Protein AF-A0A947RFD3-F1 (afdb_monomer_lite)

pLDDT: mean 79.84, std 18.46, range [27.92, 98.12]

Secondary structure (DSSP, 8-state):
-----------HHHHHHHHHHHHHHHHS-----------------TTPPBSEEE-BTTEEEEEEEEEEEE-SSSSEEEEEEEEEEEETTEEEEEEEEEEEEES----EEEEEEEEEEEE-TTSSEEEHHHHHTEEEEEEEEEEE-TTS-SSSTTTTS-EEEEEEEEEEEETTT-PEEEEEEEEEEEEEE--SS----SEEEEEEEEEEEEEEEEEEEE-----TTS-HHHHHHHHHHHHHT-----HHHHHHHHHHHHHHHHHHH-TTHHHHHHHHHSSS-SHHHHHHHHHHHHHHHT-TTS--GGGS--S-HHHHHHHHTHHHHHHHHHHHHHHHHHHHTTT--SEEE---EEEEEEETTSEEEEEEEHHHHHTTSTT--GGGGTTPEEEEEPPHHHHHHH---EEEEE-BTTEEEEEEE-S----EEE-EEE-S-GGGTT-EEE--EEEEEEE-

Sequence (456 aa):
MNLKNQYSLLHPRNVFKLTFFLLLLGVLIAPVSAQDESPINREMEFGTQYPDMGTFNGASFWVGYGASFSENYNPESESYGWVVHFAPEGMYVSLQKAKAVYSGVDVNAGFEFFYGVVHSPDGNSITKQYFNDMSGITFSTSDFSLSAAPTGPLSNLSVGISSGTTFYKNSATKKVVRAIQYSTGFSTTFALISIPFPFGVSLEKESEVTAGFYPIAVWDIWKNGQDPVDAIMNGLKQIASREDDSFVNIQLKEFSNPVQSFLEQFPLQSEVRTFVQSSGDSPVDRLITEVQEWYDTGETKNLPEKLKPQTPPKAIYPVMKGIQSATTAAFEAGYKHGYDAKNRDDTIFADCLETVKCAEGQTCSLVVTSVEISALIEGSSPADFEGITVIFDAVPELYLASQTTEKKIKIEDGKAVYEFVVSSSTPILLGVRIAKCPATGNKTVELCRRKVVFTD

Foldseek 3Di:
DDDDDDDDDDDPVVVVVVVVVVVVVVVVPPPPPVPPPDAPPDDAAFLDFDQKGWAQQQKKKKKWKKKWWDPAQFQKIKMWIWMWIDHLFAIWTFIKIWMWGKPGRFGKIKMKIKMKMFGHPVGTMDGLVQLQQKFKKKKKFKDFDLPLFCAFLCNPFRKIKMKIKIWIAGNPVRATHLMIMIMIIIMTTPDPDPDDPRMIIIGGGRMHRPGHTGGLDTDNQDDRPDQVLVSLLVVLVVLLPDPDLALSSVLSNLLSVLVSQLCVPPPCNVQVSQSVPDPQDGPSSVLSVLVRVVVVVVPPPDDDPSNHDPDDSVRNCVSRLSSHQSSVSSVSSSVVSSCVVVVDDQEQEDSAADEFEDAANDKGKDKDFLCQVQVRAPPADSVLQAQFWKKKQDDPSVCVNPVDGIDIFGQDPGMTMDIGHHSDQRKHKMWMWGAQDVRRVRGIYTGHIYIYGHDD

Radius of gyration: 27.97 Å; chains: 1; bounding box: 59×63×124 Å

Structure (mmCIF, N/CA/C/O backbone):
data_AF-A0A947RFD3-F1
#
_entry.id   AF-A0A947RFD3-F1
#
loop_
_atom_site.group_PDB
_atom_site.id
_atom_site.type_symbol
_atom_site.label_atom_id
_atom_site.label_alt_id
_atom_site.label_comp_id
_atom_site.label_asym_id
_atom_site.label_entity_id
_atom_site.label_seq_id
_atom_site.pdbx_PDB_ins_code
_atom_site.Cartn_x
_atom_site.Cartn_y
_atom_site.Cartn_z
_atom_site.occupancy
_atom_site.B_iso_or_equiv
_atom_site.auth_seq_id
_atom_site.auth_comp_id
_atom_site.auth_asym_id
_atom_site.auth_atom_id
_atom_site.pdbx_PDB_model_num
ATOM 1 N N . MET A 1 1 ? 16.493 -28.707 -92.622 1.00 36.91 1 MET A N 1
ATOM 2 C CA . MET A 1 1 ? 16.652 -30.176 -92.531 1.00 36.91 1 MET A CA 1
ATOM 3 C C . MET A 1 1 ? 17.752 -30.457 -91.510 1.00 36.91 1 MET A C 1
ATOM 5 O O . MET A 1 1 ? 18.758 -29.768 -91.561 1.00 36.91 1 MET A O 1
ATOM 9 N N . ASN A 1 2 ? 17.524 -31.418 -90.607 1.00 29.50 2 ASN A N 1
ATOM 10 C CA . ASN A 1 2 ? 18.342 -31.847 -89.452 1.00 29.50 2 ASN A CA 1
ATOM 11 C C . ASN A 1 2 ? 18.272 -31.034 -88.143 1.00 29.50 2 ASN A C 1
ATOM 13 O O . ASN A 1 2 ? 19.084 -30.159 -87.867 1.00 29.50 2 ASN A O 1
ATOM 17 N N . LEU A 1 3 ? 17.325 -31.462 -87.299 1.00 36.03 3 LEU A N 1
ATOM 18 C CA . LEU A 1 3 ? 17.369 -31.430 -85.836 1.00 36.03 3 LEU A CA 1
ATOM 19 C C . LEU A 1 3 ? 18.296 -32.552 -85.337 1.00 36.03 3 LEU A C 1
ATOM 21 O O . LEU A 1 3 ? 18.048 -33.718 -85.646 1.00 36.03 3 LEU A O 1
ATOM 25 N N . LYS A 1 4 ? 19.314 -32.231 -84.532 1.00 31.55 4 LYS A N 1
ATOM 26 C CA . LYS A 1 4 ? 19.973 -33.195 -83.638 1.00 31.55 4 LYS A CA 1
ATOM 27 C C . LYS A 1 4 ? 20.556 -32.496 -82.408 1.00 31.55 4 LYS A C 1
ATOM 29 O O . LYS A 1 4 ? 21.312 -31.544 -82.541 1.00 31.55 4 LYS A O 1
ATOM 34 N N . ASN A 1 5 ? 20.258 -33.105 -81.259 1.00 34.56 5 ASN A N 1
ATOM 35 C CA . ASN A 1 5 ? 20.956 -33.054 -79.971 1.00 34.56 5 ASN A CA 1
ATOM 36 C C . ASN A 1 5 ? 20.803 -31.787 -79.113 1.00 34.56 5 ASN A C 1
ATOM 38 O O . ASN A 1 5 ? 21.477 -30.794 -79.340 1.00 34.56 5 ASN A O 1
ATOM 42 N N . GLN A 1 6 ? 20.040 -31.896 -78.020 1.00 32.31 6 GLN A N 1
ATOM 43 C CA . GLN A 1 6 ? 20.600 -32.167 -76.683 1.00 32.31 6 GLN A CA 1
ATOM 44 C C . GLN A 1 6 ? 19.465 -32.317 -75.649 1.00 32.31 6 GLN A C 1
ATOM 46 O O . GLN A 1 6 ? 18.933 -31.342 -75.139 1.00 32.31 6 GLN A O 1
ATOM 51 N N . TYR A 1 7 ? 19.118 -33.561 -75.313 1.00 33.38 7 TYR A N 1
ATOM 52 C CA . TYR A 1 7 ? 18.448 -33.900 -74.056 1.00 33.38 7 TYR A CA 1
ATOM 53 C C . TYR A 1 7 ? 19.217 -35.060 -73.436 1.00 33.38 7 TYR A C 1
ATOM 55 O O . TYR A 1 7 ? 19.102 -36.198 -73.882 1.00 33.38 7 TYR A O 1
ATOM 63 N N . SER A 1 8 ? 20.013 -34.777 -72.411 1.00 36.50 8 SER A N 1
ATOM 64 C CA . SER A 1 8 ? 20.397 -35.790 -71.435 1.00 36.50 8 SER A CA 1
ATOM 65 C C . SER A 1 8 ? 20.773 -35.124 -70.120 1.00 36.50 8 SER A C 1
ATOM 67 O O . SER A 1 8 ? 21.566 -34.187 -70.127 1.00 36.50 8 SER A O 1
ATOM 69 N N . LEU A 1 9 ? 20.279 -35.718 -69.030 1.00 37.19 9 LEU A N 1
ATOM 70 C CA . LEU A 1 9 ? 20.731 -35.582 -67.640 1.00 37.19 9 LEU A CA 1
ATOM 71 C C . LEU A 1 9 ? 20.002 -34.542 -66.775 1.00 37.19 9 LEU A C 1
ATOM 73 O O . LEU A 1 9 ? 20.589 -33.589 -66.279 1.00 37.19 9 LEU A O 1
ATOM 77 N N . LEU A 1 10 ? 18.747 -34.847 -66.438 1.00 38.78 10 LEU A N 1
ATOM 78 C CA . LEU A 1 10 ? 18.243 -34.588 -65.086 1.00 38.78 10 LEU A CA 1
ATOM 79 C C . LEU A 1 10 ? 18.050 -35.934 -64.386 1.00 38.78 10 LEU A C 1
ATOM 81 O O . LEU A 1 10 ? 17.159 -36.719 -64.699 1.00 38.78 10 LEU A O 1
ATOM 85 N N . HIS A 1 11 ? 18.979 -36.233 -63.483 1.00 41.75 11 HIS A N 1
ATOM 86 C CA . HIS A 1 11 ? 18.996 -37.445 -62.675 1.00 41.75 11 HIS A CA 1
ATOM 87 C C . HIS A 1 11 ? 17.824 -37.438 -61.669 1.00 41.75 11 HIS A C 1
ATOM 89 O O . HIS A 1 11 ? 17.666 -36.454 -60.938 1.00 41.75 11 HIS A O 1
ATOM 95 N N . PRO A 1 12 ? 17.059 -38.539 -61.526 1.00 44.56 12 PRO A N 1
ATOM 96 C CA . PRO A 1 12 ? 15.893 -38.604 -60.633 1.00 44.56 12 PRO A CA 1
ATOM 97 C C . PRO A 1 12 ? 16.240 -38.472 -59.137 1.00 44.56 12 PRO A C 1
ATOM 99 O O . PRO A 1 12 ? 15.364 -38.232 -58.313 1.00 44.56 12 PRO A O 1
ATOM 102 N N . ARG A 1 13 ? 17.528 -38.547 -58.769 1.00 43.50 13 ARG A N 1
ATOM 103 C CA . ARG A 1 13 ? 18.010 -38.331 -57.393 1.00 43.50 13 ARG A CA 1
ATOM 104 C C . ARG A 1 13 ? 18.078 -36.860 -56.960 1.00 43.50 13 ARG A C 1
ATOM 106 O O . ARG A 1 13 ? 18.049 -36.606 -55.759 1.00 43.50 13 ARG A O 1
ATOM 113 N N . ASN A 1 14 ? 18.139 -35.907 -57.893 1.00 43.97 14 ASN A N 1
ATOM 114 C CA . ASN A 1 14 ? 18.231 -34.479 -57.555 1.00 43.97 14 ASN A CA 1
ATOM 115 C C . ASN A 1 14 ? 16.867 -33.782 -57.516 1.00 43.97 14 ASN A C 1
ATOM 117 O O . ASN A 1 14 ? 16.703 -32.835 -56.755 1.00 43.97 14 ASN A O 1
ATOM 121 N N . VAL A 1 15 ? 15.870 -34.295 -58.245 1.00 49.47 15 VAL A N 1
ATOM 122 C CA . VAL A 1 15 ? 14.486 -33.800 -58.151 1.00 49.47 15 VAL A CA 1
ATOM 123 C C . VAL A 1 15 ? 13.902 -34.142 -56.778 1.00 49.47 15 VAL A C 1
ATOM 125 O O . VAL A 1 15 ? 13.363 -33.267 -56.116 1.00 49.47 15 VAL A O 1
ATOM 128 N N . PHE A 1 16 ? 14.141 -35.358 -56.273 1.00 48.16 16 PHE A N 1
ATOM 129 C CA . PHE A 1 16 ? 13.659 -35.773 -54.950 1.00 48.16 16 PHE A CA 1
ATOM 130 C C . PHE A 1 16 ? 14.279 -34.962 -53.799 1.00 48.16 16 PHE A C 1
ATOM 132 O O . PHE A 1 16 ? 13.593 -34.640 -52.835 1.00 48.16 16 PHE A O 1
ATOM 139 N N . LYS A 1 17 ? 15.557 -34.569 -53.910 1.00 46.59 17 LYS A N 1
ATOM 140 C CA . LYS A 1 17 ? 16.214 -33.704 -52.915 1.00 46.59 17 LYS A CA 1
ATOM 141 C C . LYS A 1 17 ? 15.701 -32.265 -52.959 1.00 46.59 17 LYS A C 1
ATOM 143 O O . LYS A 1 17 ? 15.549 -31.671 -51.901 1.00 46.59 17 LYS A O 1
ATOM 148 N N . LEU A 1 18 ? 15.396 -31.726 -54.141 1.00 49.19 18 LEU A N 1
ATOM 149 C CA . LEU A 1 18 ? 14.878 -30.362 -54.282 1.00 49.19 18 LEU A CA 1
ATOM 150 C C . LEU A 1 18 ? 13.422 -30.251 -53.797 1.00 49.19 18 LEU A C 1
ATOM 152 O O . LEU A 1 18 ? 13.074 -29.283 -53.128 1.00 49.19 18 LEU A O 1
ATOM 156 N N . THR A 1 19 ? 12.591 -31.269 -54.052 1.00 54.34 19 THR A N 1
ATOM 157 C CA . THR A 1 19 ? 11.212 -31.319 -53.538 1.00 54.34 19 THR A CA 1
ATOM 158 C C . THR A 1 19 ? 11.182 -31.531 -52.022 1.00 54.34 19 THR A C 1
ATOM 160 O O . THR A 1 19 ? 10.378 -30.900 -51.348 1.00 54.34 19 THR A O 1
ATOM 163 N N . PHE A 1 20 ? 12.094 -32.337 -51.460 1.00 53.84 20 PHE A N 1
ATOM 164 C CA . PHE A 1 20 ? 12.200 -32.529 -50.007 1.00 53.84 20 PHE A CA 1
ATOM 165 C C . PHE A 1 20 ? 12.735 -31.279 -49.285 1.00 53.84 20 PHE A C 1
ATOM 167 O O . PHE A 1 20 ? 12.271 -30.965 -48.194 1.00 53.84 20 PHE A O 1
ATOM 174 N N . PHE A 1 21 ? 13.650 -30.519 -49.905 1.00 50.38 21 PHE A N 1
ATOM 175 C CA . PHE A 1 21 ? 14.151 -29.257 -49.341 1.00 50.38 21 PHE A CA 1
ATOM 176 C C . PHE A 1 21 ? 13.101 -28.139 -49.384 1.00 50.38 21 PHE A C 1
ATOM 178 O O . PHE A 1 21 ? 13.008 -27.371 -48.436 1.00 50.38 21 PHE A O 1
ATOM 185 N N . LEU A 1 22 ? 12.266 -28.074 -50.430 1.00 50.94 22 LEU A N 1
ATOM 186 C CA . LEU A 1 22 ? 11.142 -27.129 -50.509 1.00 50.94 22 LEU A CA 1
ATOM 187 C C . LEU A 1 22 ? 9.983 -27.505 -49.571 1.00 50.94 22 LEU A C 1
ATOM 189 O O . LEU A 1 22 ? 9.340 -26.609 -49.031 1.00 50.94 22 LEU A O 1
ATOM 193 N N . LEU A 1 23 ? 9.753 -28.799 -49.311 1.00 48.50 23 LEU A N 1
ATOM 194 C CA . LEU A 1 23 ? 8.790 -29.240 -48.293 1.00 48.50 23 LEU A CA 1
ATOM 195 C C . LEU A 1 23 ? 9.293 -28.960 -46.867 1.00 48.50 23 LEU A C 1
ATOM 197 O O . LEU A 1 23 ? 8.495 -28.575 -46.022 1.00 48.50 23 LEU A O 1
ATOM 201 N N . LEU A 1 24 ? 10.603 -29.073 -46.602 1.00 42.75 24 LEU A N 1
ATOM 202 C CA . LEU A 1 24 ? 11.188 -28.654 -45.320 1.00 42.75 24 LEU A CA 1
ATOM 203 C C . LEU A 1 24 ? 11.215 -27.126 -45.150 1.00 42.75 24 LEU A C 1
ATOM 205 O O . LEU A 1 24 ? 11.002 -26.644 -44.041 1.00 42.75 24 LEU A O 1
ATOM 209 N N . LEU A 1 25 ? 11.419 -26.357 -46.227 1.00 42.34 25 LEU A N 1
ATOM 210 C CA . LEU A 1 25 ? 11.345 -24.890 -46.177 1.00 42.34 25 LEU A CA 1
ATOM 211 C C . LEU A 1 25 ? 9.903 -24.388 -45.985 1.00 42.34 25 LEU A C 1
ATOM 213 O O . LEU A 1 25 ? 9.696 -23.373 -45.331 1.00 42.34 25 LEU A O 1
ATOM 217 N N . GLY A 1 26 ? 8.907 -25.115 -46.506 1.00 39.88 26 GLY A N 1
ATOM 218 C CA . GLY A 1 26 ? 7.483 -24.824 -46.298 1.00 39.88 26 GLY A CA 1
ATOM 219 C C . GLY A 1 26 ? 6.957 -25.183 -44.902 1.00 39.88 26 GLY A C 1
ATOM 220 O O . GLY A 1 26 ? 5.916 -24.673 -44.503 1.00 39.88 26 GLY A O 1
ATOM 221 N N . VAL A 1 27 ? 7.679 -26.015 -44.142 1.00 43.97 27 VAL A N 1
ATOM 222 C CA . VAL A 1 27 ? 7.350 -26.374 -42.746 1.00 43.97 27 VAL A CA 1
ATOM 223 C C . VAL A 1 27 ? 8.054 -25.455 -41.728 1.00 43.97 27 VAL A C 1
ATOM 225 O O . VAL A 1 27 ? 7.696 -25.452 -40.556 1.00 43.97 27 VAL A O 1
ATOM 228 N N . LEU A 1 28 ? 8.997 -24.609 -42.163 1.00 44.22 28 LEU A N 1
ATOM 229 C CA . LEU A 1 28 ? 9.716 -23.650 -41.305 1.00 44.22 28 LEU A CA 1
ATOM 230 C C . LEU A 1 28 ? 9.257 -22.190 -41.455 1.00 44.22 28 LEU A C 1
ATOM 232 O O . LEU A 1 28 ? 9.843 -21.297 -40.851 1.00 44.22 28 LEU A O 1
ATOM 236 N N . ILE A 1 29 ? 8.187 -21.945 -42.213 1.00 47.34 29 ILE A N 1
ATOM 237 C CA . ILE A 1 29 ? 7.478 -20.660 -42.234 1.00 47.34 29 ILE A CA 1
ATOM 238 C C . ILE A 1 29 ? 5.987 -20.945 -42.037 1.00 47.34 29 ILE A C 1
ATOM 240 O O . ILE A 1 29 ? 5.138 -20.575 -42.845 1.00 47.34 29 ILE A O 1
ATOM 244 N N . ALA A 1 30 ? 5.652 -21.629 -40.942 1.00 36.69 30 ALA A N 1
ATOM 245 C CA . ALA A 1 30 ? 4.396 -21.279 -40.305 1.00 36.69 30 ALA A CA 1
ATOM 246 C C . ALA A 1 30 ? 4.565 -19.811 -39.885 1.00 36.69 30 ALA A C 1
ATOM 248 O O . ALA A 1 30 ? 5.591 -19.498 -39.268 1.00 36.69 30 ALA A O 1
ATOM 249 N N . PRO A 1 31 ? 3.645 -18.886 -40.219 1.00 39.09 31 PRO A N 1
ATOM 250 C CA . PRO A 1 31 ? 3.597 -17.661 -39.446 1.00 39.09 31 PRO A CA 1
ATOM 251 C C . PRO A 1 31 ? 3.571 -18.121 -37.992 1.00 39.09 31 PRO A C 1
ATOM 253 O O . PRO A 1 31 ? 2.757 -18.978 -37.633 1.00 39.09 31 PRO A O 1
ATOM 256 N N . VAL A 1 32 ? 4.495 -17.617 -37.176 1.00 37.31 32 VAL A N 1
ATOM 257 C CA . VAL A 1 32 ? 4.266 -17.570 -35.739 1.00 37.31 32 VAL A CA 1
ATOM 258 C C . VAL A 1 32 ? 3.033 -16.684 -35.615 1.00 37.31 32 VAL A C 1
ATOM 260 O O . VAL A 1 32 ? 3.115 -15.467 -35.507 1.00 37.31 32 VAL A O 1
ATOM 263 N N . SER A 1 33 ? 1.864 -17.300 -35.792 1.00 33.91 33 SER A N 1
ATOM 264 C CA . SER A 1 33 ? 0.650 -16.897 -35.134 1.00 33.91 33 SER A CA 1
ATOM 265 C C . SER A 1 33 ? 1.112 -16.759 -33.703 1.00 33.91 33 SER A C 1
ATOM 267 O O . SER A 1 33 ? 1.396 -17.775 -33.069 1.00 33.91 33 SER A O 1
ATOM 269 N N . ALA A 1 34 ? 1.284 -15.522 -33.236 1.00 35.91 34 ALA A N 1
ATOM 270 C CA . ALA A 1 34 ? 1.149 -15.259 -31.821 1.00 35.91 34 ALA A CA 1
ATOM 271 C C . ALA A 1 34 ? -0.118 -16.024 -31.443 1.00 35.91 34 ALA A C 1
ATOM 273 O O . ALA A 1 34 ? -1.193 -15.753 -31.986 1.00 35.91 34 ALA A O 1
ATOM 274 N N . GLN A 1 35 ? 0.035 -17.125 -30.707 1.00 35.31 35 GLN A N 1
ATOM 275 C CA . GLN A 1 35 ? -1.122 -17.679 -30.044 1.00 35.31 35 GLN A CA 1
ATOM 276 C C . GLN A 1 35 ? -1.633 -16.496 -29.232 1.00 35.31 35 GLN A C 1
ATOM 278 O O . GLN A 1 35 ? -0.855 -15.858 -28.524 1.00 35.31 35 GLN A O 1
ATOM 283 N N . ASP A 1 36 ? -2.886 -16.115 -29.469 1.00 41.47 36 ASP A N 1
ATOM 284 C CA . ASP A 1 36 ? -3.633 -15.241 -28.575 1.00 41.47 36 ASP A CA 1
ATOM 285 C C . ASP A 1 36 ? -3.677 -15.995 -27.239 1.00 41.47 36 ASP A C 1
ATOM 287 O O . ASP A 1 36 ? -4.598 -16.764 -26.954 1.00 41.47 36 ASP A O 1
ATOM 291 N N . GLU A 1 37 ? -2.591 -15.905 -26.478 1.00 44.97 37 GLU A N 1
ATOM 292 C CA . GLU A 1 37 ? -2.474 -16.535 -25.183 1.00 44.97 37 GLU A CA 1
ATOM 293 C C . GLU A 1 37 ? -3.304 -15.668 -24.249 1.00 44.97 37 GLU A C 1
ATOM 295 O O . GLU A 1 37 ? -2.939 -14.560 -23.865 1.00 44.97 37 GLU A O 1
ATOM 300 N N . SER A 1 38 ? -4.522 -16.148 -24.010 1.00 48.88 38 SER A N 1
ATOM 301 C CA . SER A 1 38 ? -5.458 -15.531 -23.082 1.00 48.88 38 SER A CA 1
ATOM 302 C C . SER A 1 38 ? -4.802 -15.377 -21.705 1.00 48.88 38 SER A C 1
ATOM 304 O O . SER A 1 38 ? -3.957 -16.205 -21.343 1.00 48.88 38 SER A O 1
ATOM 306 N N . PRO A 1 39 ? -5.202 -14.363 -20.916 1.00 55.44 39 PRO A N 1
ATOM 307 C CA . PRO A 1 39 ? -4.759 -14.238 -19.530 1.00 55.44 39 PRO A CA 1
ATOM 308 C C . PRO A 1 39 ? -4.991 -15.552 -18.772 1.00 55.44 39 PRO A C 1
ATOM 310 O O . PRO A 1 39 ? -5.891 -16.322 -19.127 1.00 55.44 39 PRO A O 1
ATOM 313 N N . ILE A 1 40 ? -4.175 -15.818 -17.743 1.00 59.62 40 ILE A N 1
ATOM 314 C CA . ILE A 1 40 ? -4.340 -16.988 -16.872 1.00 59.62 40 ILE A CA 1
ATOM 315 C C . ILE A 1 40 ? -5.789 -16.999 -16.369 1.00 59.62 40 ILE A C 1
ATOM 317 O O . ILE A 1 40 ? -6.157 -16.253 -15.468 1.00 59.62 40 ILE A O 1
ATOM 321 N N . ASN A 1 41 ? -6.618 -17.872 -16.939 1.00 59.78 41 ASN A N 1
ATOM 322 C CA . ASN A 1 41 ? -8.004 -18.025 -16.525 1.00 59.78 41 ASN A CA 1
ATOM 323 C C . ASN A 1 41 ? -8.035 -18.975 -15.321 1.00 59.78 41 ASN A C 1
ATOM 325 O O . ASN A 1 41 ? -8.314 -20.169 -15.449 1.00 59.78 41 ASN A O 1
ATOM 329 N N . ARG A 1 42 ? -7.596 -18.467 -14.165 1.00 69.06 42 ARG A N 1
ATOM 330 C CA . ARG A 1 42 ? -7.556 -19.197 -12.895 1.00 69.06 42 ARG A CA 1
ATOM 331 C C . ARG A 1 42 ? -8.667 -18.681 -11.990 1.00 69.06 42 ARG A C 1
ATOM 333 O O . ARG A 1 42 ? -8.746 -17.489 -11.714 1.00 69.06 42 ARG A O 1
ATOM 340 N N . GLU A 1 43 ? -9.479 -19.598 -11.475 1.00 80.75 43 GLU A N 1
ATOM 341 C CA . GLU A 1 43 ? -10.408 -19.293 -10.388 1.00 80.75 43 GLU A CA 1
ATOM 342 C C . GLU A 1 43 ? -9.606 -18.949 -9.124 1.00 80.75 43 GLU A C 1
ATOM 344 O O . GLU A 1 43 ? -8.785 -19.744 -8.655 1.00 80.75 43 GLU A O 1
ATOM 349 N N . MET A 1 44 ? -9.785 -17.729 -8.617 1.00 87.50 44 MET A N 1
ATOM 350 C CA . MET A 1 44 ? -9.043 -17.238 -7.459 1.00 87.50 44 MET A CA 1
ATOM 351 C C . MET A 1 44 ? -9.778 -17.539 -6.158 1.00 87.50 44 MET A C 1
ATOM 353 O O . MET A 1 44 ? -10.968 -17.264 -6.021 1.00 87.50 44 MET A O 1
ATOM 357 N N . GLU A 1 45 ? -9.029 -18.025 -5.177 1.00 92.19 45 GLU A N 1
ATOM 358 C CA . GLU A 1 45 ? -9.493 -18.308 -3.826 1.00 92.19 45 GLU A CA 1
ATOM 359 C C . GLU A 1 45 ? -8.890 -17.292 -2.849 1.00 92.19 45 GLU A C 1
ATOM 361 O O . GLU A 1 45 ? -7.669 -17.126 -2.753 1.00 92.19 45 GLU A O 1
ATOM 366 N N . PHE A 1 46 ? -9.753 -16.595 -2.113 1.00 94.25 46 PHE A N 1
ATOM 367 C CA . PHE A 1 46 ? -9.335 -15.631 -1.101 1.00 94.25 46 PHE A CA 1
ATOM 368 C C . PHE A 1 46 ? -8.652 -16.312 0.091 1.00 94.25 46 PHE A C 1
ATOM 370 O O . PHE A 1 46 ? -9.042 -17.391 0.523 1.00 94.25 46 PHE A O 1
ATOM 377 N N . GLY A 1 47 ? -7.609 -15.672 0.629 1.00 89.19 47 GLY A N 1
ATOM 378 C CA . GLY A 1 47 ? -6.791 -16.228 1.714 1.00 89.19 47 GLY A CA 1
ATOM 379 C C . GLY A 1 47 ? -5.734 -17.249 1.271 1.00 89.19 47 GLY A C 1
ATOM 380 O O . GLY A 1 47 ? -4.875 -17.610 2.080 1.00 89.19 47 GLY A O 1
ATOM 381 N N . THR A 1 48 ? -5.731 -17.648 -0.004 1.00 90.81 48 THR A N 1
ATOM 382 C CA . THR A 1 48 ? -4.714 -18.524 -0.599 1.00 90.81 48 THR A CA 1
ATOM 383 C C . THR A 1 48 ? -3.600 -17.701 -1.249 1.00 90.81 48 THR A C 1
ATOM 385 O O . THR A 1 48 ? -3.844 -16.724 -1.954 1.00 90.81 48 THR A O 1
ATOM 388 N N . GLN A 1 49 ? -2.347 -18.096 -1.010 1.00 89.88 49 GLN A N 1
ATOM 389 C CA . GLN A 1 49 ? -1.184 -17.477 -1.644 1.00 89.88 49 GLN A CA 1
ATOM 390 C C . GLN A 1 49 ? -0.919 -18.094 -3.018 1.00 89.88 49 GLN A C 1
ATOM 392 O O . GLN A 1 49 ? -0.759 -19.310 -3.123 1.00 89.88 49 GLN A O 1
ATOM 397 N N . TYR A 1 50 ? -0.725 -17.255 -4.033 1.00 89.56 50 TYR A N 1
ATOM 398 C CA . TYR A 1 50 ? -0.297 -17.676 -5.364 1.00 89.56 50 TYR A CA 1
ATOM 399 C C . TYR A 1 50 ? 1.191 -17.372 -5.622 1.00 89.56 50 TYR A C 1
ATOM 401 O O . TYR A 1 50 ? 1.732 -16.377 -5.117 1.00 89.56 50 TYR A O 1
ATOM 409 N N . PRO A 1 51 ? 1.891 -18.245 -6.374 1.00 89.31 51 PRO A N 1
ATOM 410 C CA . PRO A 1 51 ? 3.291 -18.043 -6.751 1.00 89.31 51 PRO A CA 1
ATOM 411 C C . PRO A 1 51 ? 3.459 -17.108 -7.959 1.00 89.31 51 PRO A C 1
ATOM 413 O O . PRO A 1 51 ? 4.567 -16.638 -8.215 1.00 89.31 51 PRO A O 1
ATOM 416 N N . ASP A 1 52 ? 2.383 -16.859 -8.695 1.00 90.62 52 ASP A N 1
ATOM 417 C CA . ASP A 1 52 ? 2.321 -16.119 -9.948 1.00 90.62 52 ASP A CA 1
ATOM 418 C C . ASP A 1 52 ? 0.992 -15.361 -10.069 1.00 90.62 52 ASP A C 1
ATOM 420 O O . ASP A 1 52 ? 0.034 -15.639 -9.344 1.00 90.62 52 ASP A O 1
ATOM 424 N N . MET A 1 53 ? 0.962 -14.401 -10.987 1.00 90.88 53 MET A N 1
ATOM 425 C CA . MET A 1 53 ? -0.235 -13.672 -11.407 1.00 90.88 53 MET A CA 1
ATOM 426 C C . MET A 1 53 ? -0.169 -13.391 -12.912 1.00 90.88 53 MET A C 1
ATOM 428 O O . MET A 1 53 ? 0.921 -13.375 -13.496 1.00 90.88 53 MET A O 1
ATOM 432 N N . GLY A 1 54 ? -1.324 -13.194 -13.539 1.00 91.50 54 GLY A N 1
ATOM 433 C CA . GLY A 1 54 ? -1.455 -12.833 -14.942 1.00 91.50 54 GLY A CA 1
ATOM 434 C C . GLY A 1 54 ? -0.894 -11.447 -15.258 1.00 91.50 54 GLY A C 1
ATOM 435 O O . GLY A 1 54 ? -0.669 -10.615 -14.378 1.00 91.50 54 GLY A O 1
ATOM 436 N N . THR A 1 55 ? -0.666 -11.187 -16.542 1.00 91.88 55 THR A N 1
ATOM 437 C CA . THR A 1 55 ? -0.189 -9.890 -17.041 1.00 91.88 55 THR A CA 1
ATOM 438 C C . THR A 1 55 ? -1.095 -9.361 -18.147 1.00 91.88 55 THR A C 1
ATOM 440 O O . THR A 1 55 ? -1.779 -10.108 -18.845 1.00 91.88 55 THR A O 1
ATOM 443 N N . PHE A 1 56 ? -1.060 -8.052 -18.358 1.00 91.12 56 PHE A N 1
ATOM 444 C CA . PHE A 1 56 ? -1.707 -7.394 -19.482 1.00 91.12 56 PHE A CA 1
ATOM 445 C C . PHE A 1 56 ? -0.763 -7.405 -20.695 1.00 91.12 56 PHE A C 1
ATOM 447 O O . PHE A 1 56 ? -0.024 -6.444 -20.915 1.00 91.12 56 PHE A O 1
ATOM 454 N N . ASN A 1 57 ? -0.748 -8.495 -21.473 1.00 86.12 57 ASN A N 1
ATOM 455 C CA . ASN A 1 57 ? 0.157 -8.670 -22.625 1.00 86.12 57 ASN A CA 1
ATOM 456 C C . ASN A 1 57 ? 1.641 -8.463 -22.255 1.00 86.12 57 ASN A C 1
ATOM 458 O O . ASN A 1 57 ? 2.364 -7.692 -22.888 1.00 86.12 57 ASN A O 1
ATOM 462 N N . GLY A 1 58 ? 2.108 -9.101 -21.183 1.00 88.69 58 GLY A N 1
ATOM 463 C CA . GLY A 1 58 ? 3.469 -8.888 -20.688 1.00 88.69 58 GLY A CA 1
ATOM 464 C C . GLY A 1 58 ? 3.570 -7.822 -19.612 1.00 88.69 58 GLY A C 1
ATOM 465 O O . GLY A 1 58 ? 4.441 -7.942 -18.763 1.00 88.69 58 GLY A O 1
ATOM 466 N N . ALA A 1 59 ? 2.703 -6.809 -19.577 1.00 91.44 59 ALA A N 1
ATOM 467 C CA . ALA A 1 59 ? 2.815 -5.741 -18.588 1.00 91.44 59 ALA A CA 1
ATOM 468 C C . ALA A 1 59 ? 2.150 -6.108 -17.252 1.00 91.44 59 ALA A C 1
ATOM 470 O O . ALA A 1 59 ? 1.008 -6.559 -17.212 1.00 91.44 59 ALA A O 1
ATOM 471 N N . SER A 1 60 ? 2.843 -5.857 -16.146 1.00 91.75 60 SER A N 1
ATOM 472 C CA . SER A 1 60 ? 2.316 -5.955 -14.784 1.00 91.75 60 SER A CA 1
ATOM 473 C C . SER A 1 60 ? 2.519 -4.631 -14.064 1.00 91.75 60 SER A C 1
ATOM 475 O O . SER A 1 60 ? 3.576 -4.017 -14.195 1.00 91.75 60 SER A O 1
ATOM 477 N N . PHE A 1 61 ? 1.528 -4.217 -13.277 1.00 94.62 61 PHE A N 1
ATOM 478 C CA . PHE A 1 61 ? 1.503 -2.922 -12.596 1.00 94.62 61 PHE A CA 1
ATOM 479 C C . PHE A 1 61 ? 1.373 -3.106 -11.091 1.00 94.62 61 PHE A C 1
ATOM 481 O O . PHE A 1 61 ? 0.729 -4.052 -10.636 1.00 94.62 61 PHE A O 1
ATOM 488 N N . TRP A 1 62 ? 1.925 -2.175 -10.318 1.00 94.62 62 TRP A N 1
ATOM 489 C CA . TRP A 1 62 ? 1.753 -2.168 -8.871 1.00 94.62 62 TRP A CA 1
ATOM 490 C C . TRP A 1 62 ? 1.728 -0.760 -8.295 1.00 94.62 62 TRP A C 1
ATOM 492 O O . TRP A 1 62 ? 2.361 0.157 -8.814 1.00 94.62 62 TRP A O 1
ATOM 502 N N . VAL A 1 63 ? 1.015 -0.609 -7.185 1.00 95.06 63 VAL A N 1
ATOM 503 C CA . VAL A 1 63 ? 1.060 0.565 -6.309 1.00 95.06 63 VAL A CA 1
ATOM 504 C C . VAL A 1 63 ? 1.378 0.118 -4.897 1.00 95.06 63 VAL A C 1
ATOM 506 O O . VAL A 1 63 ? 1.058 -1.001 -4.498 1.00 95.06 63 VAL A O 1
ATOM 509 N N . GLY A 1 64 ? 1.988 0.989 -4.113 1.00 90.31 64 GLY A N 1
ATOM 510 C CA . GLY A 1 64 ? 2.211 0.682 -2.716 1.00 90.31 64 GLY A CA 1
ATOM 511 C C . GLY A 1 64 ? 2.784 1.841 -1.940 1.00 90.31 64 GLY A C 1
ATOM 512 O O . GLY A 1 64 ? 3.029 2.926 -2.472 1.00 90.31 64 GLY A O 1
ATOM 513 N N . TYR A 1 65 ? 3.017 1.580 -0.666 1.00 83.44 65 TYR A N 1
ATOM 514 C CA . TYR A 1 65 ? 3.872 2.422 0.145 1.00 83.44 65 TYR A CA 1
ATOM 515 C C . TYR A 1 65 ? 4.836 1.554 0.934 1.00 83.44 65 TYR A C 1
ATOM 517 O O . TYR A 1 65 ? 4.561 0.389 1.228 1.00 83.44 65 TYR A O 1
ATOM 525 N N . GLY A 1 66 ? 5.974 2.127 1.284 1.00 77.06 66 GLY A N 1
ATOM 526 C CA . GLY A 1 66 ? 6.957 1.465 2.108 1.00 77.06 66 GLY A CA 1
ATOM 527 C C . GLY A 1 66 ? 7.618 2.418 3.076 1.00 77.06 66 GLY A C 1
ATOM 528 O O . GLY A 1 66 ? 7.630 3.631 2.881 1.00 77.06 66 GLY A O 1
ATOM 529 N N . ALA A 1 67 ? 8.166 1.836 4.129 1.00 71.31 67 ALA A N 1
ATOM 530 C CA . ALA A 1 67 ? 9.029 2.530 5.060 1.00 71.31 67 ALA A CA 1
ATOM 531 C C . ALA A 1 67 ? 10.444 1.971 4.942 1.00 71.31 67 ALA A C 1
ATOM 533 O O . ALA A 1 67 ? 10.615 0.764 4.770 1.00 71.31 67 ALA A O 1
ATOM 534 N N . SER A 1 68 ? 11.441 2.842 5.022 1.00 70.88 68 SER A N 1
ATOM 535 C CA . SER A 1 68 ? 12.858 2.494 4.950 1.00 70.88 68 SER A CA 1
ATOM 536 C C . SER A 1 68 ? 13.586 2.985 6.191 1.00 70.88 68 SER A C 1
ATOM 538 O O . SER A 1 68 ? 13.358 4.115 6.612 1.00 70.88 68 SER A O 1
ATOM 540 N N . PHE A 1 69 ? 14.495 2.185 6.737 1.00 70.88 69 PHE A N 1
ATOM 541 C CA . PHE A 1 69 ? 15.239 2.504 7.950 1.00 70.88 69 PHE A CA 1
ATOM 542 C C . PHE A 1 69 ? 16.719 2.150 7.781 1.00 70.88 69 PHE A C 1
ATOM 544 O O . PHE A 1 69 ? 17.058 1.118 7.206 1.00 70.88 69 PHE A O 1
ATOM 551 N N . SER A 1 70 ? 17.595 3.012 8.290 1.00 67.00 70 SER A N 1
ATOM 552 C CA . SER A 1 70 ? 19.041 2.796 8.398 1.00 67.00 70 SER A CA 1
ATOM 553 C C . SER A 1 70 ? 19.422 2.997 9.858 1.00 67.00 70 SER A C 1
ATOM 555 O O . SER A 1 70 ? 19.380 4.125 10.342 1.00 67.00 70 SER A O 1
ATOM 557 N N . GLU A 1 71 ? 19.737 1.918 10.577 1.00 58.38 71 GLU A N 1
ATOM 558 C CA . GLU A 1 71 ? 20.004 1.960 12.028 1.00 58.38 71 GLU A CA 1
ATOM 559 C C . GLU A 1 71 ? 21.446 2.350 12.376 1.00 58.38 71 GLU A C 1
ATOM 561 O O . GLU A 1 71 ? 21.744 2.718 13.513 1.00 58.38 71 GLU A O 1
ATOM 566 N N . ASN A 1 72 ? 22.362 2.261 11.414 1.00 55.81 72 ASN A N 1
ATOM 567 C CA . ASN A 1 72 ? 23.771 2.573 11.599 1.00 55.81 72 ASN A CA 1
ATOM 568 C C . ASN A 1 72 ? 24.241 3.582 10.539 1.00 55.81 72 ASN A C 1
ATOM 570 O O . ASN A 1 72 ? 23.515 3.932 9.612 1.00 55.81 72 ASN A O 1
ATOM 574 N N . TYR A 1 73 ? 25.466 4.079 10.707 1.00 55.59 73 TYR A N 1
ATOM 575 C CA . TYR A 1 73 ? 26.115 4.967 9.738 1.00 55.59 73 TYR A CA 1
ATOM 576 C C . TYR A 1 73 ? 26.693 4.208 8.538 1.00 55.59 73 TYR A C 1
ATOM 578 O O . TYR A 1 73 ? 27.396 4.806 7.724 1.00 55.59 73 TYR A O 1
ATOM 586 N N . ASN A 1 74 ? 26.450 2.897 8.425 1.00 55.50 74 ASN A N 1
ATOM 587 C CA . ASN A 1 74 ? 26.758 2.231 7.174 1.00 55.50 74 ASN A CA 1
ATOM 588 C C . ASN A 1 74 ? 25.706 2.677 6.152 1.00 55.50 74 ASN A C 1
ATOM 590 O O . ASN A 1 74 ? 24.550 2.889 6.517 1.00 55.50 74 ASN A O 1
ATOM 594 N N . PRO A 1 75 ? 26.086 2.817 4.878 1.00 55.03 75 PRO A N 1
ATOM 595 C CA . PRO A 1 75 ? 25.173 3.173 3.800 1.00 55.03 75 PRO A CA 1
ATOM 596 C C . PRO A 1 75 ? 24.186 2.039 3.468 1.00 55.03 75 PRO A C 1
ATOM 598 O O . PRO A 1 75 ? 23.986 1.734 2.303 1.00 55.03 75 PRO A O 1
ATOM 601 N N . GLU A 1 76 ? 23.596 1.373 4.456 1.00 58.12 76 GLU A N 1
ATOM 602 C CA . GLU A 1 76 ? 22.712 0.219 4.305 1.00 58.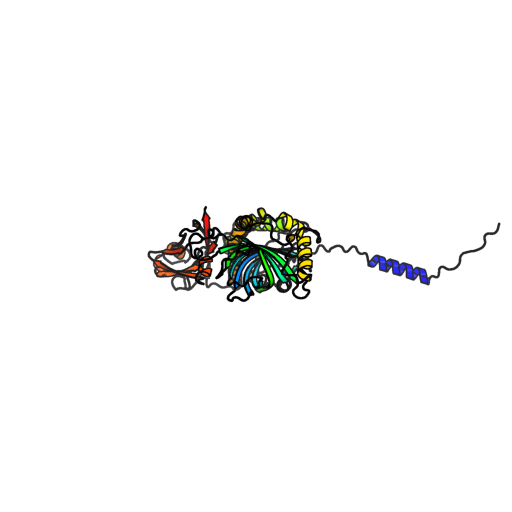12 76 GLU A CA 1
ATOM 603 C C . GLU A 1 76 ? 21.316 0.575 4.815 1.00 58.12 76 GLU A C 1
ATOM 605 O O . GLU A 1 76 ? 21.170 1.122 5.903 1.00 58.12 76 GLU A O 1
ATOM 610 N N . SER A 1 77 ? 20.274 0.267 4.048 1.00 65.00 77 SER A N 1
ATOM 611 C CA . SER A 1 77 ? 18.891 0.442 4.492 1.00 65.00 77 SER A CA 1
ATOM 612 C C . SER A 1 77 ? 18.103 -0.853 4.389 1.00 65.00 77 SER A C 1
ATOM 614 O O . SER A 1 77 ? 18.324 -1.662 3.488 1.00 65.00 77 SER A O 1
ATOM 616 N N . GLU A 1 78 ? 17.159 -1.033 5.307 1.00 61.53 78 GLU A N 1
ATOM 617 C CA . GLU A 1 78 ? 16.106 -2.036 5.213 1.00 61.53 78 GLU A CA 1
ATOM 618 C C . GLU A 1 78 ? 14.782 -1.334 4.919 1.00 61.53 78 GLU A C 1
ATOM 620 O O . GLU A 1 78 ? 14.459 -0.315 5.522 1.00 61.53 78 GLU A O 1
ATOM 625 N N . SER A 1 79 ? 14.022 -1.842 3.956 1.00 69.25 79 SER A N 1
ATOM 626 C CA . SER A 1 79 ? 12.716 -1.304 3.588 1.00 69.25 79 SER A CA 1
ATOM 627 C C . SER A 1 79 ? 11.647 -2.374 3.687 1.00 69.25 79 SER A C 1
ATOM 629 O O . SER A 1 79 ? 11.893 -3.521 3.335 1.00 69.25 79 SER A O 1
ATOM 631 N N . TYR A 1 80 ? 10.446 -1.986 4.094 1.00 70.38 80 TYR A N 1
ATOM 632 C CA . TYR A 1 80 ? 9.265 -2.841 4.099 1.00 70.38 80 TYR A CA 1
ATOM 633 C C . TYR A 1 80 ? 8.156 -2.142 3.328 1.00 70.38 80 TYR A C 1
ATOM 635 O O . TYR A 1 80 ? 7.826 -0.996 3.621 1.00 70.38 80 TYR A O 1
ATOM 643 N N . GLY A 1 81 ? 7.622 -2.824 2.320 1.00 78.62 81 GLY A N 1
ATOM 644 C CA . GLY A 1 81 ? 6.650 -2.310 1.373 1.00 78.62 81 GLY A CA 1
ATOM 645 C C . GLY A 1 81 ? 5.368 -3.125 1.391 1.00 78.62 81 GLY A C 1
ATOM 646 O O . GLY A 1 81 ? 5.372 -4.343 1.216 1.00 78.62 81 GLY A O 1
ATOM 647 N N . TRP A 1 82 ? 4.266 -2.420 1.550 1.00 83.06 82 TRP A N 1
ATOM 648 C CA . TRP A 1 82 ? 2.919 -2.909 1.347 1.00 83.06 82 TRP A CA 1
ATOM 649 C C . TRP A 1 82 ? 2.545 -2.636 -0.111 1.00 83.06 82 TRP A C 1
ATOM 651 O O . TRP A 1 82 ? 2.534 -1.480 -0.532 1.00 83.06 82 TRP A O 1
ATOM 661 N N . VAL A 1 83 ? 2.303 -3.688 -0.900 1.00 90.88 83 VAL A N 1
ATOM 662 C CA . VAL A 1 83 ? 2.138 -3.574 -2.359 1.00 90.88 83 VAL A CA 1
ATOM 663 C C . VAL A 1 83 ? 0.851 -4.227 -2.828 1.00 90.88 83 VAL A C 1
ATOM 665 O O . VAL A 1 83 ? 0.587 -5.379 -2.482 1.00 90.88 83 VAL A O 1
ATOM 668 N N . VAL A 1 84 ? 0.102 -3.505 -3.661 1.00 95.75 84 VAL A N 1
ATOM 669 C CA . VAL A 1 84 ? -1.021 -4.020 -4.443 1.00 95.75 84 VAL A CA 1
ATOM 670 C C . VAL A 1 84 ? -0.595 -4.156 -5.898 1.00 95.75 84 VAL A C 1
ATOM 672 O O . VAL A 1 84 ? -0.172 -3.184 -6.522 1.00 95.75 84 VAL A O 1
ATOM 675 N N . HIS A 1 85 ? -0.729 -5.361 -6.437 1.00 95.06 85 HIS A N 1
ATOM 676 C CA . HIS A 1 85 ? -0.467 -5.691 -7.832 1.00 95.06 85 HIS A CA 1
ATOM 677 C C . HIS A 1 85 ? -1.773 -5.793 -8.606 1.00 95.06 85 HIS A C 1
ATOM 679 O O . HIS A 1 85 ? -2.762 -6.323 -8.093 1.00 95.06 85 HIS A O 1
ATOM 685 N N . PHE A 1 86 ? -1.754 -5.323 -9.848 1.00 95.31 86 PHE A N 1
ATOM 686 C CA . PHE A 1 86 ? -2.873 -5.437 -10.774 1.00 95.31 86 PHE A CA 1
ATOM 687 C C . PHE A 1 86 ? -2.589 -6.517 -11.808 1.00 95.31 86 PHE A C 1
ATOM 689 O O . PHE A 1 86 ? -1.551 -6.483 -12.472 1.00 95.31 86 PHE A O 1
ATOM 696 N N . ALA A 1 87 ? -3.558 -7.405 -11.986 1.00 93.31 87 ALA A N 1
ATOM 697 C CA . ALA A 1 87 ? -3.581 -8.423 -13.021 1.00 93.31 87 ALA A CA 1
ATOM 698 C C . ALA A 1 87 ? -4.932 -8.388 -13.765 1.00 93.31 87 ALA A C 1
ATOM 700 O O . ALA A 1 87 ? -5.909 -7.838 -13.236 1.00 93.31 87 ALA A O 1
ATOM 701 N N . PRO A 1 88 ? -5.021 -8.964 -14.976 1.00 92.31 88 PRO A N 1
ATOM 702 C CA . PRO A 1 88 ? -6.281 -9.099 -15.710 1.00 92.31 88 PRO A CA 1
ATOM 703 C C . PRO A 1 88 ? -7.422 -9.723 -14.897 1.00 92.31 88 PRO A C 1
ATOM 705 O O . PRO A 1 88 ? -8.555 -9.250 -14.969 1.00 92.31 88 PRO A O 1
ATOM 708 N N . GLU A 1 89 ? -7.096 -10.752 -14.115 1.00 92.25 89 GLU A N 1
ATOM 709 C CA . GLU A 1 89 ? -8.019 -11.565 -13.323 1.00 92.25 89 GLU A CA 1
ATOM 710 C C . GLU A 1 89 ? -8.301 -11.003 -11.920 1.00 92.25 89 GLU A C 1
ATOM 712 O O . GLU A 1 89 ? -9.235 -11.438 -11.239 1.00 92.25 89 GLU A O 1
ATOM 717 N N . GLY A 1 90 ? -7.505 -10.042 -11.444 1.00 93.19 90 GLY A N 1
ATOM 718 C CA . GLY A 1 90 ? -7.654 -9.574 -10.072 1.00 93.19 90 GLY A CA 1
ATOM 719 C C . GLY A 1 90 ? -6.680 -8.522 -9.583 1.00 93.19 90 GLY A C 1
ATOM 720 O O . GLY A 1 90 ? -5.802 -8.035 -10.294 1.00 93.19 90 GLY A O 1
ATOM 721 N N . MET A 1 91 ? -6.836 -8.212 -8.300 1.00 95.56 91 MET A N 1
ATOM 722 C CA . MET A 1 91 ? -5.855 -7.473 -7.514 1.00 95.56 91 MET A CA 1
ATOM 723 C C . MET A 1 91 ? -5.275 -8.368 -6.434 1.00 95.56 91 MET A C 1
ATOM 725 O O . MET A 1 91 ? -6.017 -9.099 -5.771 1.00 95.56 91 MET A O 1
ATOM 729 N N . TYR A 1 92 ? -3.973 -8.236 -6.200 1.00 94.62 92 TYR A N 1
ATOM 730 C CA . TYR A 1 92 ? -3.253 -9.007 -5.194 1.00 94.62 92 TYR A CA 1
ATOM 731 C C . TYR A 1 92 ? -2.525 -8.100 -4.221 1.00 94.62 92 TYR A C 1
ATOM 733 O O . TYR A 1 92 ? -1.892 -7.138 -4.639 1.00 94.62 92 TYR A O 1
ATOM 741 N N . VAL A 1 93 ? -2.529 -8.448 -2.939 1.00 93.44 93 VAL A N 1
ATOM 742 C CA . VAL A 1 93 ? -1.617 -7.855 -1.957 1.00 93.44 93 VAL A CA 1
ATOM 743 C C . VAL A 1 93 ? -0.388 -8.730 -1.772 1.00 93.44 93 VAL A C 1
ATOM 745 O O . VAL A 1 93 ? -0.461 -9.959 -1.828 1.00 93.44 93 VAL A O 1
ATOM 748 N N . SER A 1 94 ? 0.747 -8.087 -1.517 1.00 88.31 94 SER A N 1
ATOM 749 C CA . SER A 1 94 ? 1.992 -8.749 -1.135 1.00 88.31 94 SER A CA 1
ATOM 750 C C . SER A 1 94 ? 2.775 -7.894 -0.143 1.00 88.31 94 SER A C 1
ATOM 752 O O . SER A 1 94 ? 2.706 -6.663 -0.187 1.00 88.31 94 SER A O 1
ATOM 754 N N . LEU A 1 95 ? 3.552 -8.545 0.721 1.00 80.12 95 LEU A N 1
ATOM 755 C CA . LEU A 1 95 ? 4.526 -7.866 1.571 1.00 80.12 95 LEU A CA 1
ATOM 756 C C . LEU A 1 95 ? 5.905 -7.992 0.931 1.00 80.12 95 LEU A C 1
ATOM 758 O O . LEU A 1 95 ? 6.407 -9.101 0.730 1.00 80.12 95 LEU A O 1
ATOM 762 N N . GLN A 1 96 ? 6.533 -6.861 0.656 1.00 78.38 96 GLN A N 1
ATOM 763 C CA . GLN A 1 96 ? 7.901 -6.792 0.170 1.00 78.38 96 GLN A CA 1
ATOM 764 C C . GLN A 1 96 ? 8.814 -6.338 1.301 1.00 78.38 96 GLN A C 1
ATOM 766 O O . GLN A 1 96 ? 8.470 -5.443 2.066 1.00 78.38 96 GLN A O 1
ATOM 771 N N . LYS A 1 97 ? 9.993 -6.937 1.404 1.00 72.50 97 LYS A N 1
ATOM 772 C CA . LYS A 1 97 ? 11.118 -6.339 2.124 1.00 72.50 97 LYS A CA 1
ATOM 773 C C . LYS A 1 97 ? 12.209 -6.024 1.118 1.00 72.50 97 LYS A C 1
ATOM 775 O O . LYS A 1 97 ? 12.263 -6.655 0.065 1.00 72.50 97 LYS A O 1
ATOM 780 N N . ALA A 1 98 ? 13.067 -5.066 1.406 1.00 66.06 98 ALA A N 1
ATOM 781 C CA . ALA A 1 98 ? 14.226 -4.800 0.583 1.00 66.06 98 ALA A CA 1
ATOM 782 C C . ALA A 1 98 ? 15.429 -4.401 1.424 1.00 66.06 98 ALA A C 1
ATOM 784 O O . ALA A 1 98 ? 15.271 -3.843 2.505 1.00 66.06 98 ALA A O 1
ATOM 785 N N . LYS A 1 99 ? 16.623 -4.666 0.905 1.00 66.38 99 LYS A N 1
ATOM 786 C CA . LYS A 1 99 ? 17.883 -4.150 1.437 1.00 66.38 99 LYS A CA 1
ATOM 787 C C . LYS A 1 99 ? 18.573 -3.356 0.350 1.00 66.38 99 LYS A C 1
ATOM 789 O O . LYS A 1 99 ? 18.541 -3.786 -0.795 1.00 66.38 99 LYS A O 1
ATOM 794 N N . ALA A 1 100 ? 19.152 -2.209 0.676 1.00 63.16 100 ALA A N 1
ATOM 795 C CA . ALA A 1 100 ? 19.824 -1.378 -0.317 1.00 63.16 100 ALA A CA 1
ATOM 796 C C . ALA A 1 100 ? 21.112 -0.771 0.224 1.00 63.16 100 ALA A C 1
ATOM 798 O O . ALA A 1 100 ? 21.208 -0.501 1.421 1.00 63.16 100 ALA A O 1
ATOM 799 N N . VAL A 1 101 ? 22.055 -0.492 -0.681 1.00 62.41 101 VAL A N 1
ATOM 800 C CA . VAL A 1 101 ? 23.224 0.342 -0.392 1.00 62.41 101 VAL A CA 1
ATOM 801 C C . VAL A 1 101 ? 23.014 1.727 -1.016 1.00 62.41 101 VAL A C 1
ATOM 803 O O . VAL A 1 101 ? 22.581 1.838 -2.166 1.00 62.41 101 VAL A O 1
ATOM 806 N N . TYR A 1 102 ? 23.263 2.816 -0.291 1.00 62.47 102 TYR A N 1
ATOM 807 C CA . TYR A 1 102 ? 23.026 4.181 -0.792 1.00 62.47 102 TYR A CA 1
ATOM 808 C C . TYR A 1 102 ? 24.251 5.089 -0.659 1.00 62.47 102 TYR A C 1
ATOM 810 O O . TYR A 1 102 ? 25.175 4.825 0.092 1.00 62.47 102 TYR A O 1
ATOM 818 N N . SER A 1 103 ? 24.317 6.171 -1.432 1.00 51.00 103 SER A N 1
ATOM 819 C CA . SER A 1 103 ? 25.525 7.011 -1.499 1.00 51.00 103 SER A CA 1
ATOM 820 C C . SER A 1 103 ? 25.753 7.944 -0.290 1.00 51.00 103 SER A C 1
ATOM 822 O O . SER A 1 103 ? 26.654 8.778 -0.348 1.00 51.00 103 SER A O 1
ATOM 824 N N . GLY A 1 104 ? 24.940 7.856 0.770 1.00 55.62 104 GLY A N 1
ATOM 825 C CA . GLY A 1 104 ? 24.973 8.735 1.951 1.00 55.62 104 GLY A CA 1
ATOM 826 C C . GLY A 1 104 ? 25.381 7.998 3.232 1.00 55.62 104 GLY A C 1
ATOM 827 O O . GLY A 1 104 ? 25.254 6.782 3.311 1.00 55.62 104 GLY A O 1
ATOM 828 N N . VAL A 1 105 ? 25.878 8.727 4.235 1.00 48.38 105 VAL A N 1
ATOM 829 C CA . VAL A 1 105 ? 26.308 8.192 5.543 1.00 48.38 105 VAL A CA 1
ATOM 830 C C . VAL A 1 105 ? 25.348 8.730 6.604 1.00 48.38 105 VAL A C 1
ATOM 832 O O . VAL A 1 105 ? 25.722 9.613 7.368 1.00 48.38 105 VAL A O 1
ATOM 835 N N . ASP A 1 106 ? 24.094 8.270 6.619 1.00 53.66 106 ASP A N 1
ATOM 836 C CA . ASP A 1 106 ? 23.073 8.861 7.492 1.00 53.66 106 ASP A CA 1
ATOM 837 C C . ASP A 1 106 ? 22.122 7.824 8.096 1.00 53.66 106 ASP A C 1
ATOM 839 O O . ASP A 1 106 ? 21.462 7.070 7.390 1.00 53.66 106 ASP A O 1
ATOM 843 N N . VAL A 1 107 ? 21.938 7.862 9.419 1.00 50.62 107 VAL A N 1
ATOM 844 C CA . VAL A 1 107 ? 20.770 7.217 10.033 1.00 50.62 107 VAL A CA 1
ATOM 845 C C . VAL A 1 107 ? 19.533 7.904 9.449 1.00 50.62 107 VAL A C 1
ATOM 847 O O . VAL A 1 107 ? 19.388 9.129 9.523 1.00 50.62 107 VAL A O 1
ATOM 850 N N . ASN A 1 108 ? 18.669 7.122 8.812 1.00 65.12 108 ASN A N 1
ATOM 851 C CA . ASN A 1 108 ? 17.547 7.620 8.027 1.00 65.12 108 ASN A CA 1
ATOM 852 C C . ASN A 1 108 ? 16.301 6.806 8.358 1.00 65.12 108 ASN A C 1
ATOM 854 O O . ASN A 1 108 ? 16.366 5.581 8.448 1.00 65.12 108 ASN A O 1
ATOM 858 N N . ALA A 1 109 ? 15.177 7.496 8.519 1.00 66.38 109 ALA A N 1
ATOM 859 C CA . ALA A 1 109 ? 13.859 6.893 8.432 1.00 66.38 109 ALA A CA 1
ATOM 860 C C . ALA A 1 109 ? 13.103 7.565 7.282 1.00 66.38 109 ALA A C 1
ATOM 862 O O . ALA A 1 109 ? 13.022 8.791 7.200 1.00 66.38 109 ALA A O 1
ATOM 863 N N . GLY A 1 110 ? 12.577 6.757 6.373 1.00 70.50 110 GLY A N 1
ATOM 864 C CA . GLY A 1 110 ? 11.899 7.201 5.168 1.00 70.50 110 GLY A CA 1
ATOM 865 C C . GLY A 1 110 ? 10.545 6.537 5.027 1.00 70.50 110 GLY A C 1
ATOM 866 O O . GLY A 1 110 ? 10.327 5.426 5.504 1.00 70.50 110 GLY A O 1
ATOM 867 N N . PHE A 1 111 ? 9.641 7.236 4.363 1.00 73.12 111 PHE A N 1
ATOM 868 C CA . PHE A 1 111 ? 8.310 6.779 4.027 1.00 73.12 111 PHE A CA 1
ATOM 869 C C . PHE A 1 111 ? 8.020 7.182 2.584 1.00 73.12 111 PHE A C 1
ATOM 871 O O . PHE A 1 111 ? 7.989 8.372 2.284 1.00 73.12 111 PHE A O 1
ATOM 878 N N . GLU A 1 112 ? 7.832 6.218 1.686 1.00 78.88 112 GLU A N 1
ATOM 879 C CA . GLU A 1 112 ? 7.606 6.462 0.260 1.00 78.88 112 GLU A CA 1
ATOM 880 C C . GLU A 1 112 ? 6.320 5.805 -0.237 1.00 78.88 112 GLU A C 1
ATOM 882 O O . GLU A 1 112 ? 6.001 4.680 0.131 1.00 78.88 112 GLU A O 1
ATOM 887 N N . PHE A 1 113 ? 5.605 6.495 -1.118 1.00 86.19 113 PHE A N 1
ATOM 888 C CA . PHE A 1 113 ? 4.544 5.949 -1.955 1.00 86.19 113 PHE A CA 1
ATOM 889 C C . PHE A 1 113 ? 5.115 5.696 -3.347 1.00 86.19 113 PHE A C 1
ATOM 891 O O . PHE A 1 113 ? 5.918 6.495 -3.836 1.00 86.19 113 PHE A O 1
ATOM 898 N N . PHE A 1 114 ? 4.684 4.632 -4.015 1.00 89.88 114 PHE A N 1
ATOM 899 C CA . PHE A 1 114 ? 5.209 4.272 -5.326 1.00 89.88 114 PHE A CA 1
ATOM 900 C C . PHE A 1 114 ? 4.169 3.675 -6.270 1.00 89.88 114 PHE A C 1
ATOM 902 O O . PHE A 1 114 ? 3.174 3.086 -5.851 1.00 89.88 114 PHE A O 1
ATOM 909 N N . TYR A 1 115 ? 4.448 3.824 -7.563 1.00 93.38 115 TYR A N 1
ATOM 910 C CA . TYR A 1 115 ? 3.746 3.191 -8.673 1.00 93.38 115 TYR A CA 1
ATOM 911 C C . TYR A 1 115 ? 4.771 2.660 -9.668 1.00 93.38 115 TYR A C 1
ATOM 913 O O . TYR A 1 115 ? 5.687 3.389 -10.054 1.00 93.38 115 TYR A O 1
ATOM 921 N N . GLY A 1 116 ? 4.630 1.409 -10.087 1.00 93.12 116 GLY A N 1
ATOM 922 C CA . GLY A 1 116 ? 5.566 0.792 -11.012 1.00 93.12 116 GLY A CA 1
ATOM 923 C C . GLY A 1 116 ? 4.912 -0.110 -12.039 1.00 93.12 116 GLY A C 1
ATOM 924 O O . GLY A 1 116 ? 3.744 -0.490 -11.935 1.00 93.12 116 GLY A O 1
ATOM 925 N N . VAL A 1 117 ? 5.702 -0.406 -13.065 1.00 94.62 117 VAL A N 1
ATOM 926 C CA . VAL A 1 117 ? 5.340 -1.265 -14.184 1.00 94.62 117 VAL A CA 1
ATOM 927 C C . VAL A 1 117 ? 6.547 -2.089 -14.623 1.00 94.62 117 VAL A C 1
ATOM 929 O O . VAL A 1 117 ? 7.683 -1.610 -14.635 1.00 94.62 117 VAL A O 1
ATOM 932 N N . VAL A 1 118 ? 6.302 -3.342 -14.996 1.00 92.56 118 VAL A N 1
ATOM 933 C CA . VAL A 1 118 ? 7.316 -4.276 -15.492 1.00 92.56 118 VAL A CA 1
ATOM 934 C C . VAL A 1 118 ? 6.769 -5.093 -16.647 1.00 92.56 118 VAL A C 1
ATOM 936 O O . VAL A 1 118 ? 5.607 -5.488 -16.631 1.00 92.56 118 VAL A O 1
ATOM 939 N N . HIS A 1 119 ? 7.619 -5.372 -17.632 1.00 90.88 119 HIS A N 1
ATOM 940 C CA . HIS A 1 119 ? 7.345 -6.382 -18.642 1.00 90.88 119 HIS A CA 1
ATOM 941 C C . HIS A 1 119 ? 7.882 -7.740 -18.198 1.00 90.88 119 HIS A C 1
ATOM 943 O O . HIS A 1 119 ? 9.087 -7.915 -18.011 1.00 90.88 119 HIS A O 1
ATOM 949 N N . SER A 1 120 ? 6.975 -8.703 -18.066 1.00 85.62 120 SER A N 1
ATOM 950 C CA . SER A 1 120 ? 7.308 -10.097 -17.839 1.00 85.62 120 SER A CA 1
ATOM 951 C C . SER A 1 120 ? 8.068 -10.673 -19.038 1.00 85.62 120 SER A C 1
ATOM 953 O O . SER A 1 120 ? 7.639 -10.481 -20.181 1.00 85.62 120 SER A O 1
ATOM 955 N N . PRO A 1 121 ? 9.162 -11.417 -18.801 1.00 74.69 121 PRO A N 1
ATOM 956 C CA . PRO A 1 121 ? 9.853 -12.149 -19.855 1.00 74.69 121 PRO A CA 1
ATOM 957 C C . PRO A 1 121 ? 8.996 -13.280 -20.444 1.00 74.69 121 PRO A C 1
ATOM 959 O O . PRO A 1 121 ? 9.170 -13.614 -21.612 1.00 74.69 121 PRO A O 1
ATOM 962 N N . ASP A 1 122 ? 8.064 -13.832 -19.662 1.00 75.50 122 ASP A N 1
ATOM 963 C CA . ASP A 1 122 ? 7.240 -14.990 -20.033 1.00 75.50 122 ASP A CA 1
ATOM 964 C C . ASP A 1 122 ? 5.928 -14.587 -20.730 1.00 75.50 122 ASP A C 1
ATOM 966 O O . ASP A 1 122 ? 5.069 -15.426 -20.996 1.00 75.50 122 ASP A O 1
ATOM 970 N N . GLY A 1 123 ? 5.731 -13.294 -21.004 1.00 80.81 123 GLY A N 1
ATOM 971 C CA . GLY A 1 123 ? 4.489 -12.789 -21.578 1.00 80.81 123 GLY A CA 1
ATOM 972 C C . GLY A 1 123 ? 3.367 -12.821 -20.545 1.00 80.81 123 GLY A C 1
ATOM 973 O O . GLY A 1 123 ? 3.230 -11.879 -19.778 1.00 80.81 123 GLY A O 1
ATOM 974 N N . ASN A 1 124 ? 2.567 -13.880 -20.479 1.00 85.56 124 ASN A N 1
ATOM 975 C CA . ASN A 1 124 ? 1.221 -13.826 -19.874 1.00 85.56 124 ASN A CA 1
ATOM 976 C C . ASN A 1 124 ? 1.171 -13.963 -18.352 1.00 85.56 124 ASN A C 1
ATOM 978 O O . ASN A 1 124 ? 0.096 -13.876 -17.760 1.00 85.56 124 ASN A O 1
ATOM 982 N N . SER A 1 125 ? 2.309 -14.211 -17.714 1.00 89.88 125 SER A N 1
ATOM 983 C CA . SER A 1 125 ? 2.390 -14.398 -16.269 1.00 89.88 125 SER A CA 1
ATOM 984 C C . SER A 1 125 ? 3.659 -13.791 -15.717 1.00 89.88 125 SER A C 1
ATOM 986 O O . SER A 1 125 ? 4.681 -13.799 -16.399 1.00 89.88 125 SER A O 1
ATOM 988 N N . ILE A 1 126 ? 3.624 -13.322 -14.478 1.00 88.81 126 ILE A N 1
ATOM 989 C CA . ILE A 1 126 ? 4.810 -12.905 -13.739 1.00 88.81 126 ILE A CA 1
ATOM 990 C C . ILE A 1 126 ? 4.881 -13.660 -12.418 1.00 88.81 126 ILE A C 1
ATOM 992 O O . ILE A 1 126 ? 3.895 -13.795 -11.692 1.00 88.81 126 ILE A O 1
ATOM 996 N N . THR A 1 127 ? 6.064 -14.186 -12.114 1.00 89.38 127 THR A N 1
ATOM 997 C CA . THR A 1 127 ? 6.273 -15.008 -10.924 1.00 89.38 127 THR A CA 1
ATOM 998 C C . THR A 1 127 ? 6.809 -14.179 -9.767 1.00 89.38 127 THR A C 1
ATOM 1000 O O . THR A 1 127 ? 7.534 -13.198 -9.941 1.00 89.38 127 THR A O 1
ATOM 1003 N N . LYS A 1 128 ? 6.528 -14.639 -8.550 1.00 86.12 128 LYS A N 1
ATOM 1004 C CA . LYS A 1 128 ? 7.157 -14.145 -7.324 1.00 86.12 128 LYS A CA 1
ATOM 1005 C C . LYS A 1 128 ? 8.685 -14.170 -7.431 1.00 86.12 128 LYS A C 1
ATOM 1007 O O . LYS A 1 128 ? 9.350 -13.232 -7.000 1.00 86.12 128 LYS A O 1
ATOM 1012 N N . GLN A 1 129 ? 9.237 -15.243 -8.004 1.00 85.44 129 GLN A N 1
ATOM 1013 C CA . GLN A 1 129 ? 10.683 -15.398 -8.142 1.00 85.44 129 GLN A CA 1
ATOM 1014 C C . GLN A 1 129 ? 11.278 -14.327 -9.053 1.00 85.44 129 GLN A C 1
ATOM 1016 O O . GLN A 1 129 ? 12.320 -13.779 -8.722 1.00 85.44 129 GLN A O 1
ATOM 1021 N N . TYR A 1 130 ? 10.591 -13.966 -10.138 1.00 87.19 130 T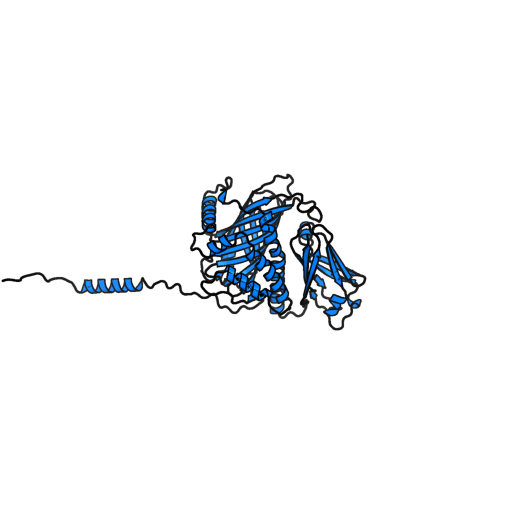YR A N 1
ATOM 1022 C CA . TYR A 1 130 ? 11.047 -12.889 -11.008 1.00 87.19 130 TYR A CA 1
ATOM 1023 C C . TYR A 1 130 ? 11.183 -11.559 -10.251 1.00 87.19 130 TYR A C 1
ATOM 1025 O O . TYR A 1 130 ? 12.202 -10.891 -10.396 1.00 87.19 130 TYR A O 1
ATOM 1033 N N . PHE A 1 131 ? 10.226 -11.206 -9.380 1.00 84.12 131 PHE A N 1
ATOM 1034 C CA . PHE A 1 131 ? 10.365 -10.034 -8.501 1.00 84.12 131 PHE A CA 1
ATOM 1035 C C . PHE A 1 131 ? 11.540 -10.159 -7.526 1.00 84.12 131 PHE A C 1
ATOM 1037 O O . PHE A 1 131 ? 12.282 -9.196 -7.360 1.00 84.12 131 PHE A O 1
ATOM 1044 N N . ASN A 1 132 ? 11.737 -11.335 -6.927 1.00 81.75 132 ASN A N 1
ATOM 1045 C CA . ASN A 1 132 ? 12.851 -11.591 -6.008 1.00 81.75 132 ASN A CA 1
ATOM 1046 C C . ASN A 1 132 ? 14.226 -11.534 -6.695 1.00 81.75 132 ASN A C 1
ATOM 1048 O O . ASN A 1 132 ? 15.232 -11.215 -6.066 1.00 81.75 132 ASN A O 1
ATOM 1052 N N . ASP A 1 133 ? 14.271 -11.847 -7.988 1.00 84.06 133 ASP A N 1
ATOM 1053 C CA . ASP A 1 133 ? 15.483 -11.796 -8.799 1.00 84.06 133 ASP A CA 1
ATOM 1054 C C . ASP A 1 133 ? 15.785 -10.381 -9.310 1.00 84.06 133 ASP A C 1
ATOM 1056 O O . ASP A 1 133 ? 16.797 -10.190 -9.985 1.00 84.06 133 ASP A O 1
ATOM 1060 N N . MET A 1 134 ? 14.945 -9.383 -9.019 1.00 83.12 134 MET A N 1
ATOM 1061 C CA . MET A 1 134 ? 15.195 -7.992 -9.384 1.00 83.12 134 MET A CA 1
ATOM 1062 C C . MET A 1 134 ? 15.917 -7.227 -8.264 1.00 83.12 134 MET A C 1
ATOM 1064 O O . MET A 1 134 ? 15.544 -7.281 -7.095 1.00 83.12 134 MET A O 1
ATOM 1068 N N . SER A 1 135 ? 16.923 -6.432 -8.635 1.00 79.56 135 SER A N 1
ATOM 1069 C CA . SER A 1 135 ? 17.507 -5.396 -7.773 1.00 79.56 135 SER A CA 1
ATOM 1070 C C . SER A 1 135 ? 17.238 -4.009 -8.346 1.00 79.56 135 SER A C 1
ATOM 1072 O O . SER A 1 135 ? 17.465 -3.778 -9.533 1.00 79.56 135 SER A O 1
ATOM 1074 N N . GLY A 1 136 ? 16.820 -3.068 -7.504 1.00 81.12 136 GLY A N 1
ATOM 1075 C CA . GLY A 1 136 ? 16.582 -1.681 -7.891 1.00 81.12 136 GLY A CA 1
ATOM 1076 C C . GLY A 1 136 ? 17.857 -0.835 -8.003 1.00 81.12 136 GLY A C 1
ATOM 1077 O O . GLY A 1 136 ? 18.814 -1.013 -7.245 1.00 81.12 136 GLY A O 1
ATOM 1078 N N . ILE A 1 137 ? 17.832 0.116 -8.934 1.00 82.62 137 ILE A N 1
ATOM 1079 C CA . ILE A 1 137 ? 18.742 1.253 -9.087 1.00 82.62 137 ILE A CA 1
ATOM 1080 C C . ILE A 1 137 ? 17.863 2.502 -9.033 1.00 82.62 137 ILE A C 1
ATOM 1082 O O . ILE A 1 137 ? 17.089 2.751 -9.958 1.00 82.62 137 ILE A O 1
ATOM 1086 N N . THR A 1 138 ? 17.950 3.265 -7.948 1.00 82.50 138 THR A N 1
ATOM 1087 C CA . THR A 1 138 ? 17.085 4.429 -7.720 1.00 82.50 138 THR A CA 1
ATOM 1088 C C . THR A 1 138 ? 17.866 5.718 -7.875 1.00 82.50 138 THR A C 1
ATOM 1090 O O . THR A 1 138 ? 18.898 5.892 -7.231 1.00 82.50 138 THR A O 1
ATOM 1093 N N . PHE A 1 139 ? 17.318 6.642 -8.658 1.00 82.19 139 PHE A N 1
ATOM 1094 C CA . PHE A 1 139 ? 17.764 8.028 -8.754 1.00 82.19 139 PHE A CA 1
ATOM 1095 C C . PHE A 1 139 ? 16.706 8.915 -8.109 1.00 82.19 139 PHE A C 1
ATOM 1097 O O . PHE A 1 139 ? 15.532 8.814 -8.465 1.00 82.19 139 PHE A O 1
ATOM 1104 N N . SER A 1 140 ? 17.089 9.766 -7.161 1.00 77.38 140 SER A N 1
ATOM 1105 C CA . SER A 1 140 ? 16.147 10.606 -6.417 1.00 77.38 140 SER A CA 1
ATOM 1106 C C . SER A 1 140 ? 16.580 12.062 -6.359 1.00 77.38 140 SER A C 1
ATOM 1108 O O . SER A 1 140 ? 17.766 12.377 -6.369 1.00 77.38 140 SER A O 1
ATOM 1110 N N . THR A 1 141 ? 15.599 12.955 -6.288 1.00 75.69 141 THR A N 1
ATOM 1111 C CA . THR A 1 141 ? 15.772 14.369 -5.954 1.00 75.69 141 THR A CA 1
ATOM 1112 C C . THR A 1 141 ? 15.065 14.662 -4.641 1.00 75.69 141 THR A C 1
ATOM 1114 O O . THR A 1 141 ? 14.010 14.092 -4.350 1.00 75.69 141 THR A O 1
ATOM 1117 N N . SER A 1 142 ? 15.648 15.557 -3.848 1.00 72.12 142 SER A N 1
ATOM 1118 C CA . SER A 1 142 ? 15.120 15.937 -2.537 1.00 72.12 142 SER A CA 1
ATOM 1119 C C . SER A 1 142 ? 14.983 17.450 -2.441 1.00 72.12 142 SER A C 1
ATOM 1121 O O . SER A 1 142 ? 15.878 18.191 -2.847 1.00 72.12 142 SER A O 1
ATOM 1123 N N . ASP A 1 143 ? 13.871 17.902 -1.872 1.00 67.50 143 ASP A N 1
ATOM 1124 C CA . ASP A 1 143 ? 13.647 19.286 -1.469 1.00 67.50 143 ASP A CA 1
ATOM 1125 C C . ASP A 1 143 ? 13.578 19.327 0.064 1.00 67.50 143 ASP A C 1
ATOM 1127 O O . ASP A 1 143 ? 12.709 18.712 0.691 1.00 67.50 143 ASP A O 1
ATOM 1131 N N . PHE A 1 144 ? 14.536 20.019 0.681 1.00 60.06 144 PHE A N 1
ATOM 1132 C CA . PHE A 1 144 ? 14.547 20.225 2.123 1.00 60.06 144 PHE A CA 1
ATOM 1133 C C . PHE A 1 144 ? 13.667 21.419 2.457 1.00 60.06 144 PHE A C 1
ATOM 1135 O O . PHE A 1 144 ? 13.995 22.565 2.151 1.00 60.06 144 PHE A O 1
ATOM 1142 N N . SER A 1 145 ? 12.569 21.159 3.157 1.00 52.28 145 SER A N 1
ATOM 1143 C CA . SER A 1 145 ? 11.738 22.213 3.710 1.00 52.28 145 SER A CA 1
ATOM 1144 C C . SER A 1 145 ? 11.750 22.108 5.231 1.00 52.28 145 SER A C 1
ATOM 1146 O O . SER A 1 145 ? 11.007 21.331 5.816 1.00 52.28 145 SER A O 1
ATOM 1148 N N . LEU A 1 146 ? 12.553 22.961 5.879 1.00 43.09 146 LEU A N 1
ATOM 1149 C CA . LEU A 1 146 ? 12.500 23.204 7.334 1.00 43.09 146 LEU A CA 1
ATOM 1150 C C . LEU A 1 146 ? 11.113 23.694 7.808 1.00 43.09 146 LEU A C 1
ATOM 1152 O O . LEU A 1 146 ? 10.858 23.758 9.003 1.00 43.09 146 LEU A O 1
ATOM 1156 N N . SER A 1 147 ? 10.223 24.051 6.876 1.00 42.44 147 SER A N 1
ATOM 1157 C CA . SER A 1 147 ? 8.846 24.485 7.119 1.00 42.44 147 SER A CA 1
ATOM 1158 C C . SER A 1 147 ? 7.789 23.403 6.862 1.00 42.44 147 SER A C 1
ATOM 1160 O O . SER A 1 147 ? 6.612 23.709 7.004 1.00 42.44 147 SER A O 1
ATOM 1162 N N . ALA A 1 148 ? 8.157 22.178 6.463 1.00 41.97 148 ALA A N 1
ATOM 1163 C CA . ALA A 1 148 ? 7.183 21.128 6.127 1.00 41.97 148 ALA A CA 1
ATOM 1164 C C . ALA A 1 148 ? 6.525 20.462 7.350 1.00 41.97 148 ALA A C 1
ATOM 1166 O O . ALA A 1 148 ? 5.528 19.774 7.192 1.00 41.97 148 ALA A O 1
ATOM 1167 N N . ALA A 1 149 ? 7.057 20.666 8.558 1.00 48.69 149 ALA A N 1
ATOM 1168 C CA . ALA A 1 149 ? 6.446 20.208 9.805 1.00 48.69 149 ALA A CA 1
ATOM 1169 C C . ALA A 1 149 ? 6.560 21.305 10.880 1.00 48.69 149 ALA A C 1
ATOM 1171 O O . ALA A 1 149 ? 7.387 21.201 11.784 1.00 48.69 149 ALA A O 1
ATOM 1172 N N . PRO A 1 150 ? 5.785 22.403 10.794 1.00 46.31 150 PRO A N 1
ATOM 1173 C CA . PRO A 1 150 ? 5.901 23.515 11.742 1.00 46.31 150 PRO A CA 1
ATOM 1174 C C . PRO A 1 150 ? 5.480 23.130 13.173 1.00 46.31 150 PRO A C 1
ATOM 1176 O O . PRO A 1 150 ? 5.843 23.815 14.129 1.00 46.31 150 PRO A O 1
ATOM 1179 N N . THR A 1 151 ? 4.726 22.038 13.330 1.00 55.97 151 THR A N 1
ATOM 1180 C CA . THR A 1 151 ? 4.195 21.506 14.593 1.00 55.97 151 THR A CA 1
ATOM 1181 C C . THR A 1 151 ? 4.097 19.976 14.526 1.00 55.97 151 THR A C 1
ATOM 1183 O O . THR A 1 151 ? 4.060 19.405 13.438 1.00 55.97 151 THR A O 1
ATOM 1186 N N . GLY A 1 152 ? 4.043 19.301 15.680 1.00 59.88 152 GLY A N 1
ATOM 1187 C CA . GLY A 1 152 ? 3.900 17.839 15.777 1.00 59.88 152 GLY A CA 1
ATOM 1188 C C . GLY A 1 152 ? 5.209 17.096 16.089 1.00 59.88 152 GLY A C 1
ATOM 1189 O O . GLY A 1 152 ? 6.249 17.727 16.269 1.00 59.88 152 GLY A O 1
ATOM 1190 N N . PRO A 1 153 ? 5.187 15.753 16.190 1.00 60.19 153 PRO A N 1
ATOM 1191 C CA . PRO A 1 153 ? 6.361 14.961 16.578 1.00 60.19 153 PRO A CA 1
ATOM 1192 C C . PRO A 1 153 ? 7.561 15.128 15.633 1.00 60.19 153 PRO A C 1
ATOM 1194 O O . PRO A 1 153 ? 8.704 14.953 16.055 1.00 60.19 153 PRO A O 1
ATOM 1197 N N . LEU A 1 154 ? 7.305 15.498 14.373 1.00 61.06 154 LEU A N 1
ATOM 1198 C CA . LEU A 1 154 ? 8.328 15.709 13.352 1.00 61.06 154 LEU A CA 1
ATOM 1199 C C . LEU A 1 154 ? 8.915 17.129 13.336 1.00 61.06 154 LEU A C 1
ATOM 1201 O O . LEU A 1 154 ? 9.897 17.348 12.633 1.00 61.06 154 LEU A O 1
ATOM 1205 N N . SER A 1 155 ? 8.397 18.083 14.123 1.00 58.72 155 SER A N 1
ATOM 1206 C CA . SER A 1 155 ? 8.856 19.486 14.083 1.00 58.72 155 SER A CA 1
ATOM 1207 C C . SER A 1 155 ? 10.305 19.693 14.533 1.00 58.72 155 SER A C 1
ATOM 1209 O O . SER A 1 155 ? 10.891 20.744 14.292 1.00 58.72 155 SER A O 1
ATOM 1211 N N . ASN A 1 156 ? 10.885 18.697 15.206 1.00 56.34 156 ASN A N 1
ATOM 1212 C CA . ASN A 1 156 ? 12.281 18.699 15.644 1.00 56.34 156 ASN A CA 1
ATOM 1213 C C . ASN A 1 156 ? 13.203 17.902 14.705 1.00 56.34 156 ASN A C 1
ATOM 1215 O O . ASN A 1 156 ? 14.400 17.803 14.971 1.00 56.34 156 ASN A O 1
ATOM 1219 N N . LEU A 1 157 ? 12.663 17.307 13.636 1.00 59.75 157 LEU A N 1
ATOM 1220 C CA . LEU A 1 157 ? 13.414 16.520 12.662 1.00 59.75 157 LEU A CA 1
ATOM 1221 C C . LEU A 1 157 ? 13.609 17.322 11.372 1.00 59.75 157 LEU A C 1
ATOM 1223 O O . LEU A 1 157 ? 12.724 18.045 10.923 1.00 59.75 157 LEU A O 1
ATOM 1227 N N . SER A 1 158 ? 14.775 17.166 10.739 1.00 59.78 158 SER A N 1
ATOM 1228 C CA . SER A 1 158 ? 14.979 17.652 9.371 1.00 59.78 158 SER A CA 1
ATOM 1229 C C . SER A 1 158 ? 14.258 16.713 8.404 1.00 59.78 158 SER A C 1
ATOM 1231 O O . SER A 1 158 ? 14.828 15.715 7.963 1.00 59.78 158 SER A O 1
ATOM 1233 N N . VAL A 1 159 ? 12.986 17.007 8.123 1.00 65.38 159 VAL A N 1
ATOM 1234 C CA . VAL A 1 159 ? 12.169 16.275 7.147 1.00 65.38 159 VAL A CA 1
ATOM 1235 C C . VAL A 1 159 ? 12.404 16.863 5.752 1.00 65.38 159 VAL A C 1
ATOM 1237 O O . VAL A 1 159 ? 12.181 18.051 5.514 1.00 65.38 159 VAL A O 1
ATOM 1240 N N . GLY A 1 160 ? 12.853 16.031 4.817 1.00 69.38 160 GLY A N 1
ATOM 1241 C CA . GLY A 1 160 ? 12.894 16.339 3.390 1.00 69.38 160 GLY A CA 1
ATOM 1242 C C . GLY A 1 160 ? 11.768 15.623 2.652 1.00 69.38 160 GLY A C 1
ATOM 1243 O O . GLY A 1 160 ? 11.426 14.490 2.994 1.00 69.38 160 GLY A O 1
ATOM 1244 N N . ILE A 1 161 ? 11.211 16.268 1.628 1.00 73.88 161 ILE A N 1
ATOM 1245 C CA . ILE A 1 161 ? 10.341 15.597 0.660 1.00 73.88 161 ILE A CA 1
ATOM 1246 C C . ILE A 1 161 ? 11.189 15.160 -0.533 1.00 73.88 161 ILE A C 1
ATOM 1248 O O . ILE A 1 161 ? 11.993 15.939 -1.048 1.00 73.88 161 ILE A O 1
ATOM 1252 N N . SER A 1 162 ? 11.031 13.918 -0.974 1.00 78.38 162 SER A N 1
ATOM 1253 C CA . SER A 1 162 ? 11.797 13.355 -2.083 1.00 78.38 162 SER A CA 1
ATOM 1254 C C . SER A 1 162 ? 10.895 12.757 -3.153 1.00 78.38 162 SER A C 1
ATOM 1256 O O . SER A 1 162 ? 9.732 12.411 -2.925 1.00 78.38 162 SER A O 1
ATOM 1258 N N . SER A 1 163 ? 11.437 12.663 -4.360 1.00 80.19 163 SER A N 1
ATOM 1259 C CA . SER A 1 163 ? 10.860 11.896 -5.458 1.00 80.19 163 SER A CA 1
ATOM 1260 C C . SER A 1 163 ? 11.955 11.143 -6.184 1.00 80.19 163 SER A C 1
ATOM 1262 O O . SER A 1 163 ? 13.070 11.647 -6.318 1.00 80.19 163 SER A O 1
ATOM 1264 N N . GLY A 1 164 ? 11.646 9.944 -6.659 1.00 83.12 164 GLY A N 1
ATOM 1265 C CA . GLY A 1 164 ? 12.615 9.071 -7.290 1.00 83.12 164 GLY A CA 1
ATOM 1266 C C . GLY A 1 164 ? 12.064 8.298 -8.472 1.00 83.12 164 GLY A C 1
ATOM 1267 O O . GLY A 1 164 ? 10.858 8.163 -8.678 1.00 83.12 164 GLY A O 1
ATOM 1268 N N . THR A 1 165 ? 12.995 7.796 -9.270 1.00 86.94 165 THR A N 1
ATOM 1269 C CA . THR A 1 165 ? 12.748 6.816 -10.320 1.00 86.94 165 THR A CA 1
ATOM 1270 C C . THR A 1 165 ? 13.674 5.632 -10.089 1.00 86.94 165 THR A C 1
ATOM 1272 O O . THR A 1 165 ? 14.895 5.789 -10.024 1.00 86.94 165 THR A O 1
ATOM 1275 N N . THR A 1 166 ? 13.084 4.454 -9.939 1.00 87.56 166 THR A N 1
ATOM 1276 C CA . THR A 1 166 ? 13.773 3.182 -9.761 1.00 87.56 166 THR A CA 1
ATOM 1277 C C . THR A 1 166 ? 13.694 2.380 -11.049 1.00 87.56 166 THR A C 1
ATOM 1279 O O . THR A 1 166 ? 12.615 2.139 -11.582 1.00 87.56 166 THR A O 1
ATOM 1282 N N . PHE A 1 167 ? 14.850 1.935 -11.519 1.00 90.88 167 PHE A N 1
ATOM 1283 C CA . PHE A 1 167 ? 15.006 0.947 -12.580 1.00 90.88 167 PHE A CA 1
ATOM 1284 C C . PHE A 1 167 ? 15.404 -0.382 -11.954 1.00 90.88 167 PHE A C 1
ATOM 1286 O O . PHE A 1 167 ? 15.943 -0.398 -10.850 1.00 90.88 167 PHE A O 1
ATOM 1293 N N . TYR A 1 168 ? 15.180 -1.497 -12.640 1.00 89.25 168 TYR A N 1
ATOM 1294 C CA . TYR A 1 168 ? 15.484 -2.812 -12.078 1.00 89.25 168 TYR A CA 1
ATOM 1295 C C . TYR A 1 168 ? 16.475 -3.558 -12.949 1.00 89.25 168 TYR A C 1
ATOM 1297 O O . TYR A 1 168 ? 16.414 -3.481 -14.170 1.00 89.25 168 TYR A O 1
ATOM 1305 N N . LYS A 1 169 ? 17.372 -4.315 -12.323 1.00 89.25 169 LYS A N 1
ATOM 1306 C CA . LYS A 1 169 ? 18.256 -5.275 -12.986 1.00 89.25 169 LYS A CA 1
ATOM 1307 C C . LYS A 1 169 ? 17.983 -6.677 -12.488 1.00 89.25 169 LYS A C 1
ATOM 1309 O O . LYS A 1 169 ? 17.657 -6.862 -11.322 1.00 89.25 169 LYS A O 1
ATOM 1314 N N . ASN A 1 170 ? 18.187 -7.668 -13.342 1.00 89.12 170 ASN A N 1
ATOM 1315 C CA . ASN A 1 170 ? 18.208 -9.053 -12.905 1.00 89.12 170 ASN A CA 1
ATOM 1316 C C . ASN A 1 170 ? 19.506 -9.317 -12.116 1.00 89.12 170 ASN A C 1
ATOM 1318 O O . ASN A 1 170 ? 20.612 -9.082 -12.608 1.00 89.12 170 ASN A O 1
ATOM 1322 N N . SER A 1 171 ? 19.375 -9.809 -10.888 1.00 81.56 171 SER A N 1
ATOM 1323 C CA . SER A 1 171 ? 20.462 -10.005 -9.927 1.00 81.56 171 SER A CA 1
ATOM 1324 C C . SER A 1 171 ? 21.550 -10.953 -10.434 1.00 81.56 171 SER A C 1
ATOM 1326 O O . SER A 1 171 ? 22.723 -10.744 -10.110 1.00 81.56 171 SER A O 1
ATOM 1328 N N . ALA A 1 172 ? 21.183 -11.953 -11.245 1.00 84.12 172 ALA A N 1
ATOM 1329 C CA . ALA A 1 172 ? 22.096 -12.960 -11.781 1.00 84.12 172 ALA A CA 1
ATOM 1330 C C . ALA A 1 172 ? 22.859 -12.464 -13.018 1.00 84.12 172 ALA A C 1
ATOM 1332 O O . ALA A 1 172 ? 24.077 -12.601 -13.097 1.00 84.12 172 ALA A O 1
ATOM 1333 N N . THR A 1 173 ? 22.156 -11.862 -13.978 1.00 87.75 173 THR A N 1
ATOM 1334 C CA . THR A 1 173 ? 22.753 -11.393 -15.244 1.00 87.75 173 THR A CA 1
ATOM 1335 C C . THR A 1 173 ? 23.338 -9.986 -15.151 1.00 87.75 173 THR A C 1
ATOM 1337 O O . THR A 1 173 ? 24.092 -9.580 -16.032 1.00 87.75 173 THR A O 1
ATOM 1340 N N . LYS A 1 174 ? 22.979 -9.234 -14.102 1.00 85.38 174 LYS A N 1
ATOM 1341 C CA . LYS A 1 174 ? 23.289 -7.809 -13.905 1.00 85.38 174 LYS A CA 1
ATOM 1342 C C . LYS A 1 174 ? 22.781 -6.899 -15.032 1.00 85.38 174 LYS A C 1
ATOM 1344 O O . LYS A 1 174 ? 23.193 -5.746 -15.109 1.00 85.38 174 LYS A O 1
ATOM 1349 N N . LYS A 1 175 ? 21.876 -7.392 -15.884 1.00 91.75 175 LYS A N 1
ATOM 1350 C CA . LYS A 1 175 ? 21.254 -6.609 -16.954 1.00 91.75 175 LYS A CA 1
ATOM 1351 C C . LYS A 1 175 ? 19.998 -5.911 -16.459 1.00 91.75 175 LYS A C 1
ATOM 1353 O O . LYS A 1 175 ? 19.174 -6.534 -15.788 1.00 91.75 175 LYS A O 1
ATOM 1358 N N . VAL A 1 176 ? 19.877 -4.626 -16.783 1.00 91.19 176 VAL A N 1
ATOM 1359 C CA . VAL A 1 176 ? 18.682 -3.822 -16.537 1.00 91.19 176 VAL A CA 1
ATOM 1360 C C . VAL A 1 176 ? 17.536 -4.434 -17.341 1.00 91.19 176 VAL A C 1
ATOM 1362 O O . VAL A 1 176 ? 17.674 -4.723 -18.530 1.00 91.19 176 VAL A O 1
ATOM 1365 N N . VAL A 1 177 ? 16.428 -4.705 -16.662 1.00 92.00 177 VAL A N 1
ATOM 1366 C CA . VAL A 1 177 ? 15.217 -5.280 -17.241 1.00 92.00 177 VAL A CA 1
ATOM 1367 C C . VAL A 1 177 ? 14.230 -4.177 -17.586 1.00 92.00 177 VAL A C 1
ATOM 1369 O O . VAL A 1 177 ? 14.347 -3.035 -17.138 1.00 92.00 177 VAL A O 1
ATOM 1372 N N . ARG A 1 178 ? 13.224 -4.530 -18.384 1.00 92.94 178 ARG A N 1
ATOM 1373 C CA . ARG A 1 178 ? 12.182 -3.610 -18.827 1.00 92.94 178 ARG A CA 1
ATOM 1374 C C . ARG A 1 178 ? 11.171 -3.330 -17.708 1.00 92.94 178 ARG A C 1
ATOM 1376 O O . ARG A 1 178 ? 10.041 -3.809 -17.743 1.00 92.94 178 ARG A O 1
ATOM 1383 N N . ALA A 1 179 ? 11.605 -2.568 -16.708 1.00 92.00 179 ALA A N 1
ATOM 1384 C CA . ALA A 1 179 ? 10.842 -2.214 -15.517 1.00 92.00 179 ALA A CA 1
ATOM 1385 C C . ALA A 1 179 ? 11.185 -0.802 -15.027 1.00 92.00 179 ALA A C 1
ATOM 1387 O O . ALA A 1 179 ? 12.345 -0.387 -15.072 1.00 92.00 179 ALA A O 1
ATOM 1388 N N . ILE A 1 180 ? 10.186 -0.098 -14.499 1.00 92.38 180 ILE A N 1
ATOM 1389 C CA . ILE A 1 180 ? 10.343 1.228 -13.903 1.00 92.38 180 ILE A CA 1
ATOM 1390 C C . ILE A 1 180 ? 9.367 1.410 -12.738 1.00 92.38 180 ILE A C 1
ATOM 1392 O O . ILE A 1 180 ? 8.238 0.925 -12.776 1.00 92.38 180 ILE A O 1
ATOM 1396 N N . GLN A 1 181 ? 9.791 2.132 -11.707 1.00 91.56 181 GLN A N 1
ATOM 1397 C CA . GLN A 1 181 ? 8.948 2.564 -10.600 1.00 91.56 181 GLN A CA 1
ATOM 1398 C C . GLN A 1 181 ? 9.200 4.038 -10.303 1.00 91.56 181 GLN A C 1
ATOM 1400 O O . GLN A 1 181 ? 10.339 4.488 -10.239 1.00 91.56 181 GLN A O 1
ATOM 1405 N N . TYR A 1 182 ? 8.127 4.780 -10.078 1.00 89.81 182 TYR A N 1
ATOM 1406 C CA . TYR A 1 182 ? 8.161 6.158 -9.618 1.00 89.81 182 TYR A CA 1
ATOM 1407 C C . TYR A 1 182 ? 7.790 6.191 -8.145 1.00 89.81 182 TYR A C 1
ATOM 1409 O O . TYR A 1 182 ? 6.819 5.543 -7.748 1.00 89.81 182 TYR A O 1
ATOM 1417 N N . SER A 1 183 ? 8.541 6.939 -7.342 1.00 86.12 183 SER A N 1
ATOM 1418 C CA . SER A 1 183 ? 8.234 7.118 -5.927 1.00 86.12 183 SER A CA 1
ATOM 1419 C C . SER A 1 183 ? 8.264 8.579 -5.505 1.00 86.12 183 SER A C 1
ATOM 1421 O O . SER A 1 183 ? 8.939 9.416 -6.105 1.00 86.12 183 SER A O 1
ATOM 1423 N N . THR A 1 184 ? 7.509 8.897 -4.461 1.00 83.19 184 THR A N 1
ATOM 1424 C CA . THR A 1 184 ? 7.626 10.153 -3.721 1.00 83.19 184 THR A CA 1
ATOM 1425 C C . THR A 1 184 ? 7.392 9.886 -2.250 1.00 83.19 184 THR A C 1
ATOM 1427 O O . THR A 1 184 ? 6.716 8.923 -1.900 1.00 83.19 184 THR A O 1
ATOM 1430 N N . GLY A 1 185 ? 7.949 10.703 -1.372 1.00 76.50 185 GLY A N 1
ATOM 1431 C CA . GLY A 1 185 ? 7.865 10.418 0.044 1.00 76.50 185 GLY A CA 1
ATOM 1432 C C . GLY A 1 185 ? 8.549 11.442 0.917 1.00 76.50 185 GLY A C 1
ATOM 1433 O O . GLY A 1 185 ? 9.029 12.476 0.456 1.00 76.50 185 GLY A O 1
ATOM 1434 N N . PHE A 1 186 ? 8.602 11.107 2.195 1.00 74.44 186 PHE A N 1
ATOM 1435 C CA . PHE A 1 186 ? 9.297 11.859 3.218 1.00 74.44 186 PHE A CA 1
ATOM 1436 C C . PHE A 1 186 ? 10.502 11.067 3.691 1.00 74.44 186 PHE A C 1
ATOM 1438 O O . PHE A 1 186 ? 10.460 9.844 3.797 1.00 74.44 186 PHE A O 1
ATOM 1445 N N . SER A 1 187 ? 11.579 11.763 4.010 1.00 66.69 187 SER A N 1
ATOM 1446 C CA . SER A 1 187 ? 12.738 11.169 4.656 1.00 66.69 187 SER A CA 1
ATOM 1447 C C . SER A 1 187 ? 13.238 12.104 5.740 1.00 66.69 187 SER A C 1
ATOM 1449 O O . SER A 1 187 ? 13.341 13.313 5.540 1.00 66.69 187 SER A O 1
ATOM 1451 N N . THR A 1 188 ? 13.532 11.538 6.903 1.00 61.91 188 THR A N 1
ATOM 1452 C CA . THR A 1 188 ? 14.220 12.223 7.988 1.00 61.91 188 THR A CA 1
ATOM 1453 C C . THR A 1 188 ? 15.656 11.752 8.010 1.00 61.91 188 THR A C 1
ATOM 1455 O O . THR A 1 188 ? 15.922 10.565 8.197 1.00 61.91 188 THR A O 1
ATOM 1458 N N . THR A 1 189 ? 16.581 12.685 7.830 1.00 57.34 189 THR A N 1
ATOM 1459 C CA . THR A 1 189 ? 18.012 12.430 7.987 1.00 57.34 189 THR A CA 1
ATOM 1460 C C . THR A 1 189 ? 18.428 12.892 9.378 1.00 57.34 189 THR A C 1
ATOM 1462 O O . THR A 1 189 ? 18.262 14.066 9.713 1.00 57.34 189 THR A O 1
ATOM 1465 N N . PHE A 1 190 ? 18.988 11.998 10.195 1.00 48.94 190 PHE A N 1
ATOM 1466 C CA . PHE A 1 190 ? 19.597 12.365 11.476 1.00 48.94 190 PHE A CA 1
ATOM 1467 C C . PHE A 1 190 ? 21.040 12.840 11.246 1.00 48.94 190 PHE A C 1
ATOM 1469 O O . PHE A 1 190 ? 21.997 12.260 11.755 1.00 48.94 190 PHE A O 1
ATOM 1476 N N . ALA A 1 191 ? 21.211 13.880 10.430 1.00 34.19 191 ALA A N 1
ATOM 1477 C CA . ALA A 1 191 ? 22.531 14.413 10.130 1.00 34.19 191 ALA A CA 1
ATOM 1478 C C . ALA A 1 191 ? 23.038 15.288 11.291 1.00 34.19 191 ALA A C 1
ATOM 1480 O O . ALA A 1 191 ? 22.358 16.215 11.727 1.00 34.19 191 ALA A O 1
ATOM 1481 N N . LEU A 1 192 ? 24.278 15.060 11.743 1.00 31.09 192 LEU A N 1
ATOM 1482 C CA . LEU A 1 192 ? 25.006 15.997 12.618 1.00 31.09 192 LEU A CA 1
ATOM 1483 C C . LEU A 1 192 ? 25.447 17.273 11.867 1.00 31.09 192 LEU A C 1
ATOM 1485 O O . LEU A 1 192 ? 25.922 18.222 12.488 1.00 31.09 192 LEU A O 1
ATOM 1489 N N . ILE A 1 193 ? 25.310 17.295 10.534 1.00 28.66 193 ILE A N 1
ATOM 1490 C CA . ILE A 1 193 ? 25.694 18.402 9.652 1.00 28.66 193 ILE A CA 1
ATOM 1491 C C . ILE A 1 193 ? 24.640 18.533 8.544 1.00 28.66 193 ILE A C 1
ATOM 1493 O O . ILE A 1 193 ? 24.478 17.627 7.734 1.00 28.66 193 ILE A O 1
ATOM 1497 N N . SER A 1 194 ? 23.933 19.663 8.479 1.00 27.92 194 SER A N 1
ATOM 1498 C CA . SER A 1 194 ? 22.971 19.960 7.408 1.00 27.92 194 SER A CA 1
ATOM 1499 C C . SER A 1 194 ? 23.687 20.212 6.077 1.00 27.92 194 SER A C 1
ATOM 1501 O O . SER A 1 194 ? 23.965 21.358 5.725 1.00 27.92 194 SER A O 1
ATOM 1503 N N . ILE A 1 195 ? 24.006 19.155 5.330 1.00 32.81 195 ILE A N 1
ATOM 1504 C CA . ILE A 1 195 ? 24.458 19.271 3.940 1.00 32.81 195 ILE A CA 1
ATOM 1505 C C . ILE A 1 195 ? 23.299 18.834 3.037 1.00 32.81 195 ILE A C 1
ATOM 1507 O O . ILE A 1 195 ? 22.936 17.658 3.047 1.00 32.81 195 ILE A O 1
ATOM 1511 N N . PRO A 1 196 ? 22.689 19.747 2.262 1.00 33.50 196 PRO A N 1
ATOM 1512 C CA . PRO A 1 196 ? 21.665 19.373 1.303 1.00 33.50 196 PRO A CA 1
ATOM 1513 C C . PRO A 1 196 ? 22.320 18.590 0.165 1.00 33.50 196 PRO A C 1
ATOM 1515 O O . PRO A 1 196 ? 23.080 19.151 -0.624 1.00 33.50 196 PRO A O 1
ATOM 1518 N N . PHE A 1 197 ? 22.008 17.303 0.052 1.00 41.81 197 PHE A N 1
ATOM 1519 C CA . PHE A 1 197 ? 22.194 16.587 -1.203 1.00 41.81 197 PHE A CA 1
ATOM 1520 C C . PHE A 1 197 ? 20.902 16.747 -2.017 1.00 41.81 197 PHE A C 1
ATOM 1522 O O . PHE A 1 197 ? 19.896 16.125 -1.680 1.00 41.81 197 PHE A O 1
ATOM 1529 N N . PRO A 1 198 ? 20.881 17.586 -3.073 1.00 51.22 198 PRO A N 1
ATOM 1530 C CA . PRO A 1 198 ? 19.689 17.769 -3.908 1.00 51.22 198 PRO A CA 1
ATOM 1531 C C . PRO A 1 198 ? 19.358 16.516 -4.730 1.00 51.22 198 PRO A C 1
ATOM 1533 O O . PRO A 1 198 ? 18.318 16.456 -5.384 1.00 51.22 198 PRO A O 1
ATOM 1536 N N . PHE A 1 199 ? 20.263 15.535 -4.730 1.00 53.78 199 PHE A N 1
ATOM 1537 C CA . PHE A 1 199 ? 20.217 14.361 -5.571 1.00 53.78 199 PHE A CA 1
ATOM 1538 C C . PHE A 1 199 ? 20.878 13.157 -4.876 1.00 53.78 199 PHE A C 1
ATOM 1540 O O . PHE A 1 199 ? 21.936 13.315 -4.264 1.00 53.78 199 PHE A O 1
ATOM 1547 N N . GLY A 1 200 ? 20.281 11.967 -4.990 1.00 54.78 200 GLY A N 1
ATOM 1548 C CA . GLY A 1 200 ? 20.785 10.723 -4.405 1.00 54.78 200 GLY A CA 1
ATOM 1549 C C . GLY A 1 200 ? 20.715 9.533 -5.364 1.00 54.78 200 GLY A C 1
ATOM 1550 O O . GLY A 1 200 ? 19.860 9.480 -6.249 1.00 54.78 200 GLY A O 1
ATOM 1551 N N . VAL A 1 201 ? 21.618 8.563 -5.168 1.00 52.50 201 VAL A N 1
ATOM 1552 C CA . VAL A 1 201 ? 21.575 7.257 -5.844 1.00 52.50 201 VAL A CA 1
ATOM 1553 C C . VAL A 1 201 ? 21.570 6.142 -4.807 1.00 52.50 201 VAL A C 1
ATOM 1555 O O . VAL A 1 201 ? 22.386 6.136 -3.883 1.00 52.50 201 VAL A O 1
ATOM 1558 N N . SER A 1 202 ? 20.675 5.174 -4.985 1.00 57.53 202 SER A N 1
ATOM 1559 C CA . SER A 1 202 ? 20.712 3.904 -4.262 1.00 57.53 202 SER A CA 1
ATOM 1560 C C . SER A 1 202 ? 20.934 2.763 -5.245 1.00 57.53 202 SER A C 1
ATOM 1562 O O . SER A 1 202 ? 20.236 2.652 -6.255 1.00 57.53 202 SER A O 1
ATOM 1564 N N . LEU A 1 203 ? 21.942 1.946 -4.953 1.00 55.50 203 LEU A N 1
ATOM 1565 C CA . LEU A 1 203 ? 22.317 0.782 -5.734 1.00 55.50 203 LEU A CA 1
ATOM 1566 C C . LEU A 1 203 ? 21.924 -0.484 -4.981 1.00 55.50 203 LEU A C 1
ATOM 1568 O O . LEU A 1 203 ? 21.976 -0.548 -3.756 1.00 55.50 203 LEU A O 1
ATOM 1572 N N . GLU A 1 204 ? 21.577 -1.511 -5.751 1.00 56.94 204 GLU A N 1
ATOM 1573 C CA . GLU A 1 204 ? 21.371 -2.862 -5.227 1.00 56.94 204 GLU A CA 1
ATOM 1574 C C . GLU A 1 204 ? 20.256 -2.921 -4.178 1.00 56.94 204 GLU A C 1
ATOM 1576 O O . GLU A 1 204 ? 20.397 -3.584 -3.159 1.00 56.94 204 GLU A O 1
ATOM 1581 N N . LYS A 1 205 ? 19.128 -2.240 -4.447 1.00 53.38 205 LYS A N 1
ATOM 1582 C CA . LYS A 1 205 ? 17.889 -2.424 -3.675 1.00 53.38 205 LYS A CA 1
ATOM 1583 C C . LYS A 1 205 ? 17.326 -3.814 -3.977 1.00 53.38 205 LYS A C 1
ATOM 1585 O O . LYS A 1 205 ? 16.472 -3.963 -4.848 1.00 53.38 205 LYS A O 1
ATOM 1590 N N . GLU A 1 206 ? 17.867 -4.835 -3.332 1.00 55.38 206 GLU A N 1
ATOM 1591 C CA . GLU A 1 206 ? 17.394 -6.213 -3.409 1.00 55.38 206 GLU A CA 1
ATOM 1592 C C . GLU A 1 206 ? 16.041 -6.283 -2.721 1.00 55.38 206 GLU A C 1
ATOM 1594 O O . GLU A 1 206 ? 15.964 -6.025 -1.523 1.00 55.38 206 GLU A O 1
ATOM 1599 N N . SER A 1 207 ? 14.976 -6.590 -3.461 1.00 51.62 207 SER A N 1
ATOM 1600 C CA . SER A 1 207 ? 13.646 -6.759 -2.883 1.00 51.62 207 SER A CA 1
ATOM 1601 C C . SER A 1 207 ? 13.252 -8.228 -2.869 1.00 51.62 207 SER A C 1
ATOM 1603 O O . SER A 1 207 ? 13.440 -8.946 -3.840 1.00 51.62 207 SER A O 1
ATOM 1605 N N . GLU A 1 208 ? 12.682 -8.670 -1.758 1.00 47.97 208 GLU A N 1
ATOM 1606 C CA . GLU A 1 208 ? 12.073 -9.978 -1.602 1.00 47.97 208 GLU A CA 1
ATOM 1607 C C . GLU A 1 208 ? 10.581 -9.787 -1.328 1.00 47.97 208 GLU A C 1
ATOM 1609 O O . GLU A 1 208 ? 10.180 -9.202 -0.318 1.00 47.97 208 GLU A O 1
ATOM 1614 N N . VAL A 1 209 ? 9.744 -10.342 -2.198 1.00 57.84 209 VAL A N 1
ATOM 1615 C CA . VAL A 1 209 ? 8.342 -10.611 -1.899 1.00 57.84 209 VAL A CA 1
ATOM 1616 C C . VAL A 1 209 ? 8.329 -11.708 -0.834 1.00 57.84 209 VAL A C 1
ATOM 1618 O O . VAL A 1 209 ? 8.621 -12.871 -1.102 1.00 57.84 209 VAL A O 1
ATOM 1621 N N . THR A 1 210 ? 8.033 -11.360 0.410 1.00 57.09 210 THR A N 1
ATOM 1622 C CA . THR A 1 210 ? 8.093 -12.302 1.540 1.00 57.09 210 THR A CA 1
ATOM 1623 C C . THR A 1 210 ? 6.827 -13.145 1.600 1.00 57.09 210 THR A C 1
ATOM 1625 O O . THR A 1 210 ? 6.884 -14.374 1.514 1.00 57.09 210 THR A O 1
ATOM 1628 N N . ALA A 1 211 ? 5.674 -12.482 1.608 1.00 60.25 211 ALA A N 1
ATOM 1629 C CA . ALA A 1 211 ? 4.358 -13.076 1.425 1.00 60.25 211 ALA A CA 1
ATOM 1630 C C . ALA A 1 211 ? 3.958 -12.890 -0.049 1.00 60.25 211 ALA A C 1
ATOM 1632 O O . ALA A 1 211 ? 3.975 -11.757 -0.517 1.00 60.25 211 ALA A O 1
ATOM 1633 N N . GLY A 1 212 ? 3.699 -13.984 -0.785 1.00 65.75 212 GLY A N 1
ATOM 1634 C CA . GLY A 1 212 ? 3.397 -13.972 -2.232 1.00 65.75 212 GLY A CA 1
ATOM 1635 C C . GLY A 1 212 ? 2.102 -13.242 -2.604 1.00 65.75 212 GLY A C 1
ATOM 1636 O O . GLY A 1 212 ? 1.668 -12.350 -1.888 1.00 65.75 212 GLY A O 1
ATOM 1637 N N . PHE A 1 213 ? 1.477 -13.605 -3.724 1.00 89.56 213 PHE A N 1
ATOM 1638 C CA . PHE A 1 213 ? 0.298 -12.888 -4.216 1.00 89.56 213 PHE A CA 1
ATOM 1639 C C . PHE A 1 213 ? -0.978 -13.411 -3.551 1.00 89.56 213 PHE A C 1
ATOM 1641 O O . PHE A 1 213 ? -1.416 -14.521 -3.842 1.00 89.56 213 PHE A O 1
ATOM 1648 N N . TYR A 1 214 ? -1.572 -12.629 -2.650 1.00 92.94 214 TYR A N 1
ATOM 1649 C CA . TYR A 1 214 ? -2.863 -12.950 -2.030 1.00 92.94 214 TYR A CA 1
ATOM 1650 C C . TYR A 1 214 ? -3.966 -12.147 -2.718 1.00 92.94 214 TYR A C 1
ATOM 1652 O O . TYR A 1 214 ? -3.899 -10.917 -2.680 1.00 92.94 214 TYR A O 1
ATOM 1660 N N . PRO A 1 215 ? -4.966 -12.779 -3.354 1.00 95.00 215 PRO A N 1
ATOM 1661 C CA . PRO A 1 215 ? -6.011 -12.039 -4.041 1.00 95.00 215 PRO A CA 1
ATOM 1662 C C . PRO A 1 215 ? -6.855 -11.274 -3.022 1.00 95.00 215 PRO A C 1
ATOM 1664 O O . PRO A 1 215 ? -7.163 -11.779 -1.941 1.00 95.00 215 PRO A O 1
ATOM 1667 N N . ILE A 1 216 ? -7.234 -10.050 -3.378 1.00 95.25 216 ILE A N 1
ATOM 1668 C CA . ILE A 1 216 ? -8.117 -9.191 -2.573 1.00 95.25 216 ILE A CA 1
ATOM 1669 C C . ILE A 1 216 ? -9.388 -8.795 -3.315 1.00 95.25 216 ILE A C 1
ATOM 1671 O O . ILE A 1 216 ? -10.404 -8.494 -2.690 1.00 95.25 216 ILE A O 1
ATOM 1675 N N . ALA A 1 217 ? -9.350 -8.841 -4.644 1.00 94.56 217 ALA A N 1
ATOM 1676 C CA . ALA A 1 217 ? -10.502 -8.644 -5.499 1.00 94.56 217 ALA A CA 1
ATOM 1677 C C . ALA A 1 217 ? -10.371 -9.527 -6.737 1.00 94.56 217 ALA A C 1
ATOM 1679 O O . ALA A 1 217 ? -9.297 -9.616 -7.329 1.00 94.56 217 ALA A O 1
ATOM 1680 N N . VAL A 1 218 ? -11.490 -10.130 -7.125 1.00 91.62 218 VAL A N 1
ATOM 1681 C CA . VAL A 1 218 ? -11.661 -10.764 -8.430 1.00 91.62 218 VAL A CA 1
ATOM 1682 C C . VAL A 1 218 ? -12.284 -9.742 -9.362 1.00 91.62 218 VAL A C 1
ATOM 1684 O O . VAL A 1 218 ? -13.276 -9.092 -9.004 1.00 91.62 218 VAL A O 1
ATOM 1687 N N . TRP A 1 219 ? -11.702 -9.608 -10.544 1.00 89.50 219 TRP A N 1
ATOM 1688 C CA . TRP A 1 219 ? -12.280 -8.855 -11.643 1.00 89.50 219 TRP A CA 1
ATOM 1689 C C . TRP A 1 219 ? -11.865 -9.518 -12.966 1.00 89.50 219 TRP A C 1
ATOM 1691 O O . TRP A 1 219 ? -10.874 -10.221 -13.014 1.00 89.50 219 TRP A O 1
ATOM 1701 N N . ASP A 1 220 ? -12.628 -9.372 -14.038 1.00 86.19 220 ASP A N 1
ATOM 1702 C CA . ASP A 1 220 ? -12.198 -9.845 -15.363 1.00 86.19 220 ASP A CA 1
ATOM 1703 C C . ASP A 1 220 ? -12.294 -8.653 -16.306 1.00 86.19 220 ASP A C 1
ATOM 1705 O O . ASP A 1 220 ? -13.345 -8.352 -16.879 1.00 86.19 220 ASP A O 1
ATOM 1709 N N . ILE A 1 221 ? -11.230 -7.850 -16.294 1.00 85.31 221 ILE A N 1
ATOM 1710 C CA . ILE A 1 221 ? -11.274 -6.461 -16.779 1.00 85.31 221 ILE A CA 1
ATOM 1711 C C . ILE A 1 221 ? -10.606 -6.272 -18.130 1.00 85.31 221 ILE A C 1
ATOM 1713 O O . ILE A 1 221 ? -10.658 -5.171 -18.685 1.00 85.31 221 ILE A O 1
ATOM 1717 N N . TRP A 1 222 ? -9.956 -7.306 -18.657 1.00 82.81 222 TRP A N 1
ATOM 1718 C CA . TRP A 1 222 ? -9.058 -7.147 -19.783 1.00 82.81 222 TRP A CA 1
ATOM 1719 C C . TRP A 1 222 ? -9.529 -7.884 -21.029 1.00 82.81 222 TRP A C 1
ATOM 1721 O O . TRP A 1 222 ? -9.989 -9.020 -21.000 1.00 82.81 222 TRP A O 1
ATOM 1731 N N . LYS A 1 223 ? -9.383 -7.197 -22.158 1.00 81.81 223 LYS A N 1
ATOM 1732 C CA . LYS A 1 223 ? -9.620 -7.727 -23.494 1.00 81.81 223 LYS A CA 1
ATOM 1733 C C . LYS A 1 223 ? -8.359 -7.496 -24.311 1.00 81.81 223 LYS A C 1
ATOM 1735 O O . LYS A 1 223 ? -7.809 -6.393 -24.271 1.00 81.81 223 LYS A O 1
ATOM 1740 N N . ASN A 1 224 ? -7.926 -8.503 -25.068 1.00 74.50 224 ASN A N 1
ATOM 1741 C CA . ASN A 1 224 ? -6.734 -8.391 -25.911 1.00 74.50 224 ASN A CA 1
ATOM 1742 C C . ASN A 1 224 ? -6.805 -7.133 -26.792 1.00 74.50 224 ASN A C 1
ATOM 1744 O O . ASN A 1 224 ? -7.820 -6.856 -27.434 1.00 74.50 224 ASN A O 1
ATOM 1748 N N . GLY A 1 225 ? -5.723 -6.352 -26.788 1.00 73.94 225 GLY A N 1
ATOM 1749 C CA . GLY A 1 225 ? -5.615 -5.091 -27.528 1.00 73.94 225 GLY A CA 1
ATOM 1750 C C . GLY A 1 225 ? -6.170 -3.852 -26.814 1.00 73.94 225 GLY A C 1
ATOM 1751 O O . GLY A 1 225 ? -5.989 -2.747 -27.320 1.00 73.94 225 GLY A O 1
ATOM 1752 N N . GLN A 1 226 ? -6.805 -3.994 -25.645 1.00 86.75 226 GLN A N 1
ATOM 1753 C CA . GLN A 1 226 ? -7.155 -2.854 -24.796 1.00 86.75 226 GLN A CA 1
ATOM 1754 C C . GLN A 1 226 ? -5.914 -2.318 -24.073 1.00 86.75 226 GLN A C 1
ATOM 1756 O O . GLN A 1 226 ? -5.071 -3.093 -23.615 1.00 86.75 226 GLN A O 1
ATOM 1761 N N . ASP A 1 227 ? -5.835 -0.994 -23.929 1.00 90.06 227 ASP A N 1
ATOM 1762 C CA . ASP A 1 227 ? -4.823 -0.351 -23.096 1.00 90.06 227 ASP A CA 1
ATOM 1763 C C . ASP A 1 227 ? -4.942 -0.823 -21.628 1.00 90.06 227 ASP A C 1
ATOM 1765 O O . ASP A 1 227 ? -6.025 -0.719 -21.035 1.00 90.06 227 ASP A O 1
ATOM 1769 N N . PRO A 1 228 ? -3.856 -1.341 -21.024 1.00 92.12 228 PRO A N 1
ATOM 1770 C CA . PRO A 1 228 ? -3.907 -1.870 -19.663 1.00 92.12 228 PRO A CA 1
ATOM 1771 C C . PRO A 1 228 ? -4.253 -0.830 -18.594 1.00 92.12 228 PRO A C 1
ATOM 1773 O O . PRO A 1 228 ? -4.954 -1.149 -17.636 1.00 92.12 228 PRO A O 1
ATOM 1776 N N . VAL A 1 229 ? -3.809 0.419 -18.758 1.00 93.00 229 VAL A N 1
ATOM 1777 C CA . VAL A 1 229 ? -4.089 1.495 -17.796 1.00 93.00 229 VAL A CA 1
ATOM 1778 C C . VAL A 1 229 ? -5.581 1.821 -17.811 1.00 93.00 229 VAL A C 1
ATOM 1780 O O . VAL A 1 229 ? -6.193 1.935 -16.750 1.00 93.00 229 VAL A O 1
ATOM 1783 N N . ASP A 1 230 ? -6.200 1.880 -18.993 1.00 93.38 230 ASP A N 1
ATOM 1784 C CA . ASP A 1 230 ? -7.649 2.074 -19.116 1.00 93.38 230 ASP A CA 1
ATOM 1785 C C . ASP A 1 230 ? -8.443 0.891 -18.555 1.00 93.38 230 ASP A C 1
ATOM 1787 O O . ASP A 1 230 ? -9.482 1.090 -17.922 1.00 93.38 230 ASP A O 1
ATOM 1791 N N . ALA A 1 231 ? -7.968 -0.343 -18.757 1.00 94.19 231 ALA A N 1
ATOM 1792 C CA . ALA A 1 231 ? -8.578 -1.528 -18.155 1.00 94.19 231 ALA A CA 1
ATOM 1793 C C . ALA A 1 231 ? -8.568 -1.446 -16.621 1.00 94.19 231 ALA A C 1
ATOM 1795 O O . ALA A 1 231 ? -9.625 -1.578 -16.001 1.00 94.19 231 ALA A O 1
ATOM 1796 N N . ILE A 1 232 ? -7.412 -1.142 -16.018 1.00 95.69 232 ILE A N 1
ATOM 1797 C CA . ILE A 1 232 ? -7.263 -0.986 -14.563 1.00 95.69 232 ILE A CA 1
ATOM 1798 C C . ILE A 1 232 ? -8.163 0.139 -14.047 1.00 95.69 232 ILE A C 1
ATOM 1800 O O . ILE A 1 232 ? -8.929 -0.069 -13.110 1.00 95.69 232 ILE A O 1
ATOM 1804 N N . MET A 1 233 ? -8.140 1.315 -14.678 1.00 95.06 233 MET A N 1
ATOM 1805 C CA . MET A 1 233 ? -8.979 2.447 -14.270 1.00 95.06 233 MET A CA 1
ATOM 1806 C C . MET A 1 233 ? -10.474 2.109 -14.309 1.00 95.06 233 MET A C 1
ATOM 1808 O O . MET A 1 233 ? -11.217 2.490 -13.404 1.00 95.06 233 MET A O 1
ATOM 1812 N N . ASN A 1 234 ? -10.927 1.375 -15.327 1.00 94.12 234 ASN A N 1
ATOM 1813 C CA . ASN A 1 234 ? -12.313 0.921 -15.412 1.00 94.12 234 ASN A CA 1
ATOM 1814 C C . ASN A 1 234 ? -12.643 -0.138 -14.349 1.00 94.12 234 ASN A C 1
ATOM 1816 O O . ASN A 1 234 ? -13.719 -0.075 -13.756 1.00 94.12 234 ASN A O 1
ATOM 1820 N N . GLY A 1 235 ? -11.724 -1.064 -14.062 1.00 95.50 235 GLY A N 1
ATOM 1821 C CA . GLY A 1 235 ? -11.864 -2.032 -12.970 1.00 95.50 235 GLY A CA 1
ATOM 1822 C C . GLY A 1 235 ? -12.012 -1.354 -11.606 1.00 95.50 235 GLY A C 1
ATOM 1823 O O . GLY A 1 235 ? -12.928 -1.671 -10.846 1.00 95.50 235 GLY A O 1
ATOM 1824 N N . LEU A 1 236 ? -11.183 -0.345 -11.323 1.00 97.06 236 LEU A N 1
ATOM 1825 C CA . LEU A 1 236 ? -11.261 0.450 -10.092 1.00 97.06 236 LEU A CA 1
ATOM 1826 C C . LEU A 1 236 ? -12.600 1.196 -9.982 1.00 97.06 236 LEU A C 1
ATOM 1828 O O . LEU A 1 236 ? -13.227 1.163 -8.924 1.00 97.06 236 LEU A O 1
ATOM 1832 N N . LYS A 1 237 ? -13.099 1.782 -11.081 1.00 95.56 237 LYS A N 1
ATOM 1833 C CA . LYS A 1 237 ? -14.435 2.412 -11.137 1.00 95.56 237 LYS A CA 1
ATOM 1834 C C . LYS A 1 237 ? -15.559 1.425 -10.811 1.00 95.56 237 LYS A C 1
ATOM 1836 O O . LYS A 1 237 ? -16.508 1.770 -10.106 1.00 95.56 237 LYS A O 1
ATOM 1841 N N . GLN A 1 238 ? -15.468 0.194 -11.311 1.00 94.56 238 GLN A N 1
ATOM 1842 C CA . GLN A 1 238 ? -16.454 -0.851 -11.020 1.00 94.56 238 GLN A CA 1
ATOM 1843 C C . GLN A 1 238 ? -16.431 -1.263 -9.546 1.00 94.56 238 GLN A C 1
ATOM 1845 O O . GLN A 1 238 ? -17.486 -1.418 -8.942 1.00 94.56 238 GLN A O 1
ATOM 1850 N N . ILE A 1 239 ? -15.249 -1.400 -8.938 1.00 95.19 239 ILE A N 1
ATOM 1851 C CA . ILE A 1 239 ? -15.136 -1.696 -7.503 1.00 95.19 239 ILE A CA 1
ATOM 1852 C C . ILE A 1 239 ? -15.696 -0.547 -6.662 1.00 95.19 239 ILE A C 1
ATOM 1854 O O . ILE A 1 239 ? -16.494 -0.781 -5.755 1.00 95.19 239 ILE A O 1
ATOM 1858 N N . ALA A 1 240 ? -15.325 0.690 -6.992 1.00 93.81 240 ALA A N 1
ATOM 1859 C CA . ALA A 1 240 ? -15.779 1.886 -6.292 1.00 93.81 240 ALA A CA 1
ATOM 1860 C C . ALA A 1 240 ? -17.307 2.072 -6.315 1.00 93.81 240 ALA A C 1
ATOM 1862 O O . ALA A 1 240 ? -17.858 2.702 -5.415 1.00 93.81 240 ALA A O 1
ATOM 1863 N N . SER A 1 241 ? -17.990 1.521 -7.323 1.00 92.81 241 SER A N 1
ATOM 1864 C CA . SER A 1 241 ? -19.443 1.636 -7.514 1.00 92.81 241 SER A CA 1
ATOM 1865 C C . SER A 1 241 ? -20.256 0.447 -6.992 1.00 92.81 241 SER A C 1
ATOM 1867 O O . SER A 1 241 ? -21.473 0.429 -7.163 1.00 92.81 241 SER A O 1
ATOM 1869 N N . ARG A 1 242 ? -19.625 -0.542 -6.343 1.00 92.00 242 ARG A N 1
ATOM 1870 C CA . ARG A 1 242 ? -20.344 -1.674 -5.731 1.00 92.00 242 ARG A CA 1
ATOM 1871 C C . ARG A 1 242 ? -21.339 -1.180 -4.674 1.00 92.00 242 ARG A C 1
ATOM 1873 O O . ARG A 1 242 ? -21.005 -0.315 -3.874 1.00 92.00 242 ARG A O 1
ATOM 1880 N N . GLU A 1 243 ? -22.535 -1.760 -4.625 1.00 88.69 243 GLU A N 1
ATOM 1881 C CA . GLU A 1 243 ? -23.561 -1.380 -3.635 1.00 88.69 243 GLU A CA 1
ATOM 1882 C C . GLU A 1 243 ? -23.379 -2.069 -2.274 1.00 88.69 243 GLU A C 1
ATOM 1884 O O . GLU A 1 243 ? -23.856 -1.556 -1.271 1.00 88.69 243 GLU A O 1
ATOM 1889 N N . ASP A 1 244 ? -22.669 -3.201 -2.215 1.00 88.38 244 ASP A N 1
ATOM 1890 C CA . ASP A 1 244 ? -22.393 -3.894 -0.951 1.00 88.38 244 ASP A CA 1
ATOM 1891 C C . ASP A 1 244 ? -21.405 -3.101 -0.079 1.00 88.38 244 ASP A C 1
ATOM 1893 O O . ASP A 1 244 ? -20.346 -2.671 -0.551 1.00 88.38 244 ASP A O 1
ATOM 1897 N N . ASP A 1 245 ? -21.755 -2.946 1.195 1.00 90.38 245 ASP A N 1
ATOM 1898 C CA . ASP A 1 245 ? -20.991 -2.238 2.222 1.00 90.38 245 ASP A CA 1
ATOM 1899 C C . ASP A 1 245 ? -20.406 -3.194 3.276 1.00 90.38 245 ASP A C 1
ATOM 1901 O O . ASP A 1 245 ? -20.067 -2.775 4.375 1.00 90.38 245 ASP A O 1
ATOM 1905 N N . SER A 1 246 ? -20.220 -4.479 2.954 1.00 94.25 246 SER A N 1
ATOM 1906 C CA . SER A 1 246 ? -19.388 -5.364 3.779 1.00 94.25 246 SER A CA 1
ATOM 1907 C C . SER A 1 246 ? -17.994 -4.772 4.028 1.00 94.25 246 SER A C 1
ATOM 1909 O O . SER A 1 246 ? -17.450 -4.049 3.187 1.00 94.25 246 SER A O 1
ATOM 1911 N N . PHE A 1 247 ? -17.371 -5.128 5.158 1.00 94.19 247 PHE A N 1
ATOM 1912 C CA . PHE A 1 247 ? -16.050 -4.646 5.570 1.00 94.19 247 PHE A CA 1
ATOM 1913 C C . PHE A 1 247 ? -15.043 -4.669 4.415 1.00 94.19 247 PHE A C 1
ATOM 1915 O O . PHE A 1 247 ? -14.414 -3.656 4.117 1.00 94.19 247 PHE A O 1
ATOM 1922 N N . VAL A 1 248 ? -14.941 -5.802 3.709 1.00 96.00 248 VAL A N 1
ATOM 1923 C CA . VAL A 1 248 ? -14.042 -5.967 2.557 1.00 96.00 248 VAL A CA 1
ATOM 1924 C C . VAL A 1 248 ? -14.370 -4.970 1.448 1.00 96.00 248 VAL A C 1
ATOM 1926 O O . VAL A 1 248 ? -13.466 -4.313 0.938 1.00 96.00 248 VAL A O 1
ATOM 1929 N N . ASN A 1 249 ? -15.641 -4.832 1.062 1.00 95.56 249 ASN A N 1
ATOM 1930 C CA . ASN A 1 249 ? -16.017 -3.948 -0.039 1.00 95.56 249 ASN A CA 1
ATOM 1931 C C . ASN A 1 249 ? -15.836 -2.467 0.310 1.00 95.56 249 ASN A C 1
ATOM 1933 O O . ASN A 1 249 ? -15.381 -1.715 -0.551 1.00 95.56 249 ASN A O 1
ATOM 1937 N N . ILE A 1 250 ? -16.077 -2.054 1.559 1.00 96.19 250 ILE A N 1
ATOM 1938 C CA . ILE A 1 250 ? -15.721 -0.708 2.040 1.00 96.19 250 ILE A CA 1
ATOM 1939 C C . ILE A 1 250 ? -14.225 -0.455 1.838 1.00 96.19 250 ILE A C 1
ATOM 1941 O O . ILE A 1 250 ? -13.843 0.548 1.234 1.00 96.19 250 ILE A O 1
ATOM 1945 N N . GLN A 1 251 ? -13.368 -1.381 2.276 1.00 96.31 251 GLN A N 1
ATOM 1946 C CA . GLN A 1 251 ? -11.922 -1.223 2.125 1.00 96.31 251 GLN A CA 1
ATOM 1947 C C . GLN A 1 251 ? -11.479 -1.201 0.654 1.00 96.31 251 GLN A C 1
ATOM 1949 O O . GLN A 1 251 ? -10.624 -0.408 0.262 1.00 96.31 251 GLN A O 1
ATOM 1954 N N . LEU A 1 252 ? -12.089 -2.026 -0.200 1.00 96.94 252 LEU A N 1
ATOM 1955 C CA . LEU A 1 252 ? -11.800 -2.025 -1.633 1.00 96.94 252 LEU A CA 1
ATOM 1956 C C . LEU A 1 252 ? -12.254 -0.727 -2.325 1.00 96.94 252 LEU A C 1
ATOM 1958 O O . LEU A 1 252 ? -11.569 -0.264 -3.240 1.00 96.94 252 LEU A O 1
ATOM 1962 N N . LYS A 1 253 ? -13.359 -0.105 -1.892 1.00 95.94 253 LYS A N 1
ATOM 1963 C CA . LYS A 1 253 ? -13.791 1.227 -2.362 1.00 95.94 253 LYS A CA 1
ATOM 1964 C C . LYS A 1 253 ? -12.788 2.308 -1.952 1.00 95.94 253 LYS A C 1
ATOM 1966 O O . LYS A 1 253 ? -12.415 3.144 -2.778 1.00 95.94 253 LYS A O 1
ATOM 1971 N N . GLU A 1 254 ? -12.312 2.259 -0.708 1.00 95.44 254 GLU A N 1
ATOM 1972 C CA . GLU A 1 254 ? -11.289 3.174 -0.188 1.00 95.44 254 GLU A CA 1
ATOM 1973 C C . GLU A 1 254 ? -9.923 3.009 -0.845 1.00 95.44 254 GLU A C 1
ATOM 1975 O O . GLU A 1 254 ? -9.192 3.986 -0.993 1.00 95.44 254 GLU A O 1
ATOM 1980 N N . PHE A 1 255 ? -9.589 1.802 -1.297 1.00 96.81 255 PHE A N 1
ATOM 1981 C CA . PHE A 1 255 ? -8.441 1.593 -2.169 1.00 96.81 255 PHE A CA 1
ATOM 1982 C C . PHE A 1 255 ? -8.685 2.178 -3.569 1.00 96.81 255 PHE A C 1
ATOM 1984 O O . PHE A 1 255 ? -7.847 2.900 -4.111 1.00 96.81 255 PHE A O 1
ATOM 1991 N N . SER A 1 256 ? -9.841 1.878 -4.164 1.00 96.75 256 SER A N 1
ATOM 1992 C CA . SER A 1 256 ? -10.070 2.117 -5.590 1.00 96.75 256 SER A CA 1
ATOM 1993 C C . SER A 1 256 ? -10.190 3.597 -5.945 1.00 96.75 256 SER A C 1
ATOM 1995 O O . SER A 1 256 ? -9.591 4.032 -6.927 1.00 96.75 256 SER A O 1
ATOM 1997 N N . ASN A 1 257 ? -10.906 4.388 -5.139 1.00 93.56 257 ASN A N 1
ATOM 1998 C CA . ASN A 1 257 ? -11.156 5.805 -5.433 1.00 93.56 257 ASN A CA 1
ATOM 1999 C C . ASN A 1 257 ? -9.867 6.657 -5.499 1.00 93.56 257 ASN A C 1
ATOM 2001 O O . ASN A 1 257 ? -9.668 7.362 -6.499 1.00 93.56 257 ASN A O 1
ATOM 2005 N N . PRO A 1 258 ? -8.960 6.616 -4.498 1.00 93.75 258 PRO A N 1
ATOM 2006 C CA . PRO A 1 258 ? -7.725 7.393 -4.548 1.00 93.75 258 PRO A CA 1
ATOM 2007 C C . PRO A 1 258 ? -6.769 6.903 -5.635 1.00 93.75 258 PRO A C 1
ATOM 2009 O O . PRO A 1 258 ? -6.149 7.726 -6.301 1.00 93.75 258 PRO A O 1
ATOM 2012 N N . VAL A 1 259 ? -6.665 5.587 -5.852 1.00 96.19 259 VAL A N 1
ATOM 2013 C CA . VAL A 1 259 ? -5.762 5.026 -6.870 1.00 96.19 259 VAL A CA 1
ATOM 2014 C C . VAL A 1 259 ? -6.239 5.359 -8.279 1.00 96.19 259 VAL A C 1
ATOM 2016 O O . VAL A 1 259 ? -5.431 5.743 -9.121 1.00 96.19 259 VAL A O 1
ATOM 2019 N N . GLN A 1 260 ? -7.546 5.297 -8.538 1.00 94.75 260 GLN A N 1
ATOM 2020 C CA . GLN A 1 260 ? -8.115 5.752 -9.804 1.00 94.75 260 GLN A CA 1
ATOM 2021 C C . GLN A 1 260 ? -7.826 7.243 -10.029 1.00 94.75 260 GLN A C 1
ATOM 2023 O O . GLN A 1 260 ? -7.346 7.620 -11.096 1.00 94.75 260 GLN A O 1
ATOM 2028 N N . SER A 1 261 ? -8.065 8.080 -9.013 1.00 92.62 261 SER A N 1
ATOM 2029 C CA . SER A 1 261 ? -7.804 9.525 -9.085 1.00 92.62 261 SER A CA 1
ATOM 2030 C C . SER A 1 261 ? -6.324 9.831 -9.336 1.00 92.62 261 SER A C 1
ATOM 2032 O O . SER A 1 261 ? -6.007 10.757 -10.082 1.00 92.62 261 SER A O 1
ATOM 2034 N N . PHE A 1 262 ? -5.423 9.044 -8.738 1.00 93.81 262 PHE A N 1
ATOM 2035 C CA . PHE A 1 262 ? -3.986 9.089 -8.998 1.00 93.81 262 PHE A CA 1
ATOM 2036 C C . PHE A 1 262 ? -3.684 8.747 -10.460 1.00 93.81 262 PHE A C 1
ATOM 2038 O O . PHE A 1 262 ? -3.034 9.539 -11.133 1.00 93.81 262 PHE A O 1
ATOM 2045 N N . LEU A 1 263 ? -4.183 7.617 -10.975 1.00 93.44 263 LEU A N 1
ATOM 2046 C CA . LEU A 1 263 ? -3.925 7.193 -12.356 1.00 93.44 263 LEU A CA 1
ATOM 2047 C C . LEU A 1 263 ? -4.432 8.215 -13.384 1.00 93.44 263 LEU A C 1
ATOM 2049 O O . LEU A 1 263 ? -3.795 8.379 -14.420 1.00 93.44 263 LEU A O 1
ATOM 2053 N N . GLU A 1 264 ? -5.533 8.917 -13.096 1.00 91.50 264 GLU A N 1
ATOM 2054 C CA . GLU A 1 264 ? -6.094 9.985 -13.941 1.00 91.50 264 GLU A CA 1
ATOM 2055 C C . GLU A 1 264 ? -5.227 11.254 -13.978 1.00 91.50 264 GLU A C 1
ATOM 2057 O O . GLU A 1 264 ? -5.210 11.957 -14.986 1.00 91.50 264 GLU A O 1
ATOM 2062 N N . GLN A 1 265 ? -4.509 11.550 -12.895 1.00 91.69 265 GLN A N 1
ATOM 2063 C CA . GLN A 1 265 ? -3.739 12.789 -12.722 1.00 91.69 265 GLN A CA 1
ATOM 2064 C C . GLN A 1 265 ? -2.224 12.571 -12.770 1.00 91.69 265 GLN A C 1
ATOM 2066 O O . GLN A 1 265 ? -1.458 13.530 -12.651 1.00 91.69 265 GLN A O 1
ATOM 2071 N N . PHE A 1 266 ? -1.773 11.323 -12.909 1.00 89.81 266 PHE A N 1
ATOM 2072 C CA . PHE A 1 266 ? -0.363 10.982 -12.852 1.00 89.81 266 PHE A CA 1
ATOM 2073 C C . PHE A 1 266 ? 0.392 11.655 -14.010 1.00 89.81 266 PHE A C 1
ATOM 2075 O O . PHE A 1 266 ? 0.124 11.349 -15.174 1.00 89.81 266 PHE A O 1
ATOM 2082 N N . PRO A 1 267 ? 1.361 12.551 -13.737 1.00 84.00 267 PRO A N 1
ATOM 2083 C CA . PRO A 1 267 ? 1.970 13.374 -14.781 1.00 84.00 267 PRO A CA 1
ATOM 2084 C C . PRO A 1 267 ? 2.753 12.570 -15.824 1.00 84.00 267 PRO A C 1
ATOM 2086 O O . PRO A 1 267 ? 2.932 13.058 -16.933 1.00 84.00 267 PRO A O 1
ATOM 2089 N N . LEU A 1 268 ? 3.192 11.350 -15.490 1.00 83.00 268 LEU A N 1
ATOM 2090 C CA . LEU A 1 268 ? 3.958 10.474 -16.385 1.00 83.00 268 LEU A CA 1
ATOM 2091 C C . LEU A 1 268 ? 3.090 9.373 -17.019 1.00 83.00 268 LEU A C 1
ATOM 2093 O O . LEU A 1 268 ? 3.598 8.354 -17.488 1.00 83.00 268 LEU A O 1
ATOM 2097 N N . GLN A 1 269 ? 1.761 9.533 -17.005 1.00 86.88 269 GLN A N 1
ATOM 2098 C CA . GLN A 1 269 ? 0.842 8.533 -17.551 1.00 86.88 269 GLN A CA 1
ATOM 2099 C C . GLN A 1 269 ? 1.092 8.291 -19.049 1.00 86.88 269 GLN A C 1
ATOM 2101 O O . GLN A 1 269 ? 1.003 7.153 -19.508 1.00 86.88 269 GLN A O 1
ATOM 2106 N N . SER A 1 270 ? 1.434 9.334 -19.813 1.00 89.38 270 SER A N 1
ATOM 2107 C CA . SER A 1 270 ? 1.675 9.218 -21.257 1.00 89.38 270 SER A CA 1
ATOM 2108 C C . SER A 1 270 ? 2.929 8.395 -21.576 1.00 89.38 270 SER A C 1
ATOM 2110 O O . SER A 1 270 ? 2.934 7.557 -22.482 1.00 89.38 270 SER A O 1
ATOM 2112 N N . GLU A 1 271 ? 3.970 8.569 -20.768 1.00 90.25 271 GLU A N 1
ATOM 2113 C CA . GLU A 1 271 ? 5.242 7.869 -20.832 1.00 90.25 271 GLU A CA 1
ATOM 2114 C C . GLU A 1 271 ? 5.059 6.407 -20.439 1.00 90.25 271 GLU A C 1
ATOM 2116 O O . GLU A 1 271 ? 5.554 5.527 -21.140 1.00 90.25 271 GLU A O 1
ATOM 2121 N N . VAL A 1 272 ? 4.282 6.139 -19.382 1.00 90.62 272 VAL A N 1
ATOM 2122 C CA . VAL A 1 272 ? 3.923 4.777 -18.964 1.00 90.62 272 VAL A CA 1
ATOM 2123 C C . VAL A 1 272 ? 3.122 4.060 -20.048 1.00 90.62 272 VAL A C 1
ATOM 2125 O O . VAL A 1 272 ? 3.442 2.922 -20.377 1.00 90.62 272 VAL A O 1
ATOM 2128 N N . ARG A 1 273 ? 2.124 4.712 -20.655 1.00 91.81 273 ARG A N 1
ATOM 2129 C CA . ARG A 1 273 ? 1.351 4.118 -21.761 1.00 91.81 273 ARG A CA 1
ATOM 2130 C C . ARG A 1 273 ? 2.241 3.802 -22.959 1.00 91.81 273 ARG A C 1
ATOM 2132 O O . ARG A 1 273 ? 2.194 2.693 -23.480 1.00 91.81 273 ARG A O 1
ATOM 2139 N N . THR A 1 274 ? 3.106 4.740 -23.348 1.00 92.94 274 THR A N 1
ATOM 2140 C CA . THR A 1 274 ? 4.058 4.537 -24.452 1.00 92.94 274 THR A CA 1
ATOM 2141 C C . THR A 1 274 ? 5.024 3.391 -24.152 1.00 92.94 274 THR A C 1
ATOM 2143 O O . THR A 1 274 ? 5.306 2.580 -25.028 1.00 92.94 274 THR A O 1
ATOM 2146 N N . PHE A 1 275 ? 5.515 3.298 -22.915 1.00 93.06 275 PHE A N 1
ATOM 2147 C CA . PHE A 1 275 ? 6.368 2.203 -22.460 1.00 93.06 275 PHE A CA 1
ATOM 2148 C C . PHE A 1 275 ? 5.655 0.853 -22.568 1.00 93.06 275 PHE A C 1
ATOM 2150 O O . PHE A 1 275 ? 6.169 -0.065 -23.197 1.00 93.06 275 PHE A O 1
ATOM 2157 N N . VAL A 1 276 ? 4.436 0.749 -22.047 1.00 91.31 276 VAL A N 1
ATOM 2158 C CA . VAL A 1 276 ? 3.654 -0.495 -22.061 1.00 91.31 276 VAL A CA 1
ATOM 2159 C C . VAL A 1 276 ? 3.329 -0.960 -23.482 1.00 91.31 276 VAL A C 1
ATOM 2161 O O . VAL A 1 276 ? 3.378 -2.153 -23.770 1.00 91.31 276 VAL A O 1
ATOM 2164 N N . GLN A 1 277 ? 3.007 -0.026 -24.377 1.00 88.56 277 GLN A N 1
ATOM 2165 C CA . GLN A 1 277 ? 2.569 -0.335 -25.739 1.00 88.56 277 GLN A CA 1
ATOM 2166 C C . GLN A 1 277 ? 3.724 -0.550 -26.729 1.00 88.56 277 GLN A C 1
ATOM 2168 O O . GLN A 1 277 ? 3.521 -1.177 -27.769 1.00 88.56 277 GLN A O 1
ATOM 2173 N N . SER A 1 278 ? 4.925 -0.025 -26.460 1.00 85.69 278 SER A N 1
ATOM 2174 C CA . SER A 1 278 ? 6.051 -0.154 -27.390 1.00 85.69 278 SER A CA 1
ATOM 2175 C C . SER A 1 278 ? 6.763 -1.504 -27.254 1.00 85.69 278 SER A C 1
ATOM 2177 O O . SER A 1 278 ? 6.804 -2.113 -26.186 1.00 85.69 278 SER A O 1
ATOM 2179 N N . SER A 1 279 ? 7.396 -1.957 -28.339 1.00 81.56 279 SER A N 1
ATOM 2180 C CA . SER A 1 279 ? 8.263 -3.146 -28.356 1.00 81.56 279 SER A CA 1
ATOM 2181 C C . SER A 1 279 ? 9.723 -2.813 -28.009 1.00 81.56 279 SER A C 1
ATOM 2183 O O . SER A 1 279 ? 10.639 -3.355 -28.624 1.00 81.56 279 SER A O 1
ATOM 2185 N N . GLY A 1 280 ? 9.949 -1.896 -27.061 1.00 82.81 280 GLY A N 1
ATOM 2186 C CA . GLY A 1 280 ? 11.295 -1.482 -26.638 1.00 82.81 280 GLY A CA 1
ATOM 2187 C C . GLY A 1 280 ? 11.812 -0.173 -27.249 1.00 82.81 280 GLY A C 1
ATOM 2188 O O . GLY A 1 280 ? 13.012 0.079 -27.211 1.00 82.81 280 GLY A O 1
ATOM 2189 N N . ASP A 1 281 ? 10.933 0.667 -27.802 1.00 88.50 281 ASP A N 1
ATOM 2190 C CA . ASP A 1 281 ? 11.276 2.026 -28.256 1.00 88.50 281 ASP A CA 1
ATOM 2191 C C . ASP A 1 281 ? 10.304 3.044 -27.653 1.00 88.50 281 ASP A C 1
ATOM 2193 O O . ASP A 1 281 ? 9.357 3.513 -28.280 1.00 88.50 281 ASP A O 1
ATOM 2197 N N . SER A 1 282 ? 10.509 3.343 -26.375 1.00 92.62 282 SER A N 1
ATOM 2198 C CA . SER A 1 282 ? 9.833 4.422 -25.655 1.00 92.62 282 SER A CA 1
ATOM 2199 C C . SER A 1 282 ? 10.857 5.349 -24.989 1.00 92.62 282 SER A C 1
ATOM 2201 O O . SER A 1 282 ? 12.029 4.984 -24.847 1.00 92.62 282 SER A O 1
ATOM 2203 N N . PRO A 1 283 ? 10.443 6.540 -24.518 1.00 90.94 283 PRO A N 1
ATOM 2204 C CA . PRO A 1 283 ? 11.300 7.380 -23.683 1.00 90.94 283 PRO A CA 1
ATOM 2205 C C . PRO A 1 283 ? 11.866 6.637 -22.461 1.00 90.94 283 PRO A C 1
ATOM 2207 O O . PRO A 1 283 ? 13.034 6.820 -22.126 1.00 90.94 283 PRO A O 1
ATOM 2210 N N . VAL A 1 284 ? 11.077 5.751 -21.844 1.00 91.88 284 VAL A N 1
ATOM 2211 C CA . VAL A 1 284 ? 11.507 4.926 -20.703 1.00 91.88 284 VAL A CA 1
ATOM 2212 C C . VAL A 1 284 ? 12.540 3.877 -21.124 1.00 91.88 284 VAL A C 1
ATOM 2214 O O . VAL A 1 284 ? 13.534 3.705 -20.426 1.00 91.88 284 VAL A O 1
ATOM 2217 N N . ASP A 1 285 ? 12.378 3.228 -22.282 1.00 94.25 285 ASP A N 1
ATOM 2218 C CA . ASP A 1 285 ? 13.362 2.254 -22.793 1.00 94.25 285 ASP A CA 1
ATOM 2219 C C . ASP A 1 285 ? 14.730 2.900 -23.066 1.00 94.25 285 ASP A C 1
ATOM 2221 O O . ASP A 1 285 ? 15.785 2.305 -22.824 1.00 94.25 285 ASP A O 1
ATOM 2225 N N . ARG A 1 286 ? 14.728 4.160 -23.514 1.00 93.19 286 ARG A N 1
ATOM 2226 C CA . ARG A 1 286 ? 15.963 4.936 -23.691 1.00 93.19 286 ARG A CA 1
ATOM 2227 C C . ARG A 1 286 ? 16.628 5.228 -22.351 1.00 93.19 286 ARG A C 1
ATOM 2229 O O . ARG A 1 286 ? 17.836 5.064 -22.243 1.00 93.19 286 ARG A O 1
ATOM 2236 N N . LEU A 1 287 ? 15.856 5.590 -21.323 1.00 92.56 287 LEU A N 1
ATOM 2237 C CA . LEU A 1 287 ? 16.391 5.753 -19.967 1.00 92.56 287 LEU A CA 1
ATOM 2238 C C . LEU A 1 287 ? 16.956 4.438 -19.422 1.00 92.56 287 LEU A C 1
ATOM 2240 O O . LEU A 1 287 ? 18.047 4.442 -18.871 1.00 92.56 287 LEU A O 1
ATOM 2244 N N . ILE A 1 288 ? 16.274 3.310 -19.631 1.00 93.31 288 ILE A N 1
ATOM 2245 C CA . ILE A 1 288 ? 16.770 1.975 -19.260 1.00 93.31 288 ILE A CA 1
ATOM 2246 C C . ILE A 1 288 ? 18.129 1.687 -19.911 1.00 93.31 288 ILE A C 1
ATOM 2248 O O . ILE A 1 288 ? 19.048 1.218 -19.239 1.00 93.31 288 ILE A O 1
ATOM 2252 N N . THR A 1 289 ? 18.272 2.011 -21.198 1.00 93.69 289 THR A N 1
ATOM 2253 C CA . THR A 1 289 ? 19.543 1.871 -21.925 1.00 93.69 289 THR A CA 1
ATOM 2254 C C . THR A 1 289 ? 20.636 2.746 -21.311 1.00 93.69 289 THR A C 1
ATOM 2256 O O . THR A 1 289 ? 21.722 2.255 -21.021 1.00 93.69 289 THR A O 1
ATOM 2259 N N . GLU A 1 290 ? 20.336 4.012 -21.023 1.00 92.19 290 GLU A N 1
ATOM 2260 C CA . GLU A 1 290 ? 21.284 4.953 -20.408 1.00 92.19 290 GLU A CA 1
ATOM 2261 C C . GLU A 1 290 ? 21.698 4.510 -18.991 1.00 92.19 290 GLU A C 1
ATOM 2263 O O . GLU A 1 290 ? 22.859 4.650 -18.610 1.00 92.19 290 GLU A O 1
ATOM 2268 N N . VAL A 1 291 ? 20.781 3.921 -18.211 1.00 91.69 291 VAL A N 1
ATOM 2269 C CA . VAL A 1 291 ? 21.100 3.326 -16.902 1.00 91.69 291 VAL A CA 1
ATOM 2270 C C . VAL A 1 291 ? 22.045 2.141 -17.060 1.00 91.69 291 VAL A C 1
ATOM 2272 O O . VAL A 1 291 ? 23.001 2.038 -16.295 1.00 91.69 291 VAL A O 1
ATOM 2275 N N . GLN A 1 292 ? 21.806 1.257 -18.036 1.00 93.12 292 GLN A N 1
ATOM 2276 C CA . GLN A 1 292 ? 22.690 0.121 -18.309 1.00 93.12 292 GLN A CA 1
ATOM 2277 C C . GLN A 1 292 ? 24.089 0.593 -18.718 1.00 93.12 292 GLN A C 1
ATOM 2279 O O . GLN A 1 292 ? 25.071 0.105 -18.166 1.00 93.12 292 GLN A O 1
ATOM 2284 N N . GLU A 1 293 ? 24.178 1.545 -19.649 1.00 92.25 293 GLU A N 1
ATOM 2285 C CA . GLU A 1 293 ? 25.449 2.108 -20.114 1.00 92.25 293 GLU A CA 1
ATOM 2286 C C . GLU A 1 293 ? 26.224 2.750 -18.965 1.00 92.25 293 GLU A C 1
ATOM 2288 O O . GLU A 1 293 ? 27.404 2.454 -18.781 1.00 92.25 293 GLU A O 1
ATOM 2293 N N . TRP A 1 294 ? 25.557 3.574 -18.150 1.00 89.81 294 TRP A N 1
ATOM 2294 C CA . TRP A 1 294 ? 26.167 4.180 -16.970 1.00 89.81 294 TRP A CA 1
ATOM 2295 C C . TRP A 1 294 ? 26.625 3.125 -15.957 1.00 89.81 294 TRP A C 1
ATOM 2297 O O . TRP A 1 294 ? 27.766 3.178 -15.498 1.00 89.81 294 TRP A O 1
ATOM 2307 N N . TYR A 1 295 ? 25.777 2.147 -15.634 1.00 86.31 295 TYR A N 1
ATOM 2308 C CA . TYR A 1 295 ? 26.104 1.095 -14.670 1.00 86.31 295 TYR A CA 1
ATOM 2309 C C . TYR A 1 295 ? 27.313 0.261 -15.126 1.00 86.31 295 TYR A C 1
ATOM 2311 O O . TYR A 1 295 ? 28.190 -0.037 -14.314 1.00 86.31 295 TYR A O 1
ATOM 2319 N N . ASP A 1 296 ? 27.416 -0.031 -16.426 1.00 88.94 296 ASP A N 1
ATOM 2320 C CA . ASP A 1 296 ? 28.533 -0.776 -17.019 1.00 88.94 296 ASP A CA 1
ATOM 2321 C C . ASP A 1 296 ? 29.874 -0.014 -16.942 1.00 88.94 296 ASP A C 1
ATOM 2323 O O . ASP A 1 296 ? 30.934 -0.643 -16.977 1.00 88.94 296 ASP A O 1
ATOM 2327 N N . THR A 1 297 ? 29.869 1.318 -16.784 1.00 87.25 297 THR A N 1
ATOM 2328 C CA . THR A 1 297 ? 31.113 2.094 -16.590 1.00 87.25 297 THR A CA 1
ATOM 2329 C C . THR A 1 297 ? 31.757 1.879 -15.218 1.00 87.25 297 THR A C 1
ATOM 2331 O O . THR A 1 297 ? 32.962 2.084 -15.064 1.00 87.25 297 THR A O 1
ATOM 2334 N N . GLY A 1 298 ? 30.961 1.531 -14.200 1.00 80.69 298 GLY A N 1
ATOM 2335 C CA . GLY A 1 298 ? 31.382 1.556 -12.797 1.00 80.69 298 GLY A CA 1
ATOM 2336 C C . GLY A 1 298 ? 31.701 2.959 -12.245 1.00 80.69 298 GLY A C 1
ATOM 2337 O O . GLY A 1 298 ? 32.141 3.077 -11.099 1.00 80.69 298 GLY A O 1
ATOM 2338 N N . GLU A 1 299 ? 31.491 4.033 -13.017 1.00 77.19 299 GLU A N 1
ATOM 2339 C CA . GLU A 1 299 ? 31.786 5.409 -12.616 1.00 77.19 299 GLU A CA 1
ATOM 2340 C C . GLU A 1 299 ? 30.611 6.028 -11.846 1.00 77.19 299 GLU A C 1
ATOM 2342 O O . GLU A 1 299 ? 29.784 6.781 -12.360 1.00 77.19 299 GLU A O 1
ATOM 2347 N N . THR A 1 300 ? 30.559 5.749 -10.545 1.00 68.69 300 THR A N 1
ATOM 2348 C CA . THR A 1 300 ? 29.488 6.241 -9.660 1.00 68.69 300 THR A CA 1
ATOM 2349 C C . THR A 1 300 ? 29.617 7.719 -9.277 1.00 68.69 300 THR A C 1
ATOM 2351 O O . THR A 1 300 ? 28.709 8.273 -8.662 1.00 68.69 300 THR A O 1
ATOM 2354 N N . LYS A 1 301 ? 30.729 8.379 -9.632 1.00 64.94 301 LYS A N 1
ATOM 2355 C CA . LYS A 1 301 ? 30.997 9.787 -9.283 1.00 64.94 301 LYS A CA 1
ATOM 2356 C C . LYS A 1 301 ? 30.333 10.792 -10.223 1.00 64.94 301 LYS A C 1
ATOM 2358 O O . LYS A 1 301 ? 30.053 11.908 -9.797 1.00 64.94 301 LYS A O 1
ATOM 2363 N N . ASN A 1 302 ? 30.097 10.408 -11.476 1.00 70.69 302 ASN A N 1
ATOM 2364 C CA . ASN A 1 302 ? 29.567 11.283 -12.517 1.00 70.69 302 ASN A CA 1
ATOM 2365 C C . ASN A 1 302 ? 28.242 10.717 -13.020 1.00 70.69 302 ASN A C 1
ATOM 2367 O O . ASN A 1 302 ? 28.218 9.863 -13.903 1.00 70.69 302 ASN A O 1
ATOM 2371 N N . LEU A 1 303 ? 27.131 11.179 -12.443 1.00 71.88 303 LEU A N 1
ATOM 2372 C CA . LEU A 1 303 ? 25.819 10.752 -12.910 1.00 71.88 303 LEU A CA 1
ATOM 2373 C C . LEU A 1 303 ? 25.383 11.548 -14.156 1.00 71.88 303 LEU A C 1
ATOM 2375 O O . LEU A 1 303 ? 25.415 12.782 -14.118 1.00 71.88 303 LEU A O 1
ATOM 2379 N N . PRO A 1 304 ? 24.892 10.884 -15.219 1.00 80.75 304 PRO A N 1
ATOM 2380 C CA . PRO A 1 304 ? 24.281 11.557 -16.358 1.00 80.75 304 PRO A CA 1
ATOM 2381 C C . PRO A 1 304 ? 23.078 12.428 -15.961 1.00 80.75 304 PRO A C 1
ATOM 2383 O O . PRO A 1 304 ? 22.150 11.966 -15.299 1.00 80.75 304 PRO A O 1
ATOM 2386 N N . GLU A 1 305 ? 23.036 13.674 -16.449 1.00 82.12 305 GLU A N 1
ATOM 2387 C CA . GLU A 1 305 ? 21.912 14.606 -16.225 1.00 82.12 305 GLU A CA 1
ATOM 2388 C C . GLU A 1 305 ? 20.558 14.027 -16.660 1.00 82.12 305 GLU A C 1
ATOM 2390 O O . GLU A 1 305 ? 19.537 14.296 -16.034 1.00 82.12 305 GLU A O 1
ATOM 2395 N N . LYS A 1 306 ? 20.544 13.188 -17.705 1.00 83.25 306 LYS A N 1
ATOM 2396 C CA . LYS A 1 306 ? 19.326 12.539 -18.212 1.00 83.25 306 LYS A CA 1
ATOM 2397 C C . LYS A 1 306 ? 18.679 11.581 -17.207 1.00 83.25 306 LYS A C 1
ATOM 2399 O O . LYS A 1 306 ? 17.481 11.349 -17.306 1.00 83.25 306 LYS A O 1
ATOM 2404 N N . LEU A 1 307 ? 19.457 11.021 -16.275 1.00 83.31 307 LEU A N 1
ATOM 2405 C CA . LEU A 1 307 ? 18.971 10.077 -15.263 1.00 83.31 307 LEU A CA 1
ATOM 2406 C C . LEU A 1 307 ? 18.427 10.779 -14.015 1.00 83.31 307 LEU A C 1
ATOM 2408 O O . LEU A 1 307 ? 17.872 10.127 -13.132 1.00 83.31 307 LEU A O 1
ATOM 2412 N N . LYS A 1 308 ? 18.563 12.107 -13.926 1.00 79.75 308 LYS A N 1
ATOM 2413 C CA . LYS A 1 308 ? 17.996 12.868 -12.817 1.00 79.75 308 LYS A CA 1
ATOM 2414 C C . LYS A 1 308 ? 16.475 12.978 -12.981 1.00 79.75 308 LYS A C 1
ATOM 2416 O O . LYS A 1 308 ? 16.018 13.401 -14.047 1.00 79.75 308 LYS A O 1
ATOM 2421 N N . PRO A 1 309 ? 15.685 12.662 -11.936 1.00 77.25 309 PRO A N 1
ATOM 2422 C CA . PRO A 1 309 ? 14.248 12.904 -11.940 1.00 77.25 309 PRO A CA 1
ATOM 2423 C C . PRO A 1 309 ? 13.930 14.359 -12.295 1.00 77.25 309 PRO A C 1
ATOM 2425 O O . PRO A 1 309 ? 14.395 15.285 -11.630 1.00 77.25 309 PRO A O 1
ATOM 2428 N N . GLN A 1 310 ? 13.143 14.561 -13.353 1.00 76.25 310 GLN A N 1
ATOM 2429 C CA . GLN A 1 310 ? 12.801 15.902 -13.842 1.00 76.25 310 GLN A CA 1
ATOM 2430 C C . GLN A 1 310 ? 11.577 16.497 -13.146 1.00 76.25 310 GLN A C 1
ATOM 2432 O O . GLN A 1 310 ? 11.370 17.709 -13.181 1.00 76.25 310 GLN A O 1
ATOM 2437 N N . THR A 1 311 ? 10.759 15.660 -12.513 1.00 78.44 311 THR A N 1
ATOM 2438 C CA . THR A 1 311 ? 9.553 16.113 -11.829 1.00 78.44 311 THR A CA 1
ATOM 2439 C C . THR A 1 311 ? 9.880 16.482 -10.380 1.00 78.44 311 THR A C 1
ATOM 2441 O O . THR A 1 311 ? 10.394 15.637 -9.648 1.00 78.44 311 THR A O 1
ATOM 2444 N N . PRO A 1 312 ? 9.591 17.717 -9.933 1.00 79.62 312 PRO A N 1
ATOM 2445 C CA . PRO A 1 312 ? 9.847 18.119 -8.554 1.00 79.62 312 PRO A CA 1
ATOM 2446 C C . PRO A 1 312 ? 8.986 17.335 -7.548 1.00 79.62 312 PRO A C 1
ATOM 2448 O O . PRO A 1 312 ? 7.792 17.141 -7.813 1.00 79.62 312 PRO A O 1
ATOM 2451 N N . PRO A 1 313 ? 9.508 16.999 -6.349 1.00 78.38 313 PRO A N 1
ATOM 2452 C CA . PRO A 1 313 ? 8.747 16.272 -5.327 1.00 78.38 313 PRO A CA 1
ATOM 2453 C C . PRO A 1 313 ? 7.401 16.929 -4.979 1.00 78.38 313 PRO A C 1
ATOM 2455 O O . PRO A 1 313 ? 6.366 16.268 -4.915 1.00 78.38 313 PRO A O 1
ATOM 2458 N N . LYS A 1 314 ? 7.387 18.263 -4.848 1.00 78.94 314 LYS A N 1
ATOM 2459 C CA . LYS A 1 314 ? 6.184 19.056 -4.535 1.00 78.94 314 LYS A CA 1
ATOM 2460 C C . LYS A 1 314 ? 5.081 18.973 -5.595 1.00 78.94 314 LYS A C 1
ATOM 2462 O O . LYS A 1 314 ? 3.927 19.221 -5.267 1.00 78.94 314 LYS A O 1
ATOM 2467 N N . ALA A 1 315 ? 5.417 18.652 -6.846 1.00 81.62 315 ALA A N 1
ATOM 2468 C CA . ALA A 1 315 ? 4.432 18.515 -7.917 1.00 81.62 315 ALA A CA 1
ATOM 2469 C C . ALA A 1 315 ? 3.772 17.127 -7.918 1.00 81.62 315 ALA A C 1
ATOM 2471 O O . ALA A 1 315 ? 2.591 17.011 -8.227 1.00 81.62 315 ALA A O 1
ATOM 2472 N N . ILE A 1 316 ? 4.519 16.080 -7.552 1.00 82.12 316 ILE A N 1
ATOM 2473 C CA . ILE A 1 316 ? 4.019 14.697 -7.535 1.00 82.12 316 ILE A CA 1
ATOM 2474 C C . ILE A 1 316 ? 3.245 14.401 -6.249 1.00 82.12 316 ILE A C 1
ATOM 2476 O O . ILE A 1 316 ? 2.217 13.723 -6.282 1.00 82.12 316 ILE A O 1
ATOM 2480 N N . TYR A 1 317 ? 3.721 14.910 -5.113 1.00 85.06 317 TYR A N 1
ATOM 2481 C CA . TYR A 1 317 ? 3.178 14.569 -3.801 1.00 85.06 317 TYR A CA 1
ATOM 2482 C C . TYR A 1 317 ? 1.654 14.746 -3.660 1.00 85.06 317 TYR A C 1
ATOM 2484 O O . TYR A 1 317 ? 1.010 13.797 -3.208 1.00 85.06 317 TYR A O 1
ATOM 2492 N N . PRO A 1 318 ? 1.028 15.864 -4.091 1.00 85.75 318 PRO A N 1
ATOM 2493 C CA . PRO A 1 318 ? -0.424 16.027 -3.989 1.00 85.75 318 PRO A CA 1
ATOM 2494 C C . PRO A 1 318 ? -1.224 14.939 -4.718 1.00 85.75 318 PRO A C 1
ATOM 2496 O O . PRO A 1 318 ? -2.338 14.629 -4.303 1.00 85.75 318 PRO A O 1
ATOM 2499 N N . VAL A 1 319 ? -0.645 14.350 -5.770 1.00 88.44 319 VAL A N 1
ATOM 2500 C CA . VAL A 1 319 ? -1.268 13.303 -6.590 1.00 88.44 319 VAL A CA 1
ATOM 2501 C C . VAL A 1 319 ? -1.048 11.911 -5.984 1.00 88.44 319 VAL A C 1
ATOM 2503 O O . VAL A 1 319 ? -1.920 11.053 -6.080 1.00 88.44 319 VAL A O 1
ATOM 2506 N N . MET A 1 320 ? 0.096 11.678 -5.328 1.00 89.19 320 MET A N 1
ATOM 2507 C CA . MET A 1 320 ? 0.455 10.366 -4.764 1.00 89.19 320 MET A CA 1
ATOM 2508 C C . MET A 1 320 ? 0.079 10.180 -3.292 1.00 89.19 320 MET A C 1
ATOM 2510 O O . MET A 1 320 ? -0.046 9.038 -2.855 1.00 89.19 320 MET A O 1
ATOM 2514 N N . LYS A 1 321 ? -0.147 11.250 -2.519 1.00 85.69 321 LYS A N 1
ATOM 2515 C CA . LYS A 1 321 ? -0.395 11.153 -1.066 1.00 85.69 321 LYS A CA 1
ATOM 2516 C C . LYS A 1 321 ? -1.577 10.249 -0.690 1.00 85.69 321 LYS A C 1
ATOM 2518 O O . LYS A 1 321 ? -1.581 9.643 0.372 1.00 85.69 321 LYS A O 1
ATOM 2523 N N . GLY A 1 322 ? -2.568 10.092 -1.571 1.00 89.00 322 GLY A N 1
ATOM 2524 C CA . GLY A 1 322 ? -3.695 9.179 -1.343 1.00 89.00 322 GLY A CA 1
ATOM 2525 C C . GLY A 1 322 ? -3.313 7.690 -1.301 1.00 89.00 322 GLY A C 1
ATOM 2526 O O . GLY A 1 322 ? -4.036 6.900 -0.689 1.00 89.00 322 GLY A O 1
ATOM 2527 N N . ILE A 1 323 ? -2.177 7.305 -1.900 1.00 91.69 323 ILE A N 1
ATOM 2528 C CA . ILE A 1 323 ? -1.766 5.903 -2.089 1.00 91.69 323 ILE A CA 1
ATOM 2529 C C . ILE A 1 323 ? -1.549 5.177 -0.759 1.00 91.69 323 ILE A C 1
ATOM 2531 O O . ILE A 1 323 ? -1.877 3.995 -0.679 1.00 91.69 323 ILE A O 1
ATOM 2535 N N . GLN A 1 324 ? -1.055 5.840 0.293 1.00 87.50 324 GLN A N 1
ATOM 2536 C CA . GLN A 1 324 ? -0.872 5.185 1.597 1.00 87.50 324 GLN A CA 1
ATOM 25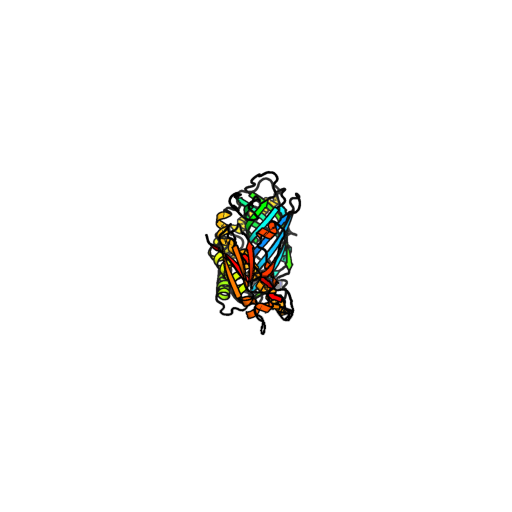37 C C . GLN A 1 324 ? -2.196 4.679 2.154 1.00 87.50 324 GLN A C 1
ATOM 2539 O O . GLN A 1 324 ? -2.340 3.478 2.347 1.00 87.50 324 GLN A O 1
ATOM 2544 N N . SER A 1 325 ? -3.164 5.576 2.377 1.00 89.88 325 SER A N 1
ATOM 2545 C CA . SER A 1 325 ? -4.465 5.186 2.936 1.00 89.88 325 SER A CA 1
ATOM 2546 C C . SER A 1 325 ? -5.172 4.138 2.080 1.00 89.88 325 SER A C 1
ATOM 2548 O O . SER A 1 325 ? -5.724 3.183 2.621 1.00 89.88 325 SER A O 1
ATOM 2550 N N . ALA A 1 326 ? -5.085 4.271 0.751 1.00 94.69 326 ALA A N 1
ATOM 2551 C CA . ALA A 1 326 ? -5.641 3.307 -0.184 1.00 94.69 326 ALA A CA 1
ATOM 2552 C C . ALA A 1 326 ? -5.002 1.927 -0.000 1.00 94.69 326 ALA A C 1
ATOM 2554 O O . ALA A 1 326 ? -5.696 0.930 0.179 1.00 94.69 326 ALA A O 1
ATOM 2555 N N . THR A 1 327 ? -3.673 1.8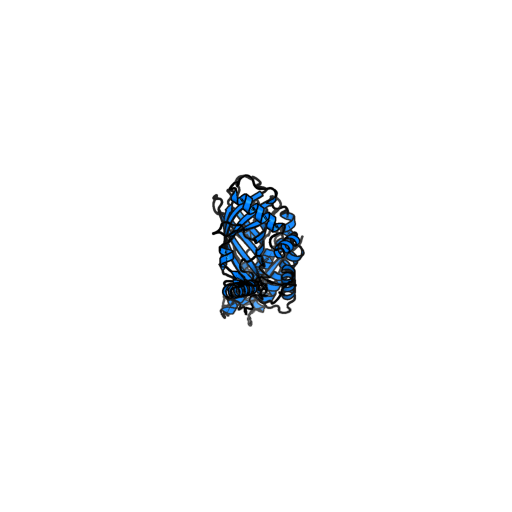66 -0.006 1.00 92.25 327 THR A N 1
ATOM 2556 C CA . THR A 1 327 ? -2.931 0.614 0.149 1.00 92.25 327 THR A CA 1
ATOM 2557 C C . THR A 1 327 ? -3.204 -0.011 1.517 1.00 92.25 327 THR A C 1
ATOM 2559 O O . THR A 1 327 ? -3.465 -1.206 1.578 1.00 92.25 327 THR A O 1
ATOM 2562 N N . THR A 1 328 ? -3.239 0.771 2.603 1.00 90.88 328 THR A N 1
ATOM 2563 C CA . THR A 1 328 ? -3.652 0.280 3.929 1.00 90.88 328 THR A CA 1
ATOM 2564 C C . THR A 1 328 ? -5.043 -0.358 3.874 1.00 90.88 328 THR A C 1
ATOM 2566 O O . THR A 1 328 ? -5.205 -1.471 4.365 1.00 90.88 328 THR A O 1
ATOM 2569 N N . ALA A 1 329 ? -6.016 0.266 3.202 1.00 94.75 329 ALA A N 1
ATOM 2570 C CA . ALA A 1 329 ? -7.344 -0.322 3.009 1.00 94.75 329 ALA A CA 1
ATOM 2571 C C . ALA A 1 329 ? -7.275 -1.669 2.260 1.00 94.75 329 ALA A C 1
ATOM 2573 O O . ALA A 1 329 ? -7.863 -2.661 2.686 1.00 94.75 329 ALA A O 1
ATOM 2574 N N . ALA A 1 330 ? -6.486 -1.762 1.188 1.00 95.19 330 ALA A N 1
ATOM 2575 C CA . ALA A 1 330 ? -6.280 -3.029 0.483 1.00 95.19 330 ALA A CA 1
ATOM 2576 C C . ALA A 1 330 ? -5.696 -4.132 1.390 1.00 95.19 330 ALA A C 1
ATOM 2578 O O . ALA A 1 330 ? -6.103 -5.293 1.285 1.00 95.19 330 ALA A O 1
ATOM 2579 N N . PHE A 1 331 ? -4.797 -3.785 2.317 1.00 91.69 331 PHE A N 1
ATOM 2580 C CA . PHE A 1 331 ? -4.288 -4.729 3.317 1.00 91.69 331 PHE A CA 1
ATOM 2581 C C . PHE A 1 331 ? -5.344 -5.157 4.328 1.00 91.69 331 PHE A C 1
ATOM 2583 O O . PHE A 1 331 ? -5.403 -6.340 4.652 1.00 91.69 331 PHE A O 1
ATOM 2590 N N . GLU A 1 332 ? -6.209 -4.251 4.776 1.00 93.38 332 GLU A N 1
ATOM 2591 C CA . GLU A 1 332 ? -7.348 -4.585 5.639 1.00 93.38 332 GLU A CA 1
ATOM 2592 C C . GLU A 1 332 ? -8.307 -5.572 4.949 1.00 93.38 332 GLU A C 1
ATOM 2594 O O . GLU A 1 332 ? -8.734 -6.559 5.554 1.00 93.38 332 GLU A O 1
ATOM 2599 N N . ALA A 1 333 ? -8.579 -5.377 3.652 1.00 94.88 333 ALA A N 1
ATOM 2600 C CA . ALA A 1 333 ? -9.352 -6.326 2.849 1.00 94.88 333 ALA A CA 1
ATOM 2601 C C . ALA A 1 333 ? -8.668 -7.705 2.782 1.00 94.88 333 ALA A C 1
ATOM 2603 O O . ALA A 1 333 ? -9.298 -8.728 3.055 1.00 94.88 333 ALA A O 1
ATOM 2604 N N . GLY A 1 334 ? -7.366 -7.740 2.476 1.00 92.75 334 GLY A N 1
ATOM 2605 C CA . GLY A 1 334 ? -6.584 -8.980 2.449 1.00 92.75 334 GLY A CA 1
ATOM 2606 C C . GLY A 1 334 ? -6.511 -9.683 3.808 1.00 92.75 334 GLY A C 1
ATOM 2607 O O . GLY A 1 334 ? -6.609 -10.909 3.878 1.00 92.75 334 GLY A O 1
ATOM 2608 N N . TYR A 1 335 ? -6.406 -8.919 4.897 1.00 91.06 335 TYR A N 1
ATOM 2609 C CA . TYR A 1 335 ? -6.422 -9.440 6.261 1.00 91.06 335 TYR A CA 1
ATOM 2610 C C . TYR A 1 335 ? -7.749 -10.135 6.575 1.00 91.06 335 TYR A C 1
ATOM 2612 O O . TYR A 1 335 ? -7.745 -11.263 7.072 1.00 91.06 335 TYR A O 1
ATOM 2620 N N . LYS A 1 336 ? -8.881 -9.501 6.238 1.00 93.88 336 LYS A N 1
ATOM 2621 C CA . LYS A 1 336 ? -10.214 -10.082 6.439 1.00 93.88 336 LYS A CA 1
ATOM 2622 C C . LYS A 1 336 ? -10.420 -11.348 5.607 1.00 93.88 336 LYS A C 1
ATOM 2624 O O . LYS A 1 336 ? -10.862 -12.354 6.150 1.00 93.88 336 LYS A O 1
ATOM 2629 N N . HIS A 1 337 ? -10.005 -11.347 4.342 1.00 94.31 337 HIS A N 1
ATOM 2630 C CA . HIS A 1 337 ? -10.021 -12.548 3.497 1.00 94.31 337 HIS A CA 1
ATOM 2631 C C . HIS A 1 337 ? -9.230 -13.709 4.111 1.00 94.31 337 HIS A C 1
ATOM 2633 O O . HIS A 1 337 ? -9.728 -14.828 4.209 1.00 94.31 337 HIS A O 1
ATOM 2639 N N . GLY A 1 338 ? -8.009 -13.448 4.587 1.00 90.81 338 GLY A N 1
ATOM 2640 C CA . GLY A 1 338 ? -7.189 -14.462 5.258 1.00 90.81 338 GLY A CA 1
ATOM 2641 C C . GLY A 1 338 ? -7.749 -14.922 6.610 1.00 90.81 338 GLY A C 1
ATOM 2642 O O . GLY A 1 338 ? -7.483 -16.048 7.040 1.00 90.81 338 GLY A O 1
ATOM 2643 N N . TYR A 1 339 ? -8.514 -14.066 7.292 1.00 92.25 339 TYR A N 1
ATOM 2644 C CA . TYR A 1 339 ? -9.253 -14.413 8.503 1.00 92.25 339 TYR A CA 1
ATOM 2645 C C . TYR A 1 339 ? -10.411 -15.373 8.189 1.00 92.25 339 TYR A C 1
ATOM 2647 O O . TYR A 1 339 ? -10.511 -16.432 8.815 1.00 92.25 339 TYR A O 1
ATOM 2655 N N . ASP A 1 340 ? -11.221 -15.039 7.184 1.00 94.44 340 ASP A N 1
ATOM 2656 C CA . ASP A 1 340 ? -12.404 -15.802 6.775 1.00 94.44 340 ASP A CA 1
ATOM 2657 C C . ASP A 1 340 ? -12.040 -17.165 6.190 1.00 94.44 340 ASP A C 1
ATOM 2659 O O . ASP A 1 340 ? -12.652 -18.169 6.546 1.00 94.44 340 ASP A O 1
ATOM 2663 N N . ALA A 1 341 ? -10.979 -17.238 5.379 1.00 93.12 341 ALA A N 1
ATOM 2664 C CA . ALA A 1 341 ? -10.483 -18.493 4.810 1.00 93.12 341 ALA A CA 1
ATOM 2665 C C . ALA A 1 341 ? -10.087 -19.529 5.882 1.00 93.12 341 ALA A C 1
ATOM 2667 O O . ALA A 1 341 ? -10.066 -20.733 5.634 1.00 93.12 341 ALA A O 1
ATOM 2668 N N . LYS A 1 342 ? -9.790 -19.075 7.108 1.00 92.75 342 LYS A N 1
ATOM 2669 C CA . LYS A 1 342 ? -9.491 -19.941 8.258 1.00 92.75 342 LYS A CA 1
ATOM 2670 C C . LYS A 1 342 ? -10.731 -20.317 9.074 1.00 92.75 342 LYS A C 1
ATOM 2672 O O . LYS A 1 342 ? -10.573 -20.951 10.115 1.00 92.75 342 LYS A O 1
ATOM 2677 N N . ASN A 1 343 ? -11.931 -19.937 8.630 1.00 91.56 343 ASN A N 1
ATOM 2678 C CA . ASN A 1 343 ? -13.209 -20.147 9.318 1.00 91.56 343 ASN A CA 1
ATOM 2679 C C . ASN A 1 343 ? -13.172 -19.694 10.787 1.00 91.56 343 ASN A C 1
ATOM 2681 O O . ASN A 1 343 ? -13.675 -20.380 11.678 1.00 91.56 343 ASN A O 1
ATOM 2685 N N . ARG A 1 344 ? -12.507 -18.565 11.056 1.00 90.56 344 ARG A N 1
ATOM 2686 C CA . ARG A 1 344 ? -12.418 -18.002 12.405 1.00 90.56 344 ARG A CA 1
ATOM 2687 C C . ARG A 1 344 ? -13.693 -17.237 12.749 1.00 90.56 344 ARG A C 1
ATOM 2689 O O . ARG A 1 344 ? -14.279 -16.583 11.896 1.00 90.56 344 ARG A O 1
ATOM 2696 N N . ASP A 1 345 ? -14.082 -17.289 14.018 1.00 92.31 345 ASP A N 1
ATOM 2697 C CA . ASP A 1 345 ? -15.281 -16.629 14.550 1.00 92.31 345 ASP A CA 1
ATOM 2698 C C . ASP A 1 345 ? -15.005 -15.812 15.830 1.00 92.31 345 ASP A C 1
ATOM 2700 O O . ASP A 1 345 ? -15.924 -15.324 16.494 1.00 92.31 345 ASP A O 1
ATOM 2704 N N . ASP A 1 346 ? -13.730 -15.659 16.185 1.00 95.00 346 ASP A N 1
ATOM 2705 C CA . ASP A 1 346 ? -13.235 -15.018 17.401 1.00 95.00 346 ASP A CA 1
ATOM 2706 C C . ASP A 1 346 ? -13.109 -13.484 17.318 1.00 95.00 346 ASP A C 1
ATOM 2708 O O . ASP A 1 346 ? -12.535 -12.862 18.218 1.00 95.00 346 ASP A O 1
ATOM 2712 N N . THR A 1 347 ? -13.591 -12.872 16.236 1.00 95.38 347 THR A N 1
ATOM 2713 C CA . THR A 1 347 ? -13.552 -11.427 15.976 1.00 95.38 347 THR A CA 1
ATOM 2714 C C . THR A 1 347 ? -14.851 -10.969 15.316 1.00 95.38 347 THR A C 1
ATOM 2716 O O . THR A 1 347 ? -15.367 -11.629 14.419 1.00 95.38 347 THR A O 1
ATOM 2719 N N . ILE A 1 348 ? -15.376 -9.838 15.775 1.00 95.38 348 ILE A N 1
ATOM 2720 C CA . ILE A 1 348 ? -16.495 -9.113 15.173 1.00 95.38 348 ILE A CA 1
ATOM 2721 C C . ILE A 1 348 ? -15.892 -7.958 14.374 1.00 95.38 348 ILE A C 1
ATOM 2723 O O . ILE A 1 348 ? -15.073 -7.217 14.915 1.00 95.38 348 ILE A O 1
ATOM 2727 N N . PHE A 1 349 ? -16.282 -7.816 13.110 1.00 95.50 349 PHE A N 1
ATOM 2728 C CA . PHE A 1 349 ? -15.859 -6.716 12.245 1.00 95.50 349 PHE A CA 1
ATOM 2729 C C . PHE A 1 349 ? -17.046 -5.792 12.000 1.00 95.50 349 PHE A C 1
ATOM 2731 O O . PHE A 1 349 ? -18.115 -6.263 11.622 1.00 95.50 349 PHE A O 1
ATOM 2738 N N . ALA A 1 350 ? -16.864 -4.496 12.228 1.00 95.88 350 ALA A N 1
ATOM 2739 C CA . ALA A 1 350 ? -17.872 -3.499 11.914 1.00 95.88 350 ALA A CA 1
ATOM 2740 C C . ALA A 1 350 ? -17.810 -3.123 10.424 1.00 95.88 350 ALA A C 1
ATOM 2742 O O . ALA A 1 350 ? -16.771 -2.686 9.928 1.00 95.88 350 ALA A O 1
ATOM 2743 N N . ASP A 1 351 ? -18.931 -3.260 9.719 1.00 95.19 351 ASP A N 1
ATOM 2744 C CA . ASP A 1 351 ? -19.073 -2.960 8.289 1.00 95.19 351 ASP A CA 1
ATOM 2745 C C . ASP A 1 351 ? -19.252 -1.447 8.052 1.00 95.19 351 ASP A C 1
ATOM 2747 O O . ASP A 1 351 ? -20.304 -0.967 7.632 1.00 95.19 351 ASP A O 1
ATOM 2751 N N . CYS A 1 352 ? -18.238 -0.656 8.413 1.00 94.69 352 CYS A N 1
ATOM 2752 C CA . CYS A 1 352 ? -18.308 0.803 8.356 1.00 94.69 352 CYS A CA 1
ATOM 2753 C C . CYS A 1 352 ? -16.934 1.484 8.313 1.00 94.69 352 CYS A C 1
ATOM 2755 O O . CYS A 1 352 ? -15.909 0.961 8.764 1.00 94.69 352 CYS A O 1
ATOM 2757 N N . LEU A 1 353 ? -16.947 2.720 7.817 1.00 94.62 353 LEU A N 1
ATOM 2758 C CA . LEU A 1 353 ? -15.824 3.646 7.847 1.00 94.62 353 LEU A CA 1
ATOM 2759 C C . LEU A 1 353 ? -16.311 5.036 8.242 1.00 94.62 353 LEU A C 1
ATOM 2761 O O . LEU A 1 353 ? -17.251 5.571 7.656 1.00 94.62 353 LEU A O 1
ATOM 2765 N N . GLU A 1 354 ? -15.637 5.639 9.212 1.00 95.44 354 GLU A N 1
ATOM 2766 C CA . GLU A 1 354 ? -15.899 7.008 9.634 1.00 95.44 354 GLU A CA 1
ATOM 2767 C C . GLU A 1 354 ? -14.806 7.932 9.108 1.00 95.44 354 GLU A C 1
ATOM 2769 O O . GLU A 1 354 ? -13.615 7.701 9.324 1.00 95.44 354 GLU A O 1
ATOM 2774 N N . THR A 1 355 ? -15.211 9.007 8.432 1.00 95.56 355 THR A N 1
ATOM 2775 C CA . THR A 1 355 ? -14.280 10.048 7.993 1.00 95.56 355 THR A CA 1
ATOM 2776 C C . THR A 1 355 ? -14.166 11.136 9.052 1.00 95.56 355 THR A C 1
ATOM 2778 O O . THR A 1 355 ? -15.146 11.808 9.371 1.00 95.56 355 THR A O 1
ATOM 2781 N N . VAL A 1 356 ? -12.951 11.359 9.542 1.00 95.00 356 VAL A N 1
ATOM 2782 C CA . VAL A 1 356 ? -12.611 12.417 10.494 1.00 95.00 356 VAL A CA 1
ATOM 2783 C C . VAL A 1 356 ? -11.851 13.509 9.753 1.00 95.00 356 VAL A C 1
ATOM 2785 O O . VAL A 1 356 ? -10.828 13.246 9.124 1.00 95.00 356 VAL A O 1
ATOM 2788 N N . LYS A 1 357 ? -12.365 14.740 9.796 1.00 94.69 357 LYS A N 1
ATOM 2789 C CA . LYS A 1 357 ? -11.731 15.901 9.160 1.00 94.69 357 LYS A CA 1
ATOM 2790 C C . LYS A 1 357 ? -10.862 16.629 10.175 1.00 94.69 357 LYS A C 1
ATOM 2792 O O . LYS A 1 357 ? -11.369 17.029 11.220 1.00 94.69 357 LYS A O 1
ATOM 2797 N N . CYS A 1 358 ? -9.592 16.819 9.846 1.00 91.50 358 CYS A N 1
ATOM 2798 C CA . CYS A 1 358 ? -8.620 17.511 10.686 1.00 91.50 358 CYS A CA 1
ATOM 2799 C C . CYS A 1 358 ? -7.864 18.577 9.884 1.00 91.50 358 CYS A C 1
ATOM 2801 O O . CYS A 1 358 ? -7.876 18.563 8.656 1.00 91.50 358 CYS A O 1
ATOM 2803 N N . ALA A 1 359 ? -7.226 19.515 10.580 1.00 88.50 359 ALA A N 1
ATOM 2804 C CA . ALA A 1 359 ? -6.340 20.501 9.968 1.00 88.50 359 ALA A CA 1
ATOM 2805 C C . ALA A 1 359 ? -4.880 20.070 10.161 1.00 88.50 359 ALA A C 1
ATOM 2807 O O . ALA A 1 359 ? -4.517 19.559 11.224 1.00 88.50 359 ALA A O 1
ATOM 2808 N N . GLU A 1 360 ? -4.052 20.265 9.133 1.00 82.19 360 GLU A N 1
ATOM 2809 C CA . GLU A 1 360 ? -2.618 19.963 9.195 1.00 82.19 360 GLU A CA 1
ATOM 2810 C C . GLU A 1 360 ? -1.957 20.740 10.346 1.00 82.19 360 GLU A C 1
ATOM 2812 O O . GLU A 1 360 ? -2.234 21.922 10.569 1.00 82.19 360 GLU A O 1
ATOM 2817 N N . GLY A 1 361 ? -1.112 20.063 11.127 1.00 79.25 361 GLY A N 1
ATOM 2818 C CA . GLY A 1 361 ? -0.381 20.673 12.235 1.00 79.25 361 GLY A CA 1
ATOM 2819 C C . GLY A 1 361 ? -1.225 21.072 13.455 1.00 79.25 361 GLY A C 1
ATOM 2820 O O . GLY A 1 361 ? -0.673 21.634 14.407 1.00 79.25 361 GLY A O 1
ATOM 2821 N N . GLN A 1 362 ? -2.528 20.778 13.470 1.00 85.75 362 GLN A N 1
ATOM 2822 C CA . GLN A 1 362 ? -3.415 21.006 14.615 1.00 85.75 362 GLN A CA 1
ATOM 2823 C C . GLN A 1 362 ? -3.769 19.697 15.328 1.00 85.75 362 GLN A C 1
ATOM 2825 O O . GLN A 1 362 ? -3.611 18.603 14.783 1.00 85.75 362 GLN A O 1
ATOM 2830 N N . THR A 1 363 ? -4.251 19.808 16.569 1.00 90.50 363 THR A N 1
ATOM 2831 C CA . THR A 1 363 ? -4.753 18.650 17.316 1.00 90.50 363 THR A CA 1
ATOM 2832 C C . THR A 1 363 ? -5.987 18.079 16.624 1.00 90.50 363 THR A C 1
ATOM 2834 O O . THR A 1 363 ? -6.991 18.762 16.437 1.00 90.50 363 THR A O 1
ATOM 2837 N N . CYS A 1 364 ? -5.889 16.808 16.267 1.00 92.56 364 CYS A N 1
ATOM 2838 C CA . CYS A 1 364 ? -6.939 15.959 15.736 1.00 92.56 364 CYS A CA 1
ATOM 2839 C C . CYS A 1 364 ? -7.366 14.976 16.833 1.00 92.56 364 CYS A C 1
ATOM 2841 O O . CYS A 1 364 ? -6.535 14.564 17.648 1.00 92.56 364 CYS A O 1
ATOM 2843 N N . SER A 1 365 ? -8.637 14.576 16.845 1.00 95.06 365 SER A N 1
ATOM 2844 C CA . SER A 1 365 ? -9.170 13.667 17.864 1.00 95.06 365 SER A CA 1
ATOM 2845 C C . SER A 1 365 ? -10.008 12.566 17.225 1.00 95.06 365 SER A C 1
ATOM 2847 O O . SER A 1 365 ? -10.915 12.841 16.440 1.00 95.06 365 SER A O 1
ATOM 2849 N N . LEU A 1 366 ? -9.745 11.319 17.609 1.00 96.62 366 LEU A N 1
ATOM 2850 C CA . LEU A 1 366 ? -10.628 10.184 17.352 1.00 96.62 366 LEU A CA 1
ATOM 2851 C C . LEU A 1 366 ? -11.433 9.892 18.606 1.00 96.62 366 LEU A C 1
ATOM 2853 O O . LEU A 1 366 ? -10.878 9.832 19.703 1.00 96.62 366 LEU A O 1
ATOM 2857 N N . VAL A 1 367 ? -12.735 9.692 18.438 1.00 97.00 367 VAL A N 1
ATOM 2858 C CA . VAL A 1 367 ? -13.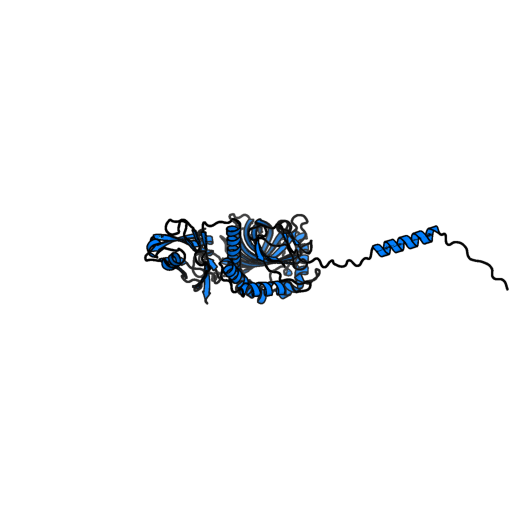647 9.398 19.541 1.00 97.00 367 VAL A CA 1
ATOM 2859 C C . VAL A 1 367 ? -14.319 8.066 19.274 1.00 97.00 367 VAL A C 1
ATOM 2861 O O . VAL A 1 367 ? -14.875 7.849 18.200 1.00 97.00 367 VAL A O 1
ATOM 2864 N N . VAL A 1 368 ? -14.273 7.197 20.276 1.00 97.75 368 VAL A N 1
ATOM 2865 C CA . VAL A 1 368 ? -15.020 5.942 20.317 1.00 97.75 368 VAL A CA 1
ATOM 2866 C C . VAL A 1 368 ? -15.965 6.016 21.492 1.00 97.75 368 VAL A C 1
ATOM 2868 O O . VAL A 1 368 ? -15.553 6.364 22.602 1.00 97.75 368 VAL A O 1
ATOM 2871 N N . THR A 1 369 ? -17.232 5.701 21.256 1.00 97.50 369 THR A N 1
ATOM 2872 C CA . THR A 1 369 ? -18.252 5.751 22.307 1.00 97.50 369 THR A CA 1
ATOM 2873 C C . THR A 1 369 ? -18.655 4.351 22.742 1.00 97.50 369 THR A C 1
ATOM 2875 O O . THR A 1 369 ? -18.704 3.419 21.947 1.00 97.50 369 THR A O 1
ATOM 2878 N N . SER A 1 370 ? -19.008 4.208 24.014 1.00 96.88 370 SER A N 1
ATOM 2879 C CA . SER A 1 370 ? -19.645 2.996 24.543 1.00 96.88 370 SER A CA 1
ATOM 2880 C C . SER A 1 370 ? -20.915 2.611 23.769 1.00 96.88 370 SER A C 1
ATOM 2882 O O . SER A 1 370 ? -21.194 1.428 23.587 1.00 96.88 370 SER A O 1
ATOM 2884 N N . VAL A 1 371 ? -21.650 3.604 23.252 1.00 96.56 371 VAL A N 1
ATOM 2885 C CA . VAL A 1 371 ? -22.836 3.409 22.406 1.00 96.56 371 VAL A CA 1
ATOM 2886 C C . VAL A 1 371 ? -22.478 2.711 21.094 1.00 96.56 371 VAL A C 1
ATOM 2888 O O . VAL A 1 371 ? -23.094 1.696 20.782 1.00 96.56 371 VAL A O 1
ATOM 2891 N N . GLU A 1 372 ? -21.465 3.205 20.374 1.00 95.69 372 GLU A N 1
ATOM 2892 C CA . GLU A 1 372 ? -20.956 2.592 19.133 1.00 95.69 372 GLU A CA 1
ATOM 2893 C C . GLU A 1 372 ? -20.617 1.113 19.338 1.00 95.69 372 GLU A C 1
ATOM 2895 O O . GLU A 1 372 ? -20.993 0.268 18.532 1.00 95.69 372 GLU A O 1
ATOM 2900 N N . ILE A 1 373 ? -19.954 0.790 20.449 1.00 96.25 373 ILE A N 1
ATOM 2901 C CA . ILE A 1 373 ? -19.524 -0.578 20.747 1.00 96.25 373 ILE A CA 1
ATOM 2902 C C . ILE A 1 373 ? -20.728 -1.466 21.071 1.00 96.25 373 ILE A C 1
ATOM 2904 O O . ILE A 1 373 ? -20.860 -2.556 20.517 1.00 96.25 373 ILE A O 1
ATOM 2908 N N . SER A 1 374 ? -21.625 -0.996 21.944 1.00 95.75 374 SER A N 1
ATOM 2909 C CA . SER A 1 374 ? -22.804 -1.770 22.348 1.00 95.75 374 SER A CA 1
ATOM 2910 C C . SER A 1 374 ? -23.758 -2.060 21.185 1.00 95.75 374 SER A C 1
ATOM 2912 O O . SER A 1 374 ? -24.387 -3.114 21.152 1.00 95.75 374 SER A O 1
ATOM 2914 N N . ALA A 1 375 ? -23.813 -1.176 20.183 1.00 95.12 375 ALA A N 1
ATOM 2915 C CA . ALA A 1 375 ? -24.610 -1.381 18.977 1.00 95.12 375 ALA A CA 1
ATOM 2916 C C . ALA A 1 375 ? -24.137 -2.578 18.129 1.00 95.12 375 ALA A C 1
ATOM 2918 O O . ALA A 1 375 ? -24.925 -3.120 17.357 1.00 95.12 375 ALA A O 1
ATOM 2919 N N . LEU A 1 376 ? -22.877 -3.006 18.277 1.00 94.44 376 LEU A N 1
ATOM 2920 C CA . LEU A 1 376 ? -22.293 -4.138 17.548 1.00 94.44 376 LEU A CA 1
ATOM 2921 C C . LEU A 1 376 ? -22.423 -5.476 18.291 1.00 94.44 376 LEU A C 1
ATOM 2923 O O . LEU A 1 376 ? -22.114 -6.523 17.721 1.00 94.44 376 LEU A O 1
ATOM 2927 N N . ILE A 1 377 ? -22.832 -5.463 19.564 1.00 95.38 377 ILE A N 1
ATOM 2928 C CA . ILE A 1 377 ? -22.838 -6.650 20.427 1.00 95.38 377 ILE A CA 1
ATOM 2929 C C . ILE A 1 377 ? -24.241 -6.854 20.985 1.00 95.38 377 ILE A C 1
ATOM 2931 O O . ILE A 1 377 ? -24.699 -6.136 21.877 1.00 95.38 377 ILE A O 1
ATOM 2935 N N . GLU A 1 378 ? -24.916 -7.876 20.467 1.00 92.31 378 GLU A N 1
ATOM 2936 C CA . GLU A 1 378 ? -26.275 -8.223 20.870 1.00 92.31 378 GLU A CA 1
ATOM 2937 C C . GLU A 1 378 ? -26.374 -8.463 22.386 1.00 92.31 378 GLU A C 1
ATOM 2939 O O . GLU A 1 378 ? -25.567 -9.178 22.981 1.00 92.31 378 GLU A O 1
ATOM 2944 N N . GLY A 1 379 ? -27.380 -7.851 23.016 1.00 92.00 379 GLY A N 1
ATOM 2945 C CA . GLY A 1 379 ? -27.645 -7.996 24.449 1.00 92.00 379 GLY A CA 1
ATOM 2946 C C . GLY A 1 379 ? -26.733 -7.180 25.370 1.00 92.00 379 GLY A C 1
ATOM 2947 O O . GLY A 1 379 ? -26.911 -7.257 26.584 1.00 92.00 379 GLY A O 1
ATOM 2948 N N . SER A 1 380 ? -25.797 -6.397 24.827 1.00 95.88 380 SER A N 1
ATOM 2949 C CA . SER A 1 380 ? -24.964 -5.477 25.609 1.00 95.88 380 SER A CA 1
ATOM 2950 C C . SER A 1 380 ? -25.598 -4.087 25.756 1.00 95.88 380 SER A C 1
ATOM 2952 O O . SER A 1 380 ? -26.532 -3.713 25.044 1.00 95.88 380 SER A O 1
ATOM 2954 N N . SER A 1 381 ? -25.080 -3.306 26.700 1.00 96.69 381 SER A N 1
ATOM 2955 C CA . SER A 1 381 ? -25.443 -1.918 26.967 1.00 96.69 381 SER A CA 1
ATOM 2956 C C . SER A 1 381 ? -24.190 -1.034 27.036 1.00 96.69 381 SER A C 1
ATOM 2958 O O . SER A 1 381 ? -23.105 -1.533 27.334 1.00 96.69 381 SER A O 1
ATOM 2960 N N . PRO A 1 382 ? -24.297 0.292 26.826 1.00 96.81 382 PRO A N 1
ATOM 2961 C CA . PRO A 1 382 ? -23.142 1.189 26.920 1.00 96.81 382 PRO A CA 1
ATOM 2962 C C . PRO A 1 382 ? -22.390 1.095 28.260 1.00 96.81 382 PRO A C 1
ATOM 2964 O O . PRO A 1 382 ? -21.166 1.194 28.299 1.00 96.81 382 PRO A O 1
ATOM 2967 N N . ALA A 1 383 ? -23.110 0.847 29.360 1.00 97.00 383 ALA A N 1
ATOM 2968 C CA . ALA A 1 383 ? -22.523 0.724 30.693 1.00 97.00 383 ALA A CA 1
ATOM 2969 C C . ALA A 1 383 ? -21.563 -0.473 30.826 1.00 97.00 383 ALA A C 1
ATOM 2971 O O . ALA A 1 383 ? -20.642 -0.419 31.639 1.00 97.00 383 ALA A O 1
ATOM 2972 N N . ASP A 1 384 ? -21.732 -1.517 30.010 1.00 96.69 384 ASP A N 1
ATOM 2973 C CA . ASP A 1 384 ? -20.873 -2.708 30.030 1.00 96.69 384 ASP A CA 1
ATOM 2974 C C . ASP A 1 384 ? -19.453 -2.422 29.515 1.00 96.69 384 ASP A C 1
ATOM 2976 O O . ASP A 1 384 ? -18.539 -3.217 29.740 1.00 96.69 384 ASP A O 1
ATOM 2980 N N . PHE A 1 385 ? -19.261 -1.284 28.838 1.00 97.00 385 PHE A N 1
ATOM 2981 C CA . PHE A 1 385 ? -17.989 -0.888 28.233 1.00 97.00 385 PHE A CA 1
ATOM 2982 C C . PHE A 1 385 ? -17.230 0.178 29.027 1.00 97.00 385 PHE A C 1
ATOM 2984 O O . PHE A 1 385 ? -16.103 0.515 28.664 1.00 97.00 385 PHE A O 1
ATOM 2991 N N . GLU A 1 386 ? -17.788 0.689 30.123 1.00 97.38 386 GLU A N 1
ATOM 2992 C CA . GLU A 1 386 ? -17.089 1.659 30.967 1.00 97.38 386 GLU A CA 1
ATOM 2993 C C . GLU A 1 386 ? -15.802 1.051 31.559 1.00 97.38 386 GLU A C 1
ATOM 2995 O O . GLU A 1 386 ? -15.779 -0.084 32.041 1.00 97.38 386 GLU A O 1
ATOM 3000 N N . GLY A 1 387 ? -14.692 1.790 31.492 1.00 96.31 387 GLY A N 1
ATOM 3001 C CA . GLY A 1 387 ? -13.373 1.334 31.937 1.00 96.31 387 GLY A CA 1
ATOM 3002 C C . GLY A 1 387 ? -12.672 0.335 31.004 1.00 96.31 387 GLY A C 1
ATOM 3003 O O . GLY A 1 387 ? -11.495 0.021 31.231 1.00 96.31 387 GLY A O 1
ATOM 3004 N N . ILE A 1 388 ? -13.335 -0.143 29.941 1.00 96.75 388 ILE A N 1
ATOM 3005 C CA . ILE A 1 388 ? -12.710 -1.002 28.927 1.00 96.75 388 ILE A CA 1
ATOM 3006 C C . ILE A 1 388 ? -11.709 -0.189 28.105 1.00 96.75 388 ILE A C 1
ATOM 3008 O O . ILE A 1 388 ? -11.902 0.989 27.819 1.00 96.75 388 ILE A O 1
ATOM 3012 N N . THR A 1 389 ? -10.591 -0.819 27.746 1.00 97.62 389 THR A N 1
ATOM 3013 C CA . THR A 1 389 ? -9.552 -0.195 26.925 1.00 97.62 389 THR A CA 1
ATOM 3014 C C . THR A 1 389 ? -9.846 -0.356 25.439 1.00 97.62 389 THR A C 1
ATOM 3016 O O . THR A 1 389 ? -9.903 -1.474 24.928 1.00 97.62 389 THR A O 1
ATOM 3019 N N . VAL A 1 390 ? -9.958 0.778 24.757 1.00 98.00 390 VAL A N 1
ATOM 3020 C CA . VAL A 1 390 ? -9.943 0.894 23.302 1.00 98.00 390 VAL A CA 1
ATOM 3021 C C . VAL A 1 390 ? -8.493 1.010 22.836 1.00 98.00 390 VAL A C 1
ATOM 3023 O O . VAL A 1 390 ? -7.689 1.748 23.412 1.00 98.00 390 VAL A O 1
ATOM 3026 N N . ILE A 1 391 ? -8.154 0.246 21.804 1.00 97.69 391 ILE A N 1
ATOM 3027 C CA . ILE A 1 391 ? -6.844 0.223 21.163 1.00 97.69 391 ILE A CA 1
ATOM 3028 C C . ILE A 1 391 ? -6.990 0.920 19.812 1.00 97.69 391 ILE A C 1
ATOM 3030 O O . ILE A 1 391 ? -7.734 0.454 18.953 1.00 97.69 391 ILE A O 1
ATOM 3034 N N . PHE A 1 392 ? -6.282 2.027 19.642 1.00 96.25 392 PHE A N 1
ATOM 3035 C CA . PHE A 1 392 ? -6.174 2.774 18.396 1.00 96.25 392 PHE A CA 1
ATOM 3036 C C . PHE A 1 392 ? -4.831 2.463 17.745 1.00 96.25 392 PHE A C 1
ATOM 3038 O O . PHE A 1 392 ? -3.812 2.446 18.442 1.00 96.25 392 PHE A O 1
ATOM 3045 N N . ASP A 1 393 ? -4.805 2.300 16.428 1.00 92.62 393 ASP A N 1
ATOM 3046 C CA . ASP A 1 393 ? -3.550 2.384 15.686 1.00 92.62 393 ASP A CA 1
ATOM 3047 C C . ASP A 1 393 ? -2.944 3.781 15.877 1.00 92.62 393 ASP A C 1
ATOM 3049 O O . ASP A 1 393 ? -3.644 4.800 15.870 1.00 92.62 393 ASP A O 1
ATOM 3053 N N . ALA A 1 394 ? -1.633 3.841 16.093 1.00 86.94 394 ALA A N 1
ATOM 3054 C CA . ALA A 1 394 ? -0.928 5.108 16.195 1.00 86.94 394 ALA A CA 1
ATOM 3055 C C . ALA A 1 394 ? -0.740 5.729 14.806 1.00 86.94 394 ALA A C 1
ATOM 3057 O O . ALA A 1 394 ? -0.489 5.030 13.823 1.00 86.94 394 ALA A O 1
ATOM 3058 N N . VAL A 1 395 ? -0.787 7.061 14.730 1.00 83.75 395 VAL A N 1
ATOM 3059 C CA . VAL A 1 395 ? -0.423 7.757 13.489 1.00 83.75 395 VAL A CA 1
ATOM 3060 C C . VAL A 1 395 ? 1.033 7.455 13.095 1.00 83.75 395 VAL A C 1
ATOM 3062 O O . VAL A 1 395 ? 1.892 7.374 13.979 1.00 83.75 395 VAL A O 1
ATOM 3065 N N . PRO A 1 396 ? 1.354 7.345 11.791 1.00 74.62 396 PRO A N 1
ATOM 3066 C CA . PRO A 1 396 ? 2.695 6.977 11.320 1.00 74.62 396 PRO A CA 1
ATOM 3067 C C . PRO A 1 396 ? 3.826 7.852 11.882 1.00 74.62 396 PRO A C 1
ATOM 3069 O O . PRO A 1 396 ? 4.898 7.354 12.217 1.00 74.62 396 PRO A O 1
ATOM 3072 N N . GLU A 1 397 ? 3.586 9.153 12.054 1.00 73.75 397 GLU A N 1
ATOM 3073 C CA . GLU A 1 397 ? 4.580 10.083 12.608 1.00 73.75 397 GLU A CA 1
ATOM 3074 C C . GLU A 1 397 ? 4.971 9.751 14.055 1.00 73.75 397 GLU A C 1
ATOM 3076 O O . GLU A 1 397 ? 6.105 9.977 14.478 1.00 73.75 397 GLU A O 1
ATOM 3081 N N . LEU A 1 398 ? 4.048 9.172 14.826 1.00 72.12 398 LEU A N 1
ATOM 3082 C CA . LEU A 1 398 ? 4.312 8.786 16.206 1.00 72.12 398 LEU A CA 1
ATOM 3083 C C . LEU A 1 398 ? 5.219 7.557 16.291 1.00 72.12 398 LEU A C 1
ATOM 3085 O O . LEU A 1 398 ? 6.013 7.446 17.231 1.00 72.12 398 LEU A O 1
ATOM 3089 N N . TYR A 1 399 ? 5.134 6.665 15.303 1.00 70.38 399 TYR A N 1
ATOM 3090 C CA . TYR A 1 399 ? 6.075 5.563 15.159 1.00 70.38 399 TYR A CA 1
ATOM 3091 C C . TYR A 1 399 ? 7.490 6.092 14.902 1.00 70.38 399 TYR A C 1
ATOM 3093 O O . TYR A 1 399 ? 8.422 5.679 15.586 1.00 70.38 399 TYR A O 1
ATOM 3101 N N . LEU A 1 400 ? 7.648 7.078 14.014 1.00 65.50 400 LEU A N 1
ATOM 3102 C CA . LEU A 1 400 ? 8.952 7.703 13.756 1.00 65.50 400 LEU A CA 1
ATOM 3103 C C . LEU A 1 400 ? 9.542 8.363 15.011 1.00 65.50 400 LEU A C 1
ATOM 3105 O O . LEU A 1 400 ? 10.740 8.266 15.257 1.00 65.50 400 LEU A O 1
ATOM 3109 N N . ALA A 1 401 ? 8.702 9.000 15.829 1.00 66.44 401 ALA A N 1
ATOM 3110 C CA . ALA A 1 401 ? 9.157 9.705 17.025 1.00 66.44 401 ALA A CA 1
ATOM 3111 C C . ALA A 1 401 ? 9.413 8.798 18.241 1.00 66.44 401 ALA A C 1
ATOM 3113 O O . ALA A 1 401 ? 10.210 9.146 19.110 1.00 66.44 401 ALA A O 1
ATOM 3114 N N . SER A 1 402 ? 8.698 7.675 18.365 1.00 67.25 402 SER A N 1
ATOM 3115 C CA . SER A 1 402 ? 8.651 6.912 19.625 1.00 67.25 402 SER A CA 1
ATOM 3116 C C . SER A 1 402 ? 8.543 5.396 19.471 1.00 67.25 402 SER A C 1
ATOM 3118 O O . SER A 1 402 ? 8.377 4.705 20.473 1.00 67.25 402 SER A O 1
ATOM 3120 N N . GLN A 1 403 ? 8.571 4.878 18.240 1.00 68.88 403 GLN A N 1
ATOM 3121 C CA . GLN A 1 403 ? 8.315 3.470 17.900 1.00 68.88 403 GLN A CA 1
ATOM 3122 C C . GLN A 1 403 ? 6.964 2.939 18.413 1.00 68.88 403 GLN A C 1
ATOM 3124 O O . GLN A 1 403 ? 6.734 1.733 18.485 1.00 68.88 403 GLN A O 1
ATOM 3129 N N . THR A 1 404 ? 6.038 3.836 18.763 1.00 75.62 404 THR A N 1
ATOM 3130 C CA . THR A 1 404 ? 4.698 3.464 19.216 1.00 75.62 404 THR A CA 1
ATOM 3131 C C . THR A 1 404 ? 3.838 3.110 18.010 1.00 75.62 404 THR A C 1
ATOM 3133 O O . THR A 1 404 ? 3.636 3.948 17.137 1.00 75.62 404 THR A O 1
ATOM 3136 N N . THR A 1 405 ? 3.291 1.896 17.996 1.00 80.38 405 THR A N 1
ATOM 3137 C CA . THR A 1 405 ? 2.365 1.419 16.955 1.00 80.38 405 THR A CA 1
ATOM 3138 C C . THR A 1 405 ? 0.897 1.488 17.374 1.00 80.38 405 THR A C 1
ATOM 3140 O O . THR A 1 405 ? 0.025 1.518 16.516 1.00 80.38 405 THR A O 1
ATOM 3143 N N . GLU A 1 406 ? 0.611 1.552 18.678 1.00 92.00 406 GLU A N 1
ATOM 3144 C CA . GLU A 1 406 ? -0.752 1.566 19.220 1.00 92.00 406 GLU A CA 1
ATOM 3145 C C . GLU A 1 406 ? -0.894 2.564 20.378 1.00 92.00 406 GLU A C 1
ATOM 3147 O O . GLU A 1 406 ? 0.022 2.755 21.186 1.00 92.00 406 GLU A O 1
ATOM 3152 N N . LYS A 1 407 ? -2.090 3.135 20.530 1.00 93.94 407 LYS A N 1
ATOM 3153 C CA . LYS A 1 407 ? -2.511 3.889 21.714 1.00 93.94 407 LYS A CA 1
ATOM 3154 C C . LYS A 1 407 ? -3.673 3.203 22.409 1.00 93.94 407 LYS A C 1
ATOM 3156 O O . LYS A 1 407 ? -4.659 2.827 21.793 1.00 93.94 407 LYS A O 1
ATOM 3161 N N . LYS A 1 408 ? -3.536 3.036 23.723 1.00 96.25 408 LYS A N 1
ATOM 3162 C CA . LYS A 1 408 ? -4.478 2.308 24.574 1.00 96.25 408 LYS A CA 1
ATOM 3163 C C . LYS A 1 408 ? -5.125 3.291 25.530 1.00 96.25 408 LYS A C 1
ATOM 3165 O O . LYS A 1 408 ? -4.430 3.869 26.362 1.00 96.25 408 LYS A O 1
ATOM 3170 N N . ILE A 1 409 ? -6.427 3.494 25.386 1.00 97.38 409 ILE A N 1
ATOM 3171 C CA . ILE A 1 409 ? -7.178 4.517 26.116 1.00 97.38 409 ILE A CA 1
ATOM 3172 C C . ILE A 1 409 ? -8.413 3.863 26.718 1.00 97.38 409 ILE A C 1
ATOM 3174 O O . ILE A 1 409 ? -9.102 3.098 26.048 1.00 97.38 409 ILE A O 1
ATOM 3178 N N . LYS A 1 410 ? -8.670 4.119 27.999 1.00 97.62 410 LYS A N 1
ATOM 3179 C CA . LYS A 1 410 ? -9.864 3.606 28.670 1.00 97.62 410 LYS A CA 1
ATOM 3180 C C . LYS A 1 410 ? -11.078 4.451 28.315 1.00 97.62 410 LYS A C 1
ATOM 3182 O O . LYS A 1 410 ? -10.954 5.652 28.097 1.00 97.62 410 LYS A O 1
ATOM 3187 N N . ILE A 1 411 ? -12.233 3.803 28.266 1.00 97.81 411 ILE A N 1
ATOM 3188 C CA . ILE A 1 411 ? -13.522 4.479 28.206 1.00 97.81 411 ILE A CA 1
ATOM 3189 C C . ILE A 1 411 ? -13.781 5.090 29.579 1.00 97.81 411 ILE A C 1
ATOM 3191 O O . ILE A 1 411 ? -13.828 4.364 30.572 1.00 97.81 411 ILE A O 1
ATOM 3195 N N . GLU A 1 412 ? -13.908 6.411 29.603 1.00 97.50 412 GLU A N 1
ATOM 3196 C CA . GLU A 1 412 ? -14.271 7.207 30.770 1.00 97.50 412 GLU A CA 1
ATOM 3197 C C . GLU A 1 412 ? -15.442 8.117 30.383 1.00 97.50 412 GLU A C 1
ATOM 3199 O O . GLU A 1 412 ? -15.446 8.716 29.301 1.00 97.50 412 GLU A O 1
ATOM 3204 N N . ASP A 1 413 ? -16.468 8.178 31.232 1.00 96.75 413 ASP A N 1
ATOM 3205 C CA . ASP A 1 413 ? -17.715 8.906 30.961 1.00 96.75 413 ASP A CA 1
ATOM 3206 C C . ASP A 1 413 ? -18.336 8.500 29.608 1.00 96.75 413 ASP A C 1
ATOM 3208 O O . ASP A 1 413 ? -18.812 9.325 28.819 1.00 96.75 413 ASP A O 1
ATOM 3212 N N . GLY A 1 414 ? -18.292 7.198 29.309 1.00 96.88 414 GLY A N 1
ATOM 3213 C CA . GLY A 1 414 ? -18.874 6.610 28.111 1.00 96.88 414 GLY A CA 1
ATOM 3214 C C . GLY A 1 414 ? -18.094 6.825 26.811 1.00 96.88 414 GLY A C 1
ATOM 3215 O O . GLY A 1 414 ? -18.616 6.438 25.759 1.00 96.88 414 GLY A O 1
ATOM 3216 N N . LYS A 1 415 ? -16.874 7.386 26.830 1.00 98.00 415 LYS A N 1
ATOM 3217 C CA . LYS A 1 415 ? -16.038 7.558 25.623 1.00 98.00 415 LYS A CA 1
ATOM 3218 C C . LYS A 1 415 ? -14.540 7.337 25.858 1.00 98.00 415 LYS A C 1
ATOM 3220 O O . LYS A 1 415 ? -14.019 7.599 26.932 1.00 98.00 415 LYS A O 1
ATOM 3225 N N . ALA A 1 416 ? -13.830 6.927 24.811 1.00 98.12 416 ALA A N 1
ATOM 3226 C CA . ALA A 1 416 ? -12.371 6.973 24.726 1.00 98.12 416 ALA A CA 1
ATOM 3227 C C . ALA A 1 416 ? -11.964 7.982 23.642 1.00 98.12 416 ALA A C 1
ATOM 3229 O O . ALA A 1 416 ? -12.505 7.949 22.534 1.00 98.12 416 ALA A O 1
ATOM 3230 N N . VAL A 1 417 ? -11.026 8.882 23.957 1.00 97.94 417 VAL A N 1
ATOM 3231 C CA . VAL A 1 417 ? -10.585 9.955 23.049 1.00 97.94 417 VAL A CA 1
ATOM 3232 C C . VAL A 1 417 ? -9.085 9.847 22.805 1.00 97.94 417 VAL A C 1
ATOM 3234 O O . VAL A 1 417 ? -8.302 9.990 23.740 1.00 97.94 417 VAL A O 1
ATOM 3237 N N . TYR A 1 418 ? -8.687 9.618 21.554 1.00 96.25 418 TYR A N 1
ATOM 3238 C CA . TYR A 1 418 ? -7.288 9.647 21.134 1.00 96.25 418 TYR A CA 1
ATOM 3239 C C . TYR A 1 418 ? -6.978 10.961 20.419 1.00 96.25 418 TYR A C 1
ATOM 3241 O O . TYR A 1 418 ? -7.446 11.184 19.306 1.00 96.25 418 TYR A O 1
ATOM 3249 N N . GLU A 1 419 ? -6.169 11.808 21.053 1.00 94.50 419 GLU A N 1
ATOM 3250 C CA . GLU A 1 419 ? -5.683 13.063 20.477 1.00 94.50 419 GLU A CA 1
ATOM 3251 C C . GLU A 1 419 ? -4.263 12.919 19.916 1.00 94.50 419 GLU A C 1
ATOM 3253 O O . GLU A 1 419 ? -3.388 12.302 20.534 1.00 94.50 419 GLU A O 1
ATOM 3258 N N . PHE A 1 420 ? -4.019 13.513 18.751 1.00 90.44 420 PHE A N 1
ATOM 3259 C CA . PHE A 1 420 ? -2.708 13.542 18.105 1.00 90.44 420 PHE A CA 1
ATOM 3260 C C . PHE A 1 420 ? -2.562 14.749 17.174 1.00 90.44 420 PHE A C 1
ATOM 3262 O O . PHE A 1 420 ? -3.533 15.417 16.840 1.00 90.44 420 PHE A O 1
ATOM 3269 N N . VAL A 1 421 ? -1.334 15.011 16.729 1.00 86.00 421 VAL A N 1
ATOM 3270 C CA . VAL A 1 421 ? -1.011 16.015 15.707 1.00 86.00 421 VAL A CA 1
ATOM 3271 C C . VAL A 1 421 ? -0.298 15.301 14.568 1.00 86.00 421 VAL A C 1
ATOM 3273 O O . VAL A 1 421 ? 0.567 14.465 14.832 1.00 86.00 421 VAL A O 1
ATOM 3276 N N . VAL A 1 422 ? -0.667 15.629 13.332 1.00 80.00 422 VAL A N 1
ATOM 3277 C CA . VAL A 1 422 ? -0.008 15.142 12.114 1.00 80.00 422 VAL A CA 1
ATOM 3278 C C . VAL A 1 422 ? 0.503 16.352 11.345 1.00 80.00 422 VAL A C 1
ATOM 3280 O O . VAL A 1 422 ? -0.248 17.301 11.110 1.00 80.00 422 VAL A O 1
ATOM 3283 N N . SER A 1 423 ? 1.782 16.332 10.994 1.00 76.06 423 SER A N 1
ATOM 3284 C CA . SER A 1 423 ? 2.454 17.374 10.220 1.00 76.06 423 SER A CA 1
ATOM 3285 C C . SER A 1 423 ? 2.181 17.273 8.714 1.00 76.06 423 SER A C 1
ATOM 3287 O O . SER A 1 423 ? 2.452 18.216 7.988 1.00 76.06 423 SER A O 1
ATOM 3289 N N . SER A 1 424 ? 1.672 16.140 8.231 1.00 76.81 424 SER A N 1
ATOM 3290 C CA . SER A 1 424 ? 1.363 15.885 6.820 1.00 76.81 424 SER A CA 1
ATOM 3291 C C . SER A 1 424 ? -0.135 15.965 6.489 1.00 76.81 424 SER A C 1
ATOM 3293 O O . SER A 1 424 ? -0.968 15.443 7.225 1.00 76.81 424 SER A O 1
ATOM 3295 N N . SER A 1 425 ? -0.480 16.485 5.304 1.00 80.69 425 SER A N 1
ATOM 3296 C CA . SER A 1 425 ? -1.826 16.376 4.703 1.00 80.69 425 SER A CA 1
ATOM 3297 C C . SER A 1 425 ? -2.121 15.037 4.004 1.00 80.69 425 SER A C 1
ATOM 3299 O O . SER A 1 425 ? -3.069 14.941 3.211 1.00 80.69 425 SER A O 1
ATOM 3301 N N . THR A 1 426 ? -1.299 14.010 4.228 1.00 83.75 426 THR A N 1
ATOM 3302 C CA . THR A 1 426 ? -1.529 12.652 3.715 1.00 83.75 426 THR A CA 1
ATOM 3303 C C . THR A 1 426 ? -2.698 12.003 4.456 1.00 83.75 426 THR A C 1
ATOM 3305 O O . THR A 1 426 ? -2.630 11.900 5.677 1.00 83.75 426 THR A O 1
ATOM 3308 N N . PRO A 1 427 ? -3.764 11.541 3.772 1.00 90.06 427 PRO A N 1
ATOM 3309 C CA . PRO A 1 427 ? -4.843 10.815 4.434 1.00 90.06 427 PRO A CA 1
ATOM 3310 C C . PRO A 1 427 ? -4.334 9.556 5.143 1.00 90.06 427 PRO A C 1
ATOM 3312 O O . PRO A 1 427 ? -3.466 8.852 4.625 1.00 90.06 427 PRO A O 1
ATOM 3315 N N . ILE A 1 428 ? -4.912 9.244 6.302 1.00 90.25 428 ILE A N 1
ATOM 3316 C CA . ILE A 1 428 ? -4.513 8.097 7.128 1.00 90.25 428 ILE A CA 1
ATOM 3317 C C . ILE A 1 428 ? -5.743 7.239 7.391 1.00 90.25 428 ILE A C 1
ATOM 3319 O O . ILE A 1 428 ? -6.790 7.755 7.777 1.00 90.25 428 ILE A O 1
ATOM 3323 N N . LEU A 1 429 ? -5.613 5.930 7.204 1.00 92.75 429 LEU A N 1
ATOM 3324 C CA . LEU A 1 429 ? -6.607 4.964 7.648 1.00 92.75 429 LEU A CA 1
ATOM 3325 C C . LEU A 1 429 ? -6.101 4.304 8.932 1.00 92.75 429 LEU A C 1
ATOM 3327 O O . LEU A 1 429 ? -4.992 3.776 8.943 1.00 92.75 429 LEU A O 1
ATOM 3331 N N . LEU A 1 430 ? -6.894 4.366 9.998 1.00 93.44 430 LEU A N 1
ATOM 3332 C CA . LEU A 1 430 ? -6.540 3.835 11.311 1.00 93.44 430 LEU A CA 1
ATOM 3333 C C . LEU A 1 430 ? -7.534 2.761 11.748 1.00 93.44 430 LEU A C 1
ATOM 3335 O O . LEU A 1 430 ? -8.757 2.949 11.678 1.00 93.44 430 LEU A O 1
ATOM 3339 N N . GLY A 1 431 ? -6.991 1.646 12.226 1.00 94.06 431 GLY A N 1
ATOM 3340 C CA . GLY A 1 431 ? -7.713 0.626 12.957 1.00 94.06 431 GLY A CA 1
ATOM 3341 C C . GLY A 1 431 ? -8.060 1.088 14.367 1.00 94.06 431 GLY A C 1
ATOM 3342 O O . GLY A 1 431 ? -7.335 1.841 15.024 1.00 94.06 431 GLY A O 1
ATOM 3343 N N . VAL A 1 432 ? -9.215 0.627 14.830 1.00 96.50 432 VAL A N 1
ATOM 3344 C CA . VAL A 1 432 ? -9.700 0.844 16.187 1.00 96.50 432 VAL A CA 1
ATOM 3345 C C . VAL A 1 432 ? -10.341 -0.451 16.641 1.00 96.50 432 VAL A C 1
ATOM 3347 O O . VAL A 1 432 ? -11.174 -1.016 15.931 1.00 96.50 432 VAL A O 1
ATOM 3350 N N . ARG A 1 433 ? -9.953 -0.938 17.817 1.00 96.81 433 ARG A N 1
ATOM 3351 C CA . ARG A 1 433 ? -10.429 -2.227 18.307 1.00 96.81 433 ARG A CA 1
ATOM 3352 C C . ARG A 1 433 ? -10.529 -2.318 19.815 1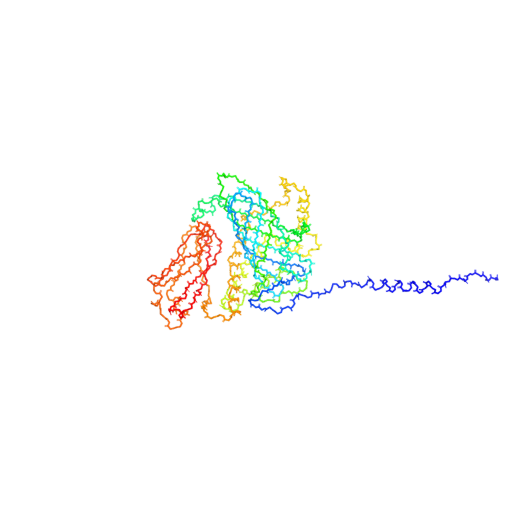.00 96.81 433 ARG A C 1
ATOM 3354 O O . ARG A 1 433 ? -9.897 -1.571 20.561 1.00 96.81 433 ARG A O 1
ATOM 3361 N N . ILE A 1 434 ? -11.273 -3.320 20.254 1.00 97.06 434 ILE A N 1
ATOM 3362 C CA . ILE A 1 434 ? -11.357 -3.752 21.646 1.00 97.06 434 ILE A CA 1
ATOM 3363 C C . ILE A 1 434 ? -10.898 -5.201 21.715 1.00 97.06 434 ILE A C 1
ATOM 3365 O O . ILE A 1 434 ? -11.328 -6.050 20.932 1.00 97.06 434 ILE A O 1
ATOM 3369 N N . ALA A 1 435 ? -9.991 -5.481 22.648 1.00 93.62 435 ALA A N 1
ATOM 3370 C CA . ALA A 1 435 ? -9.520 -6.836 22.892 1.00 93.62 435 ALA A CA 1
ATOM 3371 C C . ALA A 1 435 ? -10.632 -7.720 23.482 1.00 93.62 435 ALA A C 1
ATOM 3373 O O . ALA A 1 435 ? -11.595 -7.232 24.066 1.00 93.62 435 ALA A O 1
ATOM 3374 N N . LYS A 1 436 ? -10.454 -9.039 23.381 1.00 93.69 436 LYS A N 1
ATOM 3375 C CA . LYS A 1 436 ? -11.375 -10.039 23.940 1.00 93.69 436 LYS A CA 1
ATOM 3376 C C . LYS A 1 436 ? -11.664 -9.765 25.417 1.00 93.69 436 LYS A C 1
ATOM 3378 O O . LYS A 1 436 ? -10.738 -9.744 26.229 1.00 93.69 436 LYS A O 1
ATOM 3383 N N . CYS A 1 437 ? -12.937 -9.616 25.772 1.00 92.56 437 CYS A N 1
ATOM 3384 C CA . CYS A 1 437 ? -13.371 -9.491 27.160 1.00 92.56 437 CYS A CA 1
ATOM 3385 C C . CYS A 1 437 ? -14.779 -10.085 27.361 1.00 92.56 437 CYS A C 1
ATOM 3387 O O . CYS A 1 437 ? -15.480 -10.351 26.383 1.00 92.56 437 CYS A O 1
ATOM 3389 N N . PRO A 1 438 ? -15.234 -10.286 28.612 1.00 93.06 438 PRO A N 1
ATOM 3390 C CA . PRO A 1 438 ? -16.560 -10.846 28.868 1.00 93.06 438 PRO A CA 1
ATOM 3391 C C . PRO A 1 438 ? -17.704 -10.040 28.235 1.00 93.06 438 PRO A C 1
ATOM 3393 O O . PRO A 1 438 ? -18.635 -10.642 27.705 1.00 93.06 438 PRO A O 1
ATOM 3396 N N . ALA A 1 439 ? -17.601 -8.705 28.219 1.00 92.00 439 ALA A N 1
ATOM 3397 C CA . ALA A 1 439 ? -18.608 -7.817 27.627 1.00 92.00 439 ALA A CA 1
ATOM 3398 C C . ALA A 1 439 ? -18.757 -7.994 26.104 1.00 92.00 439 ALA A C 1
ATOM 3400 O O . ALA A 1 439 ? -19.811 -7.702 25.555 1.00 92.00 439 ALA A O 1
ATOM 3401 N N . THR A 1 440 ? -17.734 -8.518 25.420 1.00 93.12 440 THR A N 1
ATOM 3402 C CA . THR A 1 440 ? -17.756 -8.792 23.973 1.00 93.12 440 THR A CA 1
ATOM 3403 C C . THR A 1 440 ? -17.995 -10.271 23.656 1.00 93.12 440 THR A C 1
ATOM 3405 O O . THR A 1 440 ? -17.679 -10.736 22.559 1.00 93.12 440 THR A O 1
ATOM 3408 N N . GLY A 1 441 ? -18.466 -11.065 24.627 1.00 92.50 441 GLY A N 1
ATOM 3409 C CA . GLY A 1 441 ? -18.578 -12.518 24.468 1.00 92.50 441 GLY A CA 1
ATOM 3410 C C . GLY A 1 441 ? -17.219 -13.200 24.265 1.00 92.50 441 GLY A C 1
ATOM 3411 O O . GLY A 1 441 ? -17.132 -14.234 23.608 1.00 92.50 441 GLY A O 1
ATOM 3412 N N . ASN A 1 442 ? -16.146 -12.607 24.802 1.00 94.19 442 ASN A N 1
ATOM 3413 C CA . ASN A 1 442 ? -14.748 -13.001 24.610 1.00 94.19 442 ASN A CA 1
ATOM 3414 C C . ASN A 1 442 ? -14.262 -12.954 23.148 1.00 94.19 442 ASN A C 1
ATOM 3416 O O . ASN A 1 442 ? -13.328 -13.673 22.783 1.00 94.19 442 ASN A O 1
ATOM 3420 N N . LYS A 1 443 ? -14.846 -12.076 22.323 1.00 95.81 443 LYS A N 1
ATOM 3421 C CA . LYS A 1 443 ? -14.397 -11.805 20.948 1.00 95.81 443 LYS A CA 1
ATOM 3422 C C . LYS A 1 443 ? -13.647 -10.482 20.852 1.00 95.81 443 LYS A C 1
ATOM 3424 O O . LYS A 1 443 ? -13.910 -9.557 21.615 1.00 95.81 443 LYS A O 1
ATOM 3429 N N . THR A 1 444 ? -12.700 -10.391 19.926 1.00 96.31 444 THR A N 1
ATOM 3430 C CA . THR A 1 444 ? -12.135 -9.090 19.544 1.00 96.31 444 THR A CA 1
ATOM 3431 C C . THR A 1 444 ? -13.211 -8.325 18.781 1.00 96.31 444 THR A C 1
ATOM 3433 O O . THR A 1 444 ? -13.974 -8.940 18.040 1.00 96.31 444 THR A O 1
ATOM 3436 N N . VAL A 1 445 ? -13.284 -7.010 18.942 1.00 97.19 445 VAL A N 1
ATOM 3437 C CA . VAL A 1 445 ? -14.207 -6.171 18.168 1.00 97.19 445 VAL A CA 1
ATOM 3438 C C . VAL A 1 445 ? -13.384 -5.160 17.393 1.00 97.19 445 VAL A C 1
ATOM 3440 O O . VAL A 1 445 ? -12.785 -4.272 17.992 1.00 97.19 445 VAL A O 1
ATOM 3443 N N . GLU A 1 446 ? -13.320 -5.331 16.079 1.00 96.12 446 GLU A N 1
ATOM 3444 C CA . GLU A 1 446 ? -12.749 -4.372 15.137 1.00 96.12 446 GLU A CA 1
ATOM 3445 C C . GLU A 1 446 ? -13.853 -3.362 14.786 1.00 96.12 446 GLU A C 1
ATOM 3447 O O . GLU A 1 446 ? -14.819 -3.700 14.103 1.00 96.12 446 GLU A O 1
ATOM 3452 N N . LEU A 1 447 ? -13.741 -2.143 15.319 1.00 96.94 447 LEU A N 1
ATOM 3453 C CA . LEU A 1 447 ? -14.716 -1.059 15.144 1.00 96.94 447 LEU A CA 1
ATOM 3454 C C . LEU A 1 447 ? -14.572 -0.402 13.760 1.00 96.94 447 LEU A C 1
ATOM 3456 O O . LEU A 1 447 ? -13.632 -0.714 13.019 1.00 96.94 447 LEU A O 1
ATOM 3460 N N . CYS A 1 448 ? -15.478 0.531 13.419 1.00 95.69 448 CYS A N 1
ATOM 3461 C CA . CYS A 1 448 ? -15.430 1.242 12.136 1.00 95.69 448 CYS A CA 1
ATOM 3462 C C . CYS A 1 448 ? -14.024 1.806 11.897 1.00 95.69 448 CYS A C 1
ATOM 3464 O O . CYS A 1 448 ? -13.448 2.462 12.773 1.00 95.69 448 CYS A O 1
ATOM 3466 N N . ARG A 1 449 ? -13.457 1.594 10.708 1.00 95.50 449 ARG A N 1
ATOM 3467 C CA . ARG A 1 449 ? -12.143 2.175 10.398 1.00 95.50 449 ARG A CA 1
ATOM 3468 C C . ARG A 1 449 ? -12.239 3.699 10.417 1.00 95.50 449 ARG A C 1
ATOM 3470 O O . ARG A 1 449 ? -13.242 4.267 9.983 1.00 95.50 449 ARG A O 1
ATOM 3477 N N . ARG A 1 450 ? -11.211 4.371 10.939 1.00 96.12 450 ARG A N 1
ATOM 3478 C CA . ARG A 1 450 ? -11.167 5.836 11.013 1.00 96.12 450 ARG A CA 1
ATOM 3479 C C . ARG A 1 450 ? -10.292 6.369 9.891 1.00 96.12 450 ARG A C 1
ATOM 3481 O O . ARG A 1 450 ? -9.076 6.204 9.913 1.00 96.12 450 ARG A O 1
ATOM 3488 N N . LYS A 1 451 ? -10.915 7.002 8.902 1.00 95.25 451 LYS A N 1
ATOM 3489 C CA . LYS A 1 451 ? -10.220 7.688 7.815 1.00 95.25 451 LYS A CA 1
ATOM 3490 C C . LYS A 1 451 ? -10.029 9.148 8.189 1.00 95.25 451 LYS A C 1
ATOM 3492 O O . LYS A 1 451 ? -10.971 9.935 8.156 1.00 95.25 451 LYS A O 1
ATOM 3497 N N . VAL A 1 452 ? -8.806 9.518 8.524 1.00 94.00 452 VAL A N 1
ATOM 3498 C CA . VAL A 1 452 ? -8.434 10.904 8.791 1.00 94.00 452 VAL A CA 1
ATOM 3499 C C . VAL A 1 452 ? -8.112 11.581 7.465 1.00 94.00 452 VAL A C 1
ATOM 3501 O O . VAL A 1 452 ? -7.237 11.130 6.723 1.00 94.00 452 VAL A O 1
ATOM 3504 N N . VAL A 1 453 ? -8.829 12.658 7.158 1.00 93.00 453 VAL A N 1
ATOM 3505 C CA . VAL A 1 453 ? -8.588 13.506 5.987 1.00 93.00 453 VAL A CA 1
ATOM 3506 C C . VAL A 1 453 ? -8.263 14.921 6.438 1.00 93.00 453 VAL A C 1
ATOM 3508 O O . VAL A 1 453 ? -8.827 15.418 7.414 1.00 93.00 453 VAL A O 1
ATOM 3511 N N . PHE A 1 454 ? -7.368 15.571 5.704 1.00 86.81 454 PHE A N 1
ATOM 3512 C CA . PHE A 1 454 ? -6.886 16.901 6.043 1.00 86.81 454 PHE A CA 1
ATOM 3513 C C . PHE A 1 454 ? -7.539 17.941 5.140 1.00 86.81 454 PHE A C 1
ATOM 3515 O O . PHE A 1 454 ? -7.532 17.790 3.917 1.00 86.81 454 PHE A O 1
ATOM 3522 N N . THR A 1 455 ? -8.152 18.948 5.753 1.00 81.31 455 THR A N 1
ATOM 3523 C CA . THR A 1 455 ? -8.695 20.120 5.062 1.00 81.31 455 THR A CA 1
ATOM 3524 C C . THR A 1 455 ? -7.721 21.279 5.202 1.00 81.31 455 THR A C 1
ATOM 3526 O O . THR A 1 455 ? -7.200 21.485 6.300 1.00 81.31 455 THR A O 1
ATOM 3529 N N . ASP A 1 456 ? -7.505 21.993 4.099 1.00 57.19 456 ASP A N 1
ATOM 3530 C CA . ASP A 1 456 ? -6.656 23.190 4.031 1.00 57.19 456 ASP A CA 1
ATOM 3531 C C . ASP A 1 456 ? -7.156 24.339 4.922 1.00 57.19 456 ASP A C 1
ATOM 3533 O O . ASP A 1 456 ? -8.397 24.480 5.083 1.00 57.19 456 ASP A O 1
#